Protein AF-0000000080397790 (afdb_homodimer)

Organism: NCBI:txid72520

InterPro domains:
  IPR003607 HD/PDEase domain [cd00077] (31-164)

Structure (mmCIF, N/CA/C/O backbone):
data_AF-0000000080397790-model_v1
#
loop_
_entity.id
_entity.type
_entity.pdbx_description
1 polymer 'Metal dependent phosphohydrolase'
#
loop_
_atom_site.group_PDB
_atom_site.id
_atom_site.type_symbol
_atom_site.label_atom_id
_atom_site.label_alt_id
_atom_site.label_comp_id
_atom_site.label_asym_id
_atom_site.label_entity_id
_atom_site.label_seq_id
_atom_site.pdbx_PDB_ins_code
_atom_site.Cartn_x
_atom_site.Cartn_y
_atom_site.Cartn_z
_atom_site.occupancy
_atom_site.B_iso_or_equiv
_atom_site.auth_seq_id
_atom_site.auth_comp_id
_atom_site.auth_asym_id
_atom_site.auth_atom_id
_atom_site.pdbx_PDB_model_num
ATOM 1 N N . MET A 1 1 ? 22.031 31.406 24.516 1 27.14 1 MET A N 1
ATOM 2 C CA . MET A 1 1 ? 21.562 30.859 23.25 1 27.14 1 MET A CA 1
ATOM 3 C C . MET A 1 1 ? 20.312 30 23.453 1 27.14 1 MET A C 1
ATOM 5 O O . MET A 1 1 ? 20.312 29.062 24.25 1 27.14 1 MET A O 1
ATOM 9 N N . GLN A 1 2 ? 19.094 30.453 23.438 1 34.75 2 GLN A N 1
ATOM 10 C CA . GLN A 1 2 ? 17.828 29.891 23.891 1 34.75 2 GLN A CA 1
ATOM 11 C C . GLN A 1 2 ? 17.578 28.516 23.281 1 34.75 2 GLN A C 1
ATOM 13 O O . GLN A 1 2 ? 17.906 28.281 22.125 1 34.75 2 GLN A O 1
ATOM 18 N N . ASN A 1 3 ? 17.562 27.469 23.844 1 41.78 3 ASN A N 1
ATOM 19 C CA . ASN A 1 3 ? 17.359 26.062 23.469 1 41.78 3 ASN A CA 1
ATOM 20 C C . ASN A 1 3 ? 16.25 25.922 22.438 1 41.78 3 ASN A C 1
ATOM 22 O O . ASN A 1 3 ? 15.109 26.328 22.672 1 41.78 3 ASN A O 1
ATOM 26 N N . PRO A 1 4 ? 16.562 25.781 21.094 1 51.97 4 PRO A N 1
ATOM 27 C CA . PRO A 1 4 ? 15.555 25.891 20.031 1 51.97 4 PRO A CA 1
ATOM 28 C C . PRO A 1 4 ? 14.258 25.156 20.375 1 51.97 4 PRO A C 1
ATOM 30 O O . PRO A 1 4 ? 14.289 24.125 21.062 1 51.97 4 PRO A O 1
ATOM 33 N N . ALA A 1 5 ? 13.094 25.906 20.625 1 65 5 ALA A N 1
ATOM 34 C CA . ALA A 1 5 ? 11.758 25.391 20.938 1 65 5 ALA A CA 1
ATOM 35 C C . ALA A 1 5 ? 11.508 24.062 20.219 1 65 5 ALA A C 1
ATOM 37 O O . ALA A 1 5 ? 11.906 23.875 19.078 1 65 5 ALA A O 1
ATOM 38 N N . SER A 1 6 ? 11.438 22.953 21.047 1 83.69 6 SER A N 1
ATOM 39 C CA . SER A 1 6 ? 11.07 21.641 20.547 1 83.69 6 SER A CA 1
ATOM 40 C C . SER A 1 6 ? 9.625 21.312 20.875 1 83.69 6 SER A C 1
ATOM 42 O O . SER A 1 6 ? 9.156 21.562 22 1 83.69 6 SER A O 1
ATOM 44 N N . PHE A 1 7 ? 8.898 20.938 19.891 1 86.69 7 PHE A N 1
ATOM 45 C CA . PHE A 1 7 ? 7.496 20.594 20.125 1 86.69 7 PHE A CA 1
ATOM 46 C C . PHE A 1 7 ? 7.383 19.422 21.094 1 86.69 7 PHE A C 1
ATOM 48 O O . PHE A 1 7 ? 6.324 19.203 21.688 1 86.69 7 PHE A O 1
ATOM 55 N N . HIS A 1 8 ? 8.422 18.719 21.375 1 82.81 8 HIS A N 1
ATOM 56 C CA . HIS A 1 8 ? 8.391 17.578 22.281 1 82.81 8 HIS A CA 1
ATOM 57 C C . HIS A 1 8 ? 8.227 18.047 23.734 1 82.81 8 HIS A C 1
ATOM 59 O O . HIS A 1 8 ? 7.691 17.312 24.562 1 82.81 8 HIS A O 1
ATOM 65 N N . THR A 1 9 ? 8.703 19.297 24 1 83.94 9 THR A N 1
ATOM 66 C CA . THR A 1 9 ? 8.664 19.781 25.375 1 83.94 9 THR A CA 1
ATOM 67 C C . THR A 1 9 ? 7.613 20.875 25.531 1 83.94 9 THR A C 1
ATOM 69 O O . THR A 1 9 ? 7.465 21.453 26.609 1 83.94 9 THR A O 1
ATOM 72 N N . HIS A 1 10 ? 6.984 21.203 24.484 1 91 10 HIS A N 1
ATOM 73 C CA . HIS A 1 10 ? 5.969 22.25 24.5 1 91 10 HIS A CA 1
ATOM 74 C C . HIS A 1 10 ? 4.668 21.734 25.109 1 91 10 HIS A C 1
ATOM 76 O O . HIS A 1 10 ? 4 20.875 24.531 1 91 10 HIS A O 1
ATOM 82 N N . SER A 1 11 ? 4.281 22.266 26.203 1 89.25 11 SER A N 1
ATOM 83 C CA . SER A 1 11 ? 3.199 21.719 27.016 1 89.25 11 SER A CA 1
ATOM 84 C C . SER A 1 11 ? 1.879 21.719 26.266 1 89.25 11 SER A C 1
ATOM 86 O O . SER A 1 11 ? 1.172 20.703 26.25 1 89.25 11 SER A O 1
ATOM 88 N N . PRO A 1 12 ? 1.538 22.828 25.609 1 93.94 12 PRO A N 1
ATOM 89 C CA . PRO A 1 12 ? 0.269 22.812 24.891 1 93.94 12 PRO A CA 1
ATOM 90 C C . PRO A 1 12 ? 0.237 21.734 23.797 1 93.94 12 PRO A C 1
ATOM 92 O O . PRO A 1 12 ? -0.794 21.078 23.594 1 93.94 12 PRO A O 1
ATOM 95 N N . VAL A 1 13 ? 1.331 21.547 23.109 1 95.38 13 VAL A N 1
ATOM 96 C CA . VAL A 1 13 ? 1.412 20.531 22.062 1 95.38 13 VAL A CA 1
ATOM 97 C C . VAL A 1 13 ? 1.277 19.141 22.688 1 95.38 13 VAL A C 1
ATOM 99 O O . VAL A 1 13 ? 0.555 18.281 22.156 1 95.38 13 VAL A O 1
ATOM 102 N N . LYS A 1 14 ? 1.895 18.891 23.797 1 93.69 14 LYS A N 1
ATOM 103 C CA . LYS A 1 14 ? 1.779 17.609 24.5 1 93.69 14 LYS A CA 1
ATOM 104 C C . LYS A 1 14 ? 0.337 17.344 24.906 1 93.69 14 LYS A C 1
ATOM 106 O O . LYS A 1 14 ? -0.163 16.234 24.75 1 93.69 14 LYS A O 1
ATOM 111 N N . ALA A 1 15 ? -0.28 18.359 25.406 1 94 15 ALA A N 1
ATOM 112 C CA . ALA A 1 15 ? -1.674 18.234 25.828 1 94 15 ALA A CA 1
ATOM 113 C C . ALA A 1 15 ? -2.578 17.922 24.641 1 94 15 ALA A C 1
ATOM 115 O O . ALA A 1 15 ? -3.465 17.062 24.719 1 94 15 ALA A O 1
ATOM 116 N N . ALA A 1 16 ? -2.344 18.672 23.578 1 94.12 16 ALA A N 1
ATOM 117 C CA . ALA A 1 16 ? -3.135 18.438 22.359 1 94.12 16 ALA A CA 1
ATOM 118 C C . ALA A 1 16 ? -2.953 17.016 21.844 1 94.12 16 ALA A C 1
ATOM 120 O O . ALA A 1 16 ? -3.918 16.375 21.422 1 94.12 16 ALA A O 1
ATOM 121 N N . LEU A 1 17 ? -1.76 16.5 21.922 1 91.19 17 LEU A N 1
ATOM 122 C CA . LEU A 1 17 ? -1.46 15.148 21.453 1 91.19 17 LEU A CA 1
ATOM 123 C C . LEU A 1 17 ? -2.221 14.117 22.281 1 91.19 17 LEU A C 1
ATOM 125 O O . LEU A 1 17 ? -2.682 13.109 21.734 1 91.19 17 LEU A O 1
ATOM 129 N N . VAL A 1 18 ? -2.359 14.344 23.5 1 88.19 18 VAL A N 1
ATOM 130 C CA . VAL A 1 18 ? -3.1 13.438 24.375 1 88.19 18 VAL A CA 1
ATOM 131 C C . VAL A 1 18 ? -4.562 13.391 23.938 1 88.19 18 VAL A C 1
ATOM 133 O O . VAL A 1 18 ? -5.164 12.312 23.875 1 88.19 18 VAL A O 1
ATOM 136 N N . HIS A 1 19 ? -5.086 14.516 23.594 1 85.94 19 HIS A N 1
ATOM 137 C CA . HIS A 1 19 ? -6.48 14.578 23.172 1 85.94 19 HIS A CA 1
ATOM 138 C C . HIS A 1 19 ? -6.684 13.875 21.828 1 85.94 19 HIS A C 1
ATOM 140 O O . HIS A 1 19 ? -7.676 13.164 21.641 1 85.94 19 HIS A O 1
ATOM 146 N N . VAL A 1 20 ? -5.742 14.133 20.938 1 85.88 20 VAL A N 1
ATOM 147 C CA . VAL A 1 20 ? -5.859 13.539 19.609 1 85.88 20 V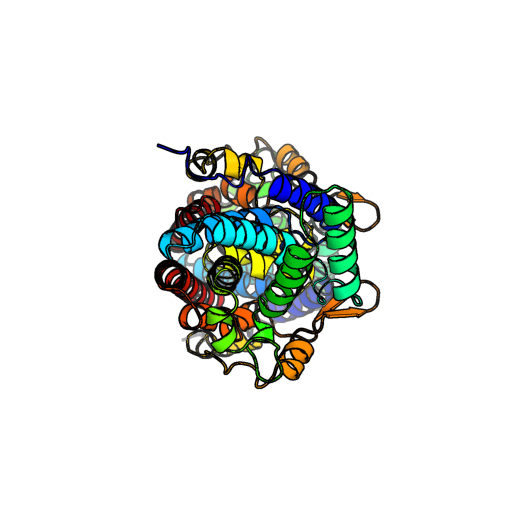AL A CA 1
ATOM 148 C C . VAL A 1 20 ? -5.715 12.023 19.703 1 85.88 20 VAL A C 1
ATOM 150 O O . VAL A 1 20 ? -6.406 11.281 18.984 1 85.88 20 VAL A O 1
ATOM 153 N N . LYS A 1 21 ? -4.844 11.539 20.531 1 81.62 21 LYS A N 1
ATOM 154 C CA . LYS A 1 21 ? -4.656 10.102 20.719 1 81.62 21 LYS A CA 1
ATOM 155 C C . LYS A 1 21 ? -5.938 9.445 21.219 1 81.62 21 LYS A C 1
ATOM 157 O O . LYS A 1 21 ? -6.254 8.312 20.844 1 81.62 21 LYS A O 1
ATOM 162 N N . GLN A 1 22 ? -6.66 10.109 21.938 1 76.5 22 GLN A N 1
ATOM 163 C CA . GLN A 1 22 ? -7.918 9.586 22.469 1 76.5 22 GLN A CA 1
ATOM 164 C C . GLN A 1 22 ? -8.984 9.539 21.375 1 76.5 22 GLN A C 1
ATOM 166 O O . GLN A 1 22 ? -9.836 8.648 21.375 1 76.5 22 GLN A O 1
ATOM 171 N N . HIS A 1 23 ? -8.836 10.414 20.469 1 70.81 23 HIS A N 1
ATOM 172 C CA . HIS A 1 23 ? -9.828 10.5 19.406 1 70.81 23 HIS A CA 1
ATOM 173 C C . HIS A 1 23 ? -9.492 9.555 18.25 1 70.81 23 HIS A C 1
ATOM 175 O O . HIS A 1 23 ? -10.375 9.117 17.516 1 70.81 23 HIS A O 1
ATOM 181 N N . CYS A 1 24 ? -8.203 9.305 18.016 1 65.62 24 CYS A N 1
ATOM 182 C CA . CYS A 1 24 ? -7.762 8.469 16.906 1 65.62 24 CYS A CA 1
ATOM 183 C C . CYS A 1 24 ? -7.961 6.992 17.234 1 65.62 24 CYS A C 1
ATOM 185 O O . CYS A 1 24 ? -7.871 6.141 16.344 1 65.62 24 CYS A O 1
ATOM 187 N N . LYS A 1 25 ? -8.359 6.82 18.453 1 58.94 25 LYS A N 1
ATOM 188 C CA . LYS A 1 25 ? -8.617 5.43 18.797 1 58.94 25 LYS A CA 1
ATOM 189 C C . LYS A 1 25 ? -9.805 4.875 18.016 1 58.94 25 LYS A C 1
ATOM 191 O O . LYS A 1 25 ? -10.891 5.453 18.047 1 58.94 25 LYS A O 1
ATOM 196 N N . GLY A 1 26 ? -9.445 4.012 17.094 1 56.5 26 GLY A N 1
ATOM 197 C CA . GLY A 1 26 ? -10.516 3.387 16.328 1 56.5 26 GLY A CA 1
ATOM 198 C C . GLY A 1 26 ? -10.508 3.789 14.867 1 56.5 26 GLY A C 1
ATOM 199 O O . GLY A 1 26 ? -11.359 3.342 14.094 1 56.5 26 GLY A O 1
ATOM 200 N N . VAL A 1 27 ? -9.688 4.855 14.633 1 54.06 27 VAL A N 1
ATOM 201 C CA . VAL A 1 27 ? -9.641 5.293 13.242 1 54.06 27 VAL A CA 1
ATOM 202 C C . VAL A 1 27 ? -8.773 4.34 12.422 1 54.06 27 VAL A C 1
ATOM 204 O O . VAL A 1 27 ? -8.031 3.531 12.984 1 54.06 27 VAL A O 1
ATOM 207 N N . ASP A 1 28 ? -8.898 4.316 11.125 1 55.31 28 ASP A N 1
ATOM 208 C CA . ASP A 1 28 ? -8.203 3.389 10.234 1 55.31 28 ASP A CA 1
ATOM 209 C C . ASP A 1 28 ? -6.691 3.578 10.32 1 55.31 28 ASP A C 1
ATOM 211 O O . ASP A 1 28 ? -6.211 4.602 10.805 1 55.31 28 ASP A O 1
ATOM 215 N N . ALA A 1 29 ? -5.898 2.561 10.047 1 53.5 29 ALA A N 1
ATOM 216 C CA . ALA A 1 29 ? -4.445 2.434 10.133 1 53.5 29 ALA A CA 1
ATOM 217 C C . ALA A 1 29 ? -3.748 3.564 9.383 1 53.5 29 ALA A C 1
ATOM 219 O O . ALA A 1 29 ? -2.578 3.859 9.641 1 53.5 29 ALA A O 1
ATOM 220 N N . SER A 1 30 ? -4.48 4.289 8.375 1 51.56 30 SER A N 1
ATOM 221 C CA . SER A 1 30 ? -3.848 5.34 7.578 1 51.56 30 SER A CA 1
ATOM 222 C C . SER A 1 30 ? -3.85 6.672 8.32 1 51.56 30 SER A C 1
ATOM 224 O O . SER A 1 30 ? -3.104 7.586 7.965 1 51.56 30 SER A O 1
ATOM 226 N N . HIS A 1 31 ? -4.707 6.781 9.242 1 56.94 31 HIS A N 1
ATOM 227 C CA . HIS A 1 31 ? -4.816 8.031 9.984 1 56.94 31 HIS A CA 1
ATOM 228 C C . HIS A 1 31 ? -4.488 7.832 11.461 1 56.94 31 HIS A C 1
ATOM 230 O O . HIS A 1 31 ? -5.176 8.375 12.328 1 56.94 31 HIS A O 1
ATOM 236 N N . ASP A 1 32 ? -3.359 7.23 11.57 1 70.69 32 ASP A N 1
ATOM 237 C CA . ASP A 1 32 ? -2.982 6.883 12.938 1 70.69 32 ASP A CA 1
ATOM 238 C C . ASP A 1 32 ? -2.107 7.973 13.562 1 70.69 32 ASP A C 1
ATOM 240 O O . ASP A 1 32 ? -1.876 9.016 12.945 1 70.69 32 ASP A O 1
ATOM 244 N N . ILE A 1 33 ? -1.938 7.922 14.758 1 80.12 33 ILE A N 1
ATOM 245 C CA . ILE A 1 33 ? -1.113 8.828 15.547 1 80.12 33 ILE A CA 1
ATOM 246 C C . ILE A 1 33 ? 0.228 9.047 14.852 1 80.12 33 ILE A C 1
ATOM 248 O O . ILE A 1 33 ? 0.803 10.133 14.93 1 80.12 33 ILE A O 1
ATOM 252 N N . CYS A 1 34 ? 0.568 8.102 14.008 1 84.81 34 CYS A N 1
ATOM 253 C CA . CYS A 1 34 ? 1.823 8.227 13.273 1 84.81 34 CYS A CA 1
ATOM 254 C C . CYS A 1 34 ? 1.728 9.305 12.203 1 84.81 34 CYS A C 1
ATOM 256 O O . CYS A 1 34 ? 2.705 10 11.93 1 84.81 34 CYS A O 1
ATOM 258 N N . HIS A 1 35 ? 0.576 9.43 11.594 1 90.12 35 HIS A N 1
ATOM 259 C CA . HIS A 1 35 ? 0.36 10.5 10.633 1 90.12 35 HIS A CA 1
ATOM 260 C C . HIS A 1 35 ? 0.536 11.875 11.273 1 90.12 35 HIS A C 1
ATOM 262 O O . HIS A 1 35 ? 1.236 12.734 10.734 1 90.12 35 HIS A O 1
ATOM 268 N N . ILE A 1 36 ? -0.046 12 12.469 1 90.56 36 ILE A N 1
ATOM 269 C CA . ILE A 1 36 ? 0.018 13.273 13.172 1 90.56 36 ILE A CA 1
ATOM 270 C C . ILE A 1 36 ? 1.466 13.586 13.547 1 90.56 36 ILE A C 1
ATOM 272 O O . ILE A 1 36 ? 1.921 14.727 13.398 1 90.56 36 ILE A O 1
ATOM 276 N N . GLU A 1 37 ? 2.141 12.602 13.945 1 88.75 37 GLU A N 1
ATOM 277 C CA . GLU A 1 37 ? 3.537 12.789 14.328 1 88.75 37 GLU A CA 1
ATOM 278 C C . GLU A 1 37 ? 4.391 13.188 13.133 1 88.75 37 GLU A C 1
ATOM 280 O O . GLU A 1 37 ? 5.25 14.07 13.242 1 88.75 37 GLU A O 1
ATOM 285 N N . ARG A 1 38 ? 4.191 12.578 12.039 1 92 38 ARG A N 1
ATOM 286 C CA . ARG A 1 38 ? 4.941 12.922 10.836 1 92 38 ARG A CA 1
ATOM 287 C C . ARG A 1 38 ? 4.602 14.328 10.359 1 92 38 ARG A C 1
ATOM 289 O O . ARG A 1 38 ? 5.492 15.109 10.023 1 92 38 ARG A O 1
ATOM 296 N N . VAL A 1 39 ? 3.342 14.664 10.391 1 95.12 39 VAL A N 1
ATOM 297 C CA . VAL A 1 39 ? 2.918 15.992 9.977 1 95.12 39 VAL A CA 1
ATOM 298 C C . VAL A 1 39 ? 3.512 17.047 10.906 1 95.12 39 VAL A C 1
ATOM 300 O O . VAL A 1 39 ? 3.965 18.094 10.461 1 95.12 39 VAL A O 1
ATOM 303 N N . LEU A 1 40 ? 3.498 16.734 12.172 1 94.5 40 LEU A N 1
ATOM 304 C CA . LEU A 1 40 ? 4.07 17.641 13.156 1 94.5 40 LEU A CA 1
ATOM 305 C C . LEU A 1 40 ? 5.555 17.859 12.891 1 94.5 40 LEU A C 1
ATOM 307 O O . LEU A 1 40 ? 6.023 19 12.867 1 94.5 40 LEU A O 1
ATOM 311 N N . ALA A 1 41 ? 6.281 16.828 12.648 1 93.19 41 ALA A N 1
ATOM 312 C CA . ALA A 1 41 ? 7.715 16.922 12.391 1 93.19 41 ALA A CA 1
ATOM 313 C C . ALA A 1 41 ? 7.992 17.703 11.109 1 93.19 41 ALA A C 1
ATOM 315 O O . ALA A 1 41 ? 8.875 18.562 11.078 1 93.19 41 ALA A O 1
ATOM 316 N N . LEU A 1 42 ? 7.277 17.469 10.102 1 95.94 42 LEU A N 1
ATOM 317 C CA . LEU A 1 42 ? 7.438 18.172 8.836 1 95.94 42 LEU A CA 1
ATOM 318 C C . LEU A 1 42 ? 7.066 19.641 8.977 1 95.94 42 LEU A C 1
ATOM 320 O O . LEU A 1 42 ? 7.734 20.516 8.422 1 95.94 42 LEU A O 1
ATOM 324 N N . THR A 1 43 ? 5.973 19.859 9.703 1 97.25 43 THR A N 1
ATOM 325 C CA . THR A 1 43 ? 5.559 21.234 9.945 1 97.25 43 THR A CA 1
ATOM 326 C C . THR A 1 43 ? 6.676 22.016 10.633 1 97.25 43 THR A C 1
ATOM 328 O O . THR A 1 43 ? 6.965 23.156 10.25 1 97.25 43 THR A O 1
ATOM 331 N N . ASP A 1 44 ? 7.246 21.391 11.617 1 96.56 44 ASP A N 1
ATOM 332 C CA . ASP A 1 44 ? 8.352 22.031 12.32 1 96.56 44 ASP A CA 1
ATOM 333 C C . ASP A 1 44 ? 9.484 22.391 11.359 1 96.56 44 ASP A C 1
ATOM 335 O O . ASP A 1 44 ? 9.953 23.531 11.344 1 96.56 44 ASP A O 1
ATOM 339 N N . ARG A 1 45 ? 9.82 21.469 10.562 1 95.62 45 ARG A N 1
ATOM 340 C CA . ARG A 1 45 ? 10.906 21.672 9.609 1 95.62 45 ARG A CA 1
ATOM 341 C C . ARG A 1 45 ? 10.578 22.797 8.633 1 95.62 45 ARG A C 1
ATOM 343 O O . ARG A 1 45 ? 11.391 23.703 8.438 1 95.62 45 ARG A O 1
ATOM 350 N N . ILE A 1 46 ? 9.461 22.781 8.07 1 97.31 46 ILE A N 1
ATOM 351 C CA . ILE A 1 46 ? 9.07 23.734 7.039 1 97.31 46 ILE A CA 1
ATOM 352 C C . ILE A 1 46 ? 8.906 25.125 7.652 1 97.31 46 ILE A C 1
ATOM 354 O O . ILE A 1 46 ? 9.344 26.125 7.074 1 97.31 46 ILE A O 1
ATOM 358 N N . ALA A 1 47 ? 8.297 25.188 8.812 1 97.44 47 ALA A N 1
ATOM 359 C CA . ALA A 1 47 ? 8.07 26.453 9.484 1 97.44 47 ALA A CA 1
ATOM 360 C C . ALA A 1 47 ? 9.398 27.125 9.836 1 97.44 47 ALA A C 1
ATOM 362 O O . ALA A 1 47 ? 9.547 28.344 9.656 1 97.44 47 ALA A O 1
ATOM 363 N N . ARG A 1 48 ? 10.312 26.359 10.305 1 96.5 48 ARG A N 1
ATOM 364 C CA . ARG A 1 48 ? 11.625 26.906 10.633 1 96.5 48 ARG A CA 1
ATOM 365 C C . ARG A 1 48 ? 12.344 27.406 9.375 1 96.5 48 ARG A C 1
ATOM 367 O O . ARG A 1 48 ? 12.953 28.469 9.383 1 96.5 48 ARG A O 1
ATOM 374 N N . ALA A 1 49 ? 12.266 26.641 8.352 1 96.19 49 ALA A N 1
ATOM 375 C CA . ALA A 1 49 ? 12.883 27.031 7.086 1 96.19 49 ALA A CA 1
ATOM 376 C C . ALA A 1 49 ? 12.289 28.344 6.562 1 96.19 49 ALA A C 1
ATOM 378 O O . ALA A 1 49 ? 12.977 29.141 5.926 1 96.19 49 ALA A O 1
ATOM 379 N N . GLN A 1 50 ? 10.992 28.562 6.875 1 95.88 50 GLN A N 1
ATOM 380 C CA . GLN A 1 50 ? 10.297 29.766 6.426 1 95.88 50 GLN A CA 1
ATOM 381 C C . GLN A 1 50 ? 10.625 30.953 7.312 1 95.88 50 GLN A C 1
ATOM 383 O O . GLN A 1 50 ? 10.297 32.094 6.977 1 95.88 50 GLN A O 1
ATOM 388 N N . GLY A 1 51 ? 11.172 30.672 8.469 1 96 51 GLY A N 1
ATOM 389 C CA . GLY A 1 51 ? 11.586 31.75 9.352 1 96 51 GLY A CA 1
ATOM 390 C C . GLY A 1 51 ? 10.469 32.219 10.273 1 96 51 GLY A C 1
ATOM 391 O O . GLY A 1 51 ? 10.43 33.406 10.648 1 96 51 GLY A O 1
ATOM 392 N N . LEU A 1 52 ? 9.547 31.328 10.609 1 96.25 52 LEU A N 1
ATOM 393 C CA . LEU A 1 52 ? 8.5 31.719 11.555 1 96.25 52 LEU A CA 1
ATOM 394 C C . LEU A 1 52 ? 9.086 32.031 12.922 1 96.25 52 LEU A C 1
ATOM 396 O O . LEU A 1 52 ? 10.023 31.375 13.375 1 96.25 52 LEU A O 1
ATOM 400 N N . ASN A 1 53 ? 8.523 33 13.586 1 95.25 53 ASN A N 1
ATOM 401 C CA . ASN A 1 53 ? 8.961 33.312 14.945 1 95.25 53 ASN A CA 1
ATOM 402 C C . ASN A 1 53 ? 8.383 32.312 15.953 1 95.25 53 ASN A C 1
ATOM 404 O O . ASN A 1 53 ? 7.621 31.422 15.586 1 95.25 53 ASN A O 1
ATOM 408 N N . SER A 1 54 ? 8.711 32.406 17.172 1 94.12 54 SER A N 1
ATOM 409 C CA . SER A 1 54 ? 8.383 31.438 18.188 1 94.12 54 SER A CA 1
ATOM 410 C C . SER A 1 54 ? 6.875 31.281 18.344 1 94.12 54 SER A C 1
ATOM 412 O O . SER A 1 54 ? 6.367 30.156 18.469 1 94.12 54 SER A O 1
ATOM 414 N N . CYS A 1 55 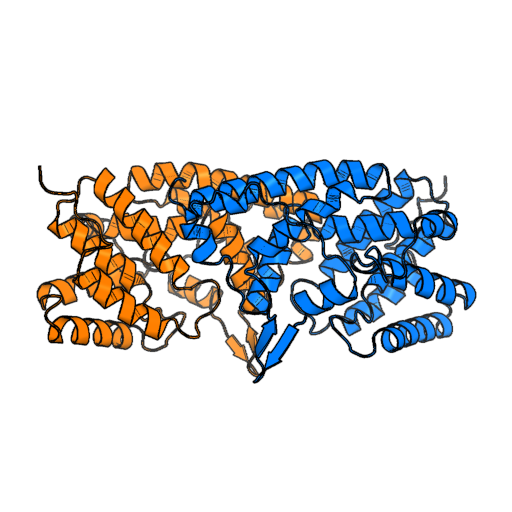? 6.168 32.406 18.312 1 93.44 55 CYS A N 1
ATOM 415 C CA . CYS A 1 55 ? 4.719 32.344 18.484 1 93.44 55 CYS A CA 1
ATOM 416 C C . CYS A 1 55 ? 4.055 31.672 17.297 1 93.44 55 CYS A C 1
ATOM 418 O O . CYS A 1 55 ? 3.162 30.844 17.469 1 93.44 55 CYS A O 1
ATOM 420 N N . GLU A 1 56 ? 4.551 31.984 16.125 1 95.19 56 GLU A N 1
ATOM 421 C CA . GLU A 1 56 ? 4.023 31.391 14.898 1 95.19 56 GLU A CA 1
ATOM 422 C C . GLU A 1 56 ? 4.348 29.891 14.836 1 95.19 56 GLU A C 1
ATOM 424 O O . GLU A 1 56 ? 3.525 29.094 14.383 1 95.19 56 GLU A O 1
ATOM 429 N N . LEU A 1 57 ? 5.547 29.625 15.281 1 96.75 57 LEU A N 1
ATOM 430 C CA . LEU A 1 57 ? 5.988 28.234 15.305 1 96.75 57 LEU A CA 1
ATOM 431 C C . LEU A 1 57 ? 5.105 27.406 16.234 1 96.75 57 LEU A C 1
ATOM 433 O O . LEU A 1 57 ? 4.672 26.312 15.859 1 96.75 57 LEU A O 1
ATOM 437 N N . GLU A 1 58 ? 4.805 27.891 17.391 1 96.44 58 GLU A N 1
ATOM 438 C CA . GLU A 1 58 ? 3.938 27.203 18.344 1 96.44 58 GLU A CA 1
ATOM 439 C C . GLU A 1 58 ? 2.539 27.016 17.766 1 96.44 58 GLU A C 1
ATOM 441 O O . GLU A 1 58 ? 1.939 25.953 17.922 1 96.44 58 GLU A O 1
ATOM 446 N N . MET A 1 59 ? 2.082 28.062 17.109 1 97.12 59 MET A N 1
ATOM 447 C CA . MET A 1 59 ? 0.778 27.969 16.453 1 97.12 59 MET A CA 1
ATOM 448 C C . MET A 1 59 ? 0.782 26.891 15.367 1 97.12 59 MET A C 1
ATOM 450 O O . MET A 1 59 ? -0.174 26.125 15.25 1 97.12 59 MET A O 1
ATOM 454 N N . ALA A 1 60 ? 1.848 26.812 14.625 1 98.12 60 ALA A N 1
ATOM 455 C CA . ALA A 1 60 ? 1.973 25.812 13.57 1 98.12 60 ALA A CA 1
ATOM 456 C C . ALA A 1 60 ? 1.931 24.391 14.156 1 98.12 60 ALA A C 1
ATOM 458 O O . ALA A 1 60 ? 1.267 23.516 13.609 1 98.12 60 ALA A O 1
ATOM 459 N N . TRP A 1 61 ? 2.607 24.203 15.25 1 97.94 61 TRP A N 1
ATOM 460 C CA . TRP A 1 61 ? 2.627 22.891 15.898 1 97.94 61 TRP A CA 1
ATOM 461 C C . TRP A 1 61 ? 1.227 22.484 16.328 1 97.94 61 TRP A C 1
ATOM 463 O O . TRP A 1 61 ? 0.798 21.344 16.078 1 97.94 61 TRP A O 1
ATOM 473 N N . LEU A 1 62 ? 0.566 23.391 16.969 1 97.56 62 LEU A N 1
ATOM 474 C CA . LEU A 1 62 ? -0.771 23.094 17.469 1 97.56 62 LEU A CA 1
ATOM 475 C C . LEU A 1 62 ? -1.727 22.781 16.328 1 97.56 62 LEU A C 1
ATOM 477 O O . LEU A 1 62 ? -2.504 21.828 16.406 1 97.56 62 LEU A O 1
ATOM 481 N N . CYS A 1 63 ? -1.652 23.547 15.273 1 97.62 63 CYS A N 1
ATOM 482 C CA . CYS A 1 63 ? -2.502 23.312 14.109 1 97.62 63 CYS A CA 1
ATOM 483 C C . CYS A 1 63 ? -2.184 21.969 13.461 1 97.62 63 CYS A C 1
ATOM 485 O O . CYS A 1 63 ? -3.088 21.266 13.008 1 97.62 63 CYS A O 1
ATOM 487 N N . ALA A 1 64 ? -0.913 21.609 13.422 1 96.94 64 ALA A N 1
ATOM 488 C CA . ALA A 1 64 ? -0.504 20.328 12.859 1 96.94 64 ALA A CA 1
ATOM 489 C C . ALA A 1 64 ? -1.104 19.172 13.648 1 96.94 64 ALA A C 1
ATOM 491 O O . ALA A 1 64 ? -1.614 18.203 13.062 1 96.94 64 ALA A O 1
ATOM 492 N N . VAL A 1 65 ? -1.099 19.281 14.93 1 95.44 65 VAL A N 1
ATOM 493 C CA . VAL A 1 65 ? -1.587 18.219 15.797 1 95.44 65 VAL A CA 1
ATOM 494 C C . VAL A 1 65 ? -3.104 18.094 15.664 1 95.44 65 VAL A C 1
ATOM 496 O O . VAL A 1 65 ? -3.65 17 15.672 1 95.44 65 VAL A O 1
ATOM 499 N N . LEU A 1 66 ? -3.781 19.203 15.398 1 94 66 LEU A N 1
ATOM 500 C CA . LEU A 1 66 ? -5.234 19.219 15.5 1 94 66 LEU A CA 1
ATOM 501 C C . LEU A 1 66 ? -5.879 19.25 14.117 1 94 66 LEU A C 1
ATOM 503 O O . LEU A 1 66 ? -7.105 19.234 14 1 94 66 LEU A O 1
ATOM 507 N N . HIS A 1 67 ? -5.141 19.219 13.055 1 93.38 67 HIS A N 1
ATOM 508 C CA . HIS A 1 67 ? -5.645 19.547 11.719 1 93.38 67 HIS A CA 1
ATOM 509 C C . HIS A 1 67 ? -6.691 18.531 11.273 1 93.38 67 HIS A C 1
ATOM 511 O O . HIS A 1 67 ? -7.578 18.844 10.484 1 93.38 67 HIS A O 1
ATOM 517 N N . ASP A 1 68 ? -6.605 17.328 11.836 1 87.5 68 ASP A N 1
ATOM 518 C CA . ASP A 1 68 ? -7.516 16.281 11.375 1 87.5 68 ASP A CA 1
ATOM 519 C C . ASP A 1 68 ? -8.609 16.016 12.406 1 87.5 68 ASP A C 1
ATOM 521 O O . ASP A 1 68 ? -9.453 15.133 12.211 1 87.5 68 ASP A O 1
ATOM 525 N N . VAL A 1 69 ? -8.578 16.75 13.453 1 84.19 69 VAL A N 1
ATOM 526 C CA . VAL A 1 69 ? -9.602 16.547 14.469 1 84.19 69 VAL A CA 1
ATOM 527 C C . VAL A 1 69 ? -10.953 17.016 13.938 1 84.19 69 VAL A C 1
ATOM 529 O O . VAL A 1 69 ? -11.109 18.172 13.531 1 84.19 69 VAL A O 1
ATOM 532 N N . GLY A 1 70 ? -11.859 16.188 13.711 1 73.75 70 GLY A N 1
ATOM 533 C CA . GLY A 1 70 ? -13.195 16.516 13.234 1 73.75 70 GLY A CA 1
ATOM 534 C C . GLY A 1 70 ? -13.336 16.422 11.727 1 73.75 70 GLY A C 1
ATOM 535 O O . GLY A 1 70 ? -14.266 16.984 11.148 1 73.75 70 GLY A O 1
ATOM 536 N N . ASP A 1 71 ? -12.383 15.906 11.125 1 68.31 71 ASP A N 1
ATOM 537 C CA . ASP A 1 71 ? -12.445 15.75 9.672 1 68.31 71 ASP A CA 1
ATOM 538 C C . ASP A 1 71 ? -13.734 15.047 9.25 1 68.31 71 ASP A C 1
ATOM 540 O O . ASP A 1 71 ? -14.078 13.992 9.789 1 68.31 71 ASP A O 1
ATOM 544 N N . PRO A 1 72 ? -14.383 15.758 8.406 1 61.09 72 PRO A N 1
ATOM 545 C CA . PRO A 1 72 ? -15.688 15.242 7.98 1 61.09 72 PRO A CA 1
ATOM 546 C C . PRO A 1 72 ? -15.602 13.828 7.406 1 61.09 72 PRO A C 1
ATOM 548 O O . PRO A 1 72 ? -16.609 13.117 7.348 1 61.09 72 PRO A O 1
ATOM 551 N N . LYS A 1 73 ? -14.516 13.523 6.934 1 59.88 73 LYS A N 1
ATOM 552 C CA . LYS A 1 73 ? -14.359 12.164 6.426 1 59.88 73 LYS A CA 1
ATOM 553 C C . LYS A 1 73 ? -14.648 11.133 7.512 1 59.88 73 LYS A C 1
ATOM 555 O O . LYS A 1 73 ? -15.109 10.031 7.219 1 59.88 73 LYS A O 1
ATOM 560 N N . TYR A 1 74 ? -14.508 11.688 8.68 1 57.31 74 TYR A N 1
ATOM 561 C CA . TYR A 1 74 ? -14.562 10.727 9.773 1 57.31 74 TYR A CA 1
ATOM 562 C C . TYR A 1 74 ? -15.727 11.031 10.703 1 57.31 74 TYR A C 1
ATOM 564 O O . TYR A 1 74 ? -16.141 10.18 11.492 1 57.31 74 TYR A O 1
ATOM 572 N N . THR A 1 75 ? -16.25 12.328 10.578 1 59.31 75 THR A N 1
ATOM 573 C CA . THR A 1 75 ? -17.328 12.695 11.484 1 59.31 75 THR A CA 1
ATOM 574 C C . THR A 1 75 ? -18.266 13.711 10.828 1 59.31 75 THR A C 1
ATOM 576 O O . THR A 1 75 ? -17.812 14.578 10.078 1 59.31 75 THR A O 1
ATOM 579 N N . SER A 1 76 ? -19.484 13.555 11.047 1 65.25 76 SER A N 1
ATOM 580 C CA . SER A 1 76 ? -20.516 14.453 10.508 1 65.25 76 SER A CA 1
ATOM 581 C C . SER A 1 76 ? -20.516 15.789 11.242 1 65.25 76 SER A C 1
ATOM 583 O O . SER A 1 76 ? -21 16.797 10.703 1 65.25 76 SER A O 1
ATOM 585 N N . ASN A 1 77 ? -19.984 15.773 12.32 1 70.5 77 ASN A N 1
ATOM 586 C CA . ASN A 1 77 ? -19.953 17.016 13.086 1 70.5 77 ASN A CA 1
ATOM 587 C C . ASN A 1 77 ? -18.516 17.406 13.438 1 70.5 77 ASN A C 1
ATOM 589 O O . ASN A 1 77 ? -18.203 17.672 14.602 1 70.5 77 ASN A O 1
ATOM 593 N N . GLY A 1 78 ? -17.734 17.609 12.5 1 73.62 78 GLY A N 1
ATOM 594 C CA . GLY A 1 78 ? -16.297 17.812 12.656 1 73.62 78 GLY A CA 1
ATOM 595 C C . GLY A 1 78 ? -15.961 19.078 13.414 1 73.62 78 GLY A C 1
ATOM 596 O O . GLY A 1 78 ? -15.125 19.062 14.32 1 73.62 78 GLY A O 1
ATOM 597 N N . VAL A 1 79 ? -16.688 20.125 13.156 1 77.56 79 VAL A N 1
ATOM 598 C CA . VAL A 1 79 ? -16.438 21.422 13.789 1 77.56 79 VAL A CA 1
ATOM 599 C C . VAL A 1 79 ? -16.719 21.312 15.289 1 77.56 79 VAL A C 1
ATOM 601 O O . VAL A 1 79 ? -15.953 21.859 16.094 1 77.56 79 VAL A O 1
ATOM 604 N N . LYS A 1 80 ? -17.688 20.516 15.602 1 79.12 80 LYS A N 1
ATOM 605 C CA . LYS A 1 80 ? -18.031 20.344 17.016 1 79.12 80 LYS A CA 1
ATOM 606 C C . LYS A 1 80 ? -16.953 19.578 17.766 1 79.12 80 LYS A C 1
ATOM 608 O O . LYS A 1 80 ? -16.625 19.922 18.906 1 79.12 80 LYS A O 1
ATOM 613 N N . VAL A 1 81 ? -16.422 18.656 17.109 1 84.31 81 VAL A N 1
ATOM 614 C CA . VAL A 1 81 ? -15.398 17.828 17.734 1 84.31 81 VAL A CA 1
ATOM 615 C C . VAL A 1 81 ? -14.141 18.672 17.953 1 84.31 81 VAL A C 1
ATOM 617 O O . VAL A 1 81 ? -13.562 18.656 19.047 1 84.31 81 VAL A O 1
ATOM 620 N N . LEU A 1 82 ? -13.789 19.438 17 1 89.12 82 LEU A N 1
ATOM 621 C CA . LEU A 1 82 ? -12.625 20.312 17.125 1 89.12 82 LEU A CA 1
ATOM 622 C C . LEU A 1 82 ? -12.844 21.344 18.234 1 89.12 82 LEU A C 1
ATOM 624 O O . LEU A 1 82 ? -11.969 21.547 19.078 1 89.12 82 LEU A O 1
ATOM 628 N N . ASN A 1 83 ? -14 21.891 18.25 1 90.62 83 ASN A N 1
ATOM 629 C CA . ASN A 1 83 ? -14.305 22.906 19.25 1 90.62 83 ASN A CA 1
ATOM 630 C C . ASN A 1 83 ? -14.273 22.328 20.672 1 90.62 83 ASN A C 1
ATOM 632 O O . ASN A 1 83 ? -13.859 23 21.609 1 90.62 83 ASN A O 1
ATOM 636 N N . GLY A 1 84 ? -14.719 21.094 20.75 1 90.06 84 GLY A N 1
ATOM 637 C CA . GLY A 1 84 ? -14.633 20.438 22.047 1 90.06 84 GLY A CA 1
ATOM 638 C C . GLY A 1 84 ? -13.211 20.297 22.547 1 90.06 84 GLY A C 1
ATOM 639 O O . GLY A 1 84 ? -12.938 20.578 23.719 1 90.06 84 GLY A O 1
ATOM 640 N N . VAL A 1 85 ? -12.359 20 21.703 1 91.75 85 VAL A N 1
ATOM 641 C CA . VAL A 1 85 ? -10.961 19.828 22.062 1 91.75 85 VAL A CA 1
ATOM 642 C C . VAL A 1 85 ? -10.352 21.188 22.406 1 91.75 85 VAL A C 1
ATOM 644 O O . VAL A 1 85 ? -9.617 21.328 23.391 1 91.75 85 VAL A O 1
ATOM 647 N N . LEU A 1 86 ? -10.68 22.203 21.672 1 94.88 86 LEU A N 1
ATOM 648 C CA . LEU A 1 86 ? -10.156 23.547 21.906 1 94.88 86 LEU A CA 1
ATOM 649 C C . LEU A 1 86 ? -10.672 24.109 23.219 1 94.88 86 LEU A C 1
ATOM 651 O O . LEU A 1 86 ? -9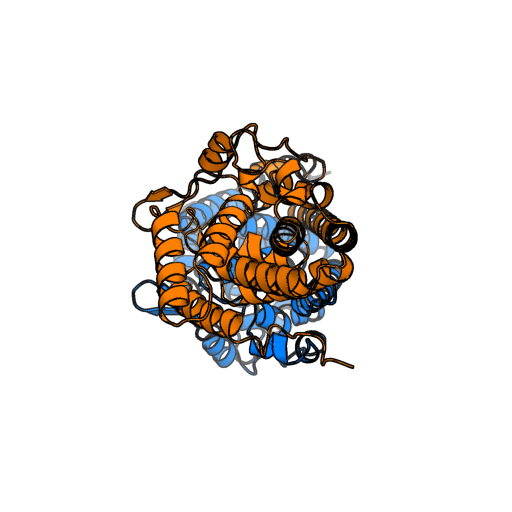.93 24.766 23.953 1 94.88 86 LEU A O 1
ATOM 655 N N . ASP A 1 87 ? -11.922 23.766 23.5 1 95.12 87 ASP A N 1
ATOM 656 C CA . ASP A 1 87 ? -12.5 24.203 24.766 1 95.12 87 ASP A CA 1
ATOM 657 C C . ASP A 1 87 ? -11.758 23.594 25.953 1 95.12 87 ASP A C 1
ATOM 659 O O . ASP A 1 87 ? -11.484 24.266 26.938 1 95.12 87 ASP A O 1
ATOM 663 N N . GLN A 1 88 ? -11.477 22.375 25.797 1 94 88 GLN A N 1
ATOM 664 C CA . GLN A 1 88 ? -10.773 21.672 26.875 1 94 88 GLN A CA 1
ATOM 665 C C . GLN A 1 88 ? -9.359 22.234 27.047 1 94 88 GLN A C 1
ATOM 667 O O . GLN A 1 88 ? -8.906 22.438 28.172 1 94 88 GLN A O 1
ATOM 672 N N . LEU A 1 89 ? -8.695 22.469 25.984 1 95.56 89 LEU A N 1
ATOM 673 C CA . LEU A 1 89 ? -7.348 23.016 26.047 1 95.56 89 LEU A CA 1
ATOM 674 C C . LEU A 1 89 ? -7.359 24.406 26.688 1 95.56 89 LEU A C 1
ATOM 676 O O . LEU A 1 89 ? -6.453 24.75 27.453 1 95.56 89 LEU A O 1
ATOM 680 N N . GLN A 1 90 ? -8.359 25.156 26.359 1 95.88 90 GLN A N 1
ATOM 681 C CA . GLN A 1 90 ? -8.516 26.484 26.938 1 95.88 90 GLN A CA 1
ATOM 682 C C . GLN A 1 90 ? -8.781 26.391 28.438 1 95.88 90 GLN A C 1
ATOM 684 O O . GLN A 1 90 ? -8.164 27.125 29.234 1 95.88 90 GLN A O 1
ATOM 689 N N . ALA A 1 91 ? -9.672 25.5 28.781 1 95.81 91 ALA A N 1
ATOM 690 C CA . ALA A 1 91 ? -10.039 25.312 30.188 1 95.81 91 ALA A CA 1
ATOM 691 C C . ALA A 1 91 ? -8.836 24.891 31.016 1 95.81 91 ALA A C 1
ATOM 693 O O . ALA A 1 91 ? -8.703 25.281 32.188 1 95.81 91 ALA A O 1
ATOM 694 N N . ASP A 1 92 ? -7.984 24.141 30.422 1 95.38 92 ASP A N 1
ATOM 695 C CA . ASP A 1 92 ? -6.805 23.625 31.109 1 95.38 92 ASP A CA 1
ATOM 696 C C . ASP A 1 92 ? -5.68 24.656 31.109 1 95.38 92 ASP A C 1
ATOM 698 O O . ASP A 1 92 ? -4.629 24.438 31.719 1 95.38 92 ASP A O 1
ATOM 702 N N . GLY A 1 93 ? -5.855 25.797 30.375 1 95 93 GLY A N 1
ATOM 703 C CA . GLY A 1 93 ? -4.906 26.906 30.406 1 95 93 GLY A CA 1
ATOM 704 C C . GLY A 1 93 ? -3.777 26.734 29.406 1 95 93 GLY A C 1
ATOM 705 O O . GLY A 1 93 ? -2.738 27.391 29.516 1 95 93 GLY A O 1
ATOM 706 N N . HIS A 1 94 ? -4.02 25.844 28.422 1 96.06 94 HIS A N 1
ATOM 707 C CA . HIS A 1 94 ? -2.939 25.562 27.484 1 96.06 94 HIS A CA 1
ATOM 708 C C . HIS A 1 94 ? -2.959 26.547 26.312 1 96.06 94 HIS A C 1
ATOM 710 O O . HIS A 1 94 ? -1.926 26.781 25.688 1 96.06 94 HIS A O 1
ATOM 716 N N . ILE A 1 95 ? -4.152 27.125 26.031 1 96.69 95 ILE A N 1
ATOM 717 C CA . ILE A 1 95 ? -4.254 28.094 24.953 1 96.69 95 ILE A CA 1
ATOM 718 C C . ILE A 1 95 ? -5.219 29.203 25.359 1 96.69 95 ILE A C 1
ATOM 720 O O . ILE A 1 95 ? -6.082 29.016 26.219 1 96.69 95 ILE A O 1
ATOM 724 N N . THR A 1 96 ? -5.047 30.359 24.734 1 97.25 96 THR A N 1
ATOM 725 C CA . THR A 1 96 ? -5.945 31.484 24.938 1 97.25 96 THR A CA 1
ATOM 726 C C . THR A 1 96 ? -7.141 31.406 24 1 97.25 96 THR A C 1
ATOM 728 O O . THR A 1 96 ? -7.109 30.672 23.016 1 97.25 96 THR A O 1
ATOM 731 N N . PRO A 1 97 ? -8.211 32.156 24.281 1 96.5 97 PRO A N 1
ATOM 732 C CA . PRO A 1 97 ? -9.352 32.188 23.359 1 96.5 97 PRO A CA 1
ATOM 733 C C . PRO A 1 97 ? -8.945 32.625 21.953 1 96.5 97 PRO A C 1
ATOM 735 O O . PRO A 1 97 ? -9.469 32.125 20.953 1 96.5 97 PRO A O 1
ATOM 738 N N . GLY A 1 98 ? -8.047 33.625 21.891 1 96.75 98 GLY A N 1
ATOM 739 C CA . GLY A 1 98 ? -7.547 34.094 20.609 1 96.75 98 GLY A CA 1
ATOM 740 C C . GLY A 1 98 ? -6.816 33 19.828 1 96.75 98 GLY A C 1
ATOM 741 O O . GLY A 1 98 ? -6.98 32.875 18.625 1 96.75 98 GLY A O 1
ATOM 742 N N . GLN A 1 99 ? -6.039 32.219 20.562 1 96.81 99 GLN A N 1
ATOM 743 C CA . GLN A 1 99 ? -5.328 31.094 19.922 1 96.81 99 GLN A CA 1
ATOM 744 C C . GLN A 1 99 ? -6.301 30.031 19.422 1 96.81 99 GLN A C 1
ATOM 746 O O . GLN A 1 99 ? -6.117 29.484 18.328 1 96.81 99 GLN A O 1
ATOM 751 N N . ALA A 1 100 ? -7.324 29.781 20.203 1 96.56 100 ALA A N 1
ATOM 752 C CA . ALA A 1 100 ? -8.32 28.781 19.797 1 96.56 100 ALA A CA 1
ATOM 753 C C . ALA A 1 100 ? -9.016 29.203 18.516 1 96.56 100 ALA A C 1
ATOM 755 O O . ALA A 1 100 ? -9.211 28.375 17.609 1 96.56 100 ALA A O 1
ATOM 756 N N . GLN A 1 101 ? -9.375 30.453 18.453 1 96.38 101 GLN A N 1
ATOM 757 C CA . GLN A 1 101 ? -10.023 30.969 17.25 1 96.38 101 GLN A CA 1
ATOM 758 C C . GLN A 1 101 ? -9.094 30.859 16.047 1 96.38 101 GLN A C 1
ATOM 760 O O . GLN A 1 101 ? -9.531 30.516 14.938 1 96.38 101 GLN A O 1
ATOM 765 N N . ARG A 1 102 ? -7.875 31.172 16.25 1 97.06 102 ARG A N 1
ATOM 766 C CA . ARG A 1 102 ? -6.898 31.125 15.164 1 97.06 102 ARG A CA 1
ATOM 767 C C . ARG A 1 102 ? -6.648 29.688 14.711 1 97.06 102 ARG A C 1
ATOM 769 O O . ARG A 1 102 ? -6.586 29.406 13.516 1 97.06 102 ARG A O 1
ATOM 776 N N . ILE A 1 103 ? -6.551 28.781 15.68 1 97 103 ILE A N 1
ATOM 777 C CA . ILE A 1 103 ? -6.363 27.375 15.359 1 97 103 ILE A CA 1
ATOM 778 C C . ILE A 1 103 ? -7.539 26.875 14.516 1 97 103 ILE A C 1
ATOM 780 O O . ILE A 1 103 ? -7.344 26.203 13.5 1 97 103 ILE A O 1
ATOM 784 N N . GLN A 1 104 ? -8.719 27.219 14.961 1 94.25 104 GLN A N 1
ATOM 785 C CA . GLN A 1 104 ? -9.906 26.812 14.219 1 94.25 104 GLN A CA 1
ATOM 786 C C . GLN A 1 104 ? -9.867 27.328 12.789 1 94.25 104 GLN A C 1
ATOM 788 O O . GLN A 1 104 ? -10.148 26.594 11.844 1 94.25 104 GLN A O 1
ATOM 793 N N . ALA A 1 105 ? -9.523 28.578 12.648 1 95.25 105 ALA A N 1
ATOM 794 C CA . ALA A 1 105 ? -9.477 29.219 11.328 1 95.25 105 ALA A CA 1
ATOM 795 C C . ALA A 1 105 ? -8.461 28.516 10.422 1 95.25 105 ALA A C 1
ATOM 797 O O . ALA A 1 105 ? -8.742 28.281 9.242 1 95.25 105 ALA A O 1
ATOM 798 N N . VAL A 1 106 ? -7.324 28.203 10.938 1 96.81 106 VAL A N 1
ATOM 799 C CA . VAL A 1 106 ? -6.25 27.594 10.164 1 96.81 106 VAL A CA 1
ATOM 800 C C . VAL A 1 106 ? -6.617 26.141 9.82 1 96.81 106 VAL A C 1
ATOM 802 O O . VAL A 1 106 ? -6.539 25.734 8.656 1 96.81 106 VAL A O 1
ATOM 805 N N . VAL A 1 107 ? -7.055 25.359 10.789 1 95.44 107 VAL A N 1
ATOM 806 C CA . VAL A 1 107 ? -7.348 23.938 10.625 1 95.44 107 VAL A CA 1
ATOM 807 C C . VAL A 1 107 ? -8.422 23.75 9.555 1 95.44 107 VAL A C 1
ATOM 809 O O . VAL A 1 107 ? -8.344 22.812 8.75 1 95.44 107 VAL A O 1
ATOM 812 N N . LEU A 1 108 ? -9.375 24.656 9.477 1 92.5 108 LEU A N 1
ATOM 813 C CA . LEU A 1 108 ? -10.484 24.562 8.523 1 92.5 108 LEU A CA 1
ATOM 814 C C . LEU A 1 108 ? -10 24.797 7.102 1 92.5 108 LEU A C 1
ATOM 816 O O . LEU A 1 108 ? -10.727 24.531 6.141 1 92.5 108 LEU A O 1
ATOM 820 N N . ARG A 1 109 ? -8.75 25.188 6.898 1 94.88 109 ARG A N 1
ATOM 821 C CA . ARG A 1 109 ? -8.227 25.547 5.586 1 94.88 109 ARG A CA 1
ATOM 822 C C . ARG A 1 109 ? -7.129 24.578 5.148 1 94.88 109 ARG A C 1
ATOM 824 O O . ARG A 1 109 ? -6.621 24.672 4.027 1 94.88 109 ARG A O 1
ATOM 831 N N . VAL A 1 110 ? -6.777 23.578 5.934 1 95.62 110 VAL A N 1
ATOM 832 C CA . VAL A 1 110 ? -5.57 22.781 5.742 1 95.62 110 VAL A CA 1
ATOM 833 C C . VAL A 1 110 ? -5.82 21.719 4.668 1 95.62 110 VAL A C 1
ATOM 835 O O . VAL A 1 110 ? -4.98 21.5 3.791 1 95.62 110 VAL A O 1
ATOM 838 N N . SER A 1 111 ? -6.938 21.156 4.648 1 92.69 111 SER A N 1
ATOM 839 C CA . SER A 1 111 ? -7.211 20.031 3.762 1 92.69 111 SER A CA 1
ATOM 840 C C . SER A 1 111 ? -7.102 20.453 2.297 1 92.69 111 SER A C 1
ATOM 842 O O . SER A 1 111 ? -7.469 21.562 1.933 1 92.69 111 SER A O 1
ATOM 844 N N . PHE A 1 112 ? -6.738 19.469 1.468 1 91.69 112 PHE A N 1
ATOM 845 C CA . PHE A 1 112 ? -6.621 19.703 0.031 1 91.69 112 PHE A CA 1
ATOM 846 C C . PHE A 1 112 ? -7.941 20.188 -0.552 1 91.69 112 PHE A C 1
ATOM 848 O O . PHE A 1 112 ? -7.961 21.078 -1.401 1 91.69 112 PHE A O 1
ATOM 855 N N . ARG A 1 113 ? -9.008 19.672 -0.103 1 89.31 113 ARG A N 1
ATOM 856 C CA . ARG A 1 113 ? -10.32 19.969 -0.651 1 89.31 113 ARG A CA 1
ATOM 857 C C . ARG A 1 113 ? -10.664 21.453 -0.474 1 89.31 113 ARG A C 1
ATOM 859 O O . ARG A 1 113 ? -11.453 22 -1.236 1 89.31 113 ARG A O 1
ATOM 866 N N . GLU A 1 114 ? -10.055 22.047 0.478 1 92.69 114 GLU A N 1
ATOM 867 C CA . GLU A 1 114 ? -10.352 23.438 0.766 1 92.69 114 GLU A CA 1
ATOM 868 C C . GLU A 1 114 ? -9.688 24.375 -0.251 1 92.69 114 GLU A C 1
ATOM 870 O O . GLU A 1 114 ? -10.016 25.562 -0.325 1 92.69 114 GLU A O 1
ATOM 875 N N . GLU A 1 115 ? -8.766 23.797 -1.012 1 93.5 115 GLU A N 1
ATOM 876 C CA . GLU A 1 115 ? -8.109 24.578 -2.061 1 93.5 115 GLU A CA 1
ATOM 877 C C . GLU A 1 115 ? -8.938 24.578 -3.346 1 93.5 115 GLU A C 1
ATOM 879 O O . GLU A 1 115 ? -8.672 25.359 -4.258 1 93.5 115 GLU A O 1
ATOM 884 N N . LEU A 1 116 ? -9.891 23.688 -3.428 1 92.38 116 LEU A N 1
ATOM 885 C CA . LEU A 1 116 ? -10.75 23.594 -4.602 1 92.38 116 LEU A CA 1
ATOM 886 C C . LEU A 1 116 ? -11.828 24.672 -4.578 1 92.38 116 LEU A C 1
ATOM 888 O O . LEU A 1 116 ? -12.125 25.234 -3.52 1 92.38 116 LEU A O 1
ATOM 892 N N . PRO A 1 117 ? -12.344 24.953 -5.844 1 92.81 117 PRO A N 1
ATOM 893 C CA . PRO A 1 117 ? -13.445 25.922 -5.84 1 92.81 117 PRO A CA 1
ATOM 894 C C . PRO A 1 117 ? -14.547 25.562 -4.844 1 92.81 117 PRO A C 1
ATOM 896 O O . PRO A 1 117 ? -14.984 24.406 -4.793 1 92.81 117 PRO A O 1
ATOM 899 N N . GLY A 1 118 ? -14.891 26.547 -4.035 1 92.81 118 GLY A N 1
ATOM 900 C CA . GLY A 1 118 ? -15.891 26.328 -2.998 1 92.81 118 GLY A CA 1
ATOM 901 C C . GLY A 1 118 ? -15.281 26.031 -1.643 1 92.81 118 GLY A C 1
ATOM 902 O O . GLY A 1 118 ? -16 25.875 -0.655 1 92.81 118 GLY A O 1
ATOM 903 N N . GLY A 1 119 ? -13.945 25.969 -1.618 1 92.62 119 GLY A N 1
ATOM 904 C CA . GLY A 1 119 ? -13.266 25.719 -0.359 1 92.62 119 GLY A CA 1
ATOM 905 C C . GLY A 1 119 ? -12.938 26.984 0.412 1 92.62 119 GLY A C 1
ATOM 906 O O . GLY A 1 119 ? -13.109 28.094 -0.101 1 92.62 119 GLY A O 1
ATOM 907 N N . MET A 1 120 ? -12.484 26.812 1.577 1 93.38 120 MET A N 1
ATOM 908 C CA . MET A 1 120 ? -12.297 27.922 2.494 1 93.38 120 MET A CA 1
ATOM 909 C C . MET A 1 120 ? -10.93 28.578 2.291 1 93.38 120 MET A C 1
ATOM 911 O O . MET A 1 120 ? -10.695 29.688 2.75 1 93.38 120 MET A O 1
ATOM 915 N N . PHE A 1 121 ? -10.016 27.906 1.602 1 95.88 121 PHE A N 1
ATOM 916 C CA . PHE A 1 121 ? -8.656 28.406 1.446 1 95.88 121 PHE A CA 1
ATOM 917 C C . PHE A 1 121 ? -8.57 29.422 0.314 1 95.88 121 PHE A C 1
ATOM 919 O O . PHE A 1 121 ? -9.117 29.188 -0.77 1 95.88 121 PHE A O 1
ATOM 926 N N . THR A 1 122 ? -7.938 30.516 0.549 1 95.19 122 THR A N 1
ATOM 927 C CA . THR A 1 122 ? -7.531 31.5 -0.454 1 95.19 122 THR A CA 1
ATOM 928 C C . THR A 1 122 ? -6.051 31.828 -0.309 1 95.19 122 THR A C 1
ATOM 930 O O . THR A 1 122 ? -5.5 31.766 0.792 1 95.19 122 THR A O 1
ATOM 933 N N . PRO A 1 123 ? -5.434 32.156 -1.406 1 94.12 123 PRO A N 1
ATOM 934 C CA . PRO A 1 123 ? -4.008 32.5 -1.323 1 94.12 123 PRO A CA 1
ATOM 935 C C . PRO A 1 123 ? -3.709 33.594 -0.307 1 94.12 123 PRO A C 1
ATOM 937 O O . PRO A 1 123 ? -2.65 33.594 0.324 1 94.12 123 PRO A O 1
ATOM 940 N N . GLY A 1 124 ? -4.586 34.5 -0.103 1 95.81 124 GLY A N 1
ATOM 941 C CA . GLY A 1 124 ? -4.418 35.562 0.861 1 95.81 124 GLY A CA 1
ATOM 942 C C . GLY A 1 124 ? -4.348 35.062 2.295 1 95.81 124 GLY A C 1
ATOM 943 O O . GLY A 1 124 ? -3.795 35.75 3.162 1 95.81 124 GLY A O 1
ATOM 944 N N . ASP A 1 125 ? -4.875 33.875 2.557 1 97.25 125 ASP A N 1
ATOM 945 C CA . ASP A 1 125 ? -4.859 33.312 3.898 1 97.25 125 ASP A CA 1
ATOM 946 C C . ASP A 1 125 ? -3.428 33.062 4.375 1 97.25 125 ASP A C 1
ATOM 948 O O . ASP A 1 125 ? -3.154 33.094 5.578 1 97.25 125 ASP A O 1
ATOM 952 N N . LEU A 1 126 ? -2.494 32.938 3.469 1 96.75 126 LEU A N 1
ATOM 953 C CA . LEU A 1 126 ? -1.107 32.656 3.818 1 96.75 126 LEU A CA 1
ATOM 954 C C . LEU A 1 126 ? -0.445 33.875 4.457 1 96.75 126 LEU A C 1
ATOM 956 O O . LEU A 1 126 ? 0.495 33.719 5.242 1 96.75 126 LEU A O 1
ATOM 960 N N . LEU A 1 127 ? -0.935 35.031 4.105 1 96 127 LEU A N 1
ATOM 961 C CA . LEU A 1 127 ? -0.432 36.25 4.719 1 96 127 LEU A CA 1
ATOM 962 C C . LEU A 1 127 ? -1.035 36.438 6.105 1 96 127 LEU A C 1
ATOM 964 O O . LEU A 1 127 ? -0.352 36.906 7.023 1 96 127 LEU A O 1
ATOM 968 N N . THR A 1 128 ? -2.273 36.094 6.227 1 97.12 128 THR A N 1
ATOM 969 C CA . THR A 1 128 ? -2.988 36.25 7.488 1 97.12 128 THR A CA 1
ATOM 970 C C . THR A 1 128 ? -2.514 35.219 8.508 1 97.12 128 THR A C 1
ATOM 972 O O . THR A 1 128 ? -2.404 35.5 9.695 1 97.12 128 THR A O 1
ATOM 975 N N . TYR A 1 129 ? -2.277 34.031 8.047 1 97.94 129 TYR A N 1
ATOM 976 C CA . TYR A 1 129 ? -1.849 32.906 8.875 1 97.94 129 TYR A CA 1
ATOM 977 C C . TYR A 1 129 ? -0.539 32.344 8.367 1 97.94 129 TYR A C 1
ATOM 979 O O . TYR A 1 129 ? -0.541 31.344 7.625 1 97.94 129 TYR A O 1
ATOM 987 N N . PRO A 1 130 ? 0.563 32.812 8.844 1 97.56 130 PRO A N 1
ATOM 988 C CA . PRO A 1 130 ? 1.854 32.344 8.344 1 97.56 130 PRO A CA 1
ATOM 989 C C . PRO A 1 130 ? 2.084 30.844 8.625 1 97.56 130 PRO A C 1
ATOM 991 O O . PRO A 1 130 ? 2.881 30.203 7.945 1 97.56 130 PRO A O 1
ATOM 994 N N . GLU A 1 131 ? 1.367 30.328 9.641 1 97.94 131 GLU A N 1
ATOM 995 C CA . GLU A 1 131 ? 1.521 28.922 10.008 1 97.94 131 GLU A CA 1
ATOM 996 C C . GLU A 1 131 ? 0.75 28.016 9.055 1 97.94 131 GLU A C 1
ATOM 998 O O . GLU A 1 131 ? 0.977 26.797 9.023 1 97.94 131 GLU A O 1
ATOM 1003 N N . LEU A 1 132 ? -0.137 28.547 8.258 1 98.31 132 LEU A N 1
ATOM 1004 C CA . LEU A 1 132 ? -1.019 27.75 7.414 1 98.31 132 LEU A CA 1
ATOM 1005 C C . LEU A 1 132 ? -0.224 27 6.348 1 98.31 132 LEU A C 1
ATOM 1007 O O . LEU A 1 132 ? -0.422 25.797 6.145 1 98.31 132 LEU A O 1
ATOM 1011 N N . GLY A 1 133 ? 0.738 27.688 5.695 1 98.12 133 GLY A N 1
ATOM 1012 C CA . GLY A 1 133 ? 1.541 27.094 4.637 1 98.12 133 GLY A CA 1
ATOM 1013 C C . GLY A 1 133 ? 2.297 25.859 5.09 1 98.12 133 GLY A C 1
ATOM 1014 O O . GLY A 1 133 ? 2.133 24.781 4.516 1 98.12 133 GLY A O 1
ATOM 1015 N N . PRO A 1 134 ? 3.072 26 6.125 1 98.31 134 PRO A N 1
ATOM 1016 C CA . PRO A 1 134 ? 3.838 24.859 6.629 1 98.31 134 PRO A CA 1
ATOM 1017 C C . PRO A 1 134 ? 2.953 23.672 7.004 1 98.31 134 PRO A C 1
ATOM 1019 O O . PRO A 1 134 ? 3.285 22.531 6.691 1 98.31 134 PRO A O 1
ATOM 1022 N N . VAL A 1 135 ? 1.807 23.922 7.625 1 98.31 135 VAL A N 1
ATOM 1023 C CA . VAL A 1 135 ? 0.929 22.844 8.055 1 98.31 135 VAL A CA 1
ATOM 1024 C C . VAL A 1 135 ? 0.302 22.156 6.84 1 98.31 135 VAL A C 1
ATOM 1026 O O . VAL A 1 135 ? 0.274 20.938 6.75 1 98.31 135 VAL A O 1
ATOM 1029 N N . LYS A 1 136 ? -0.151 22.984 5.934 1 97.94 136 LYS A N 1
ATOM 1030 C CA . LYS A 1 136 ? -0.765 22.453 4.719 1 97.94 136 LYS A CA 1
ATOM 1031 C C . LYS A 1 136 ? 0.231 21.609 3.918 1 97.94 136 LYS A C 1
ATOM 1033 O O . LYS A 1 136 ? -0.087 20.5 3.484 1 97.94 136 LYS A O 1
ATOM 1038 N N . ASP A 1 137 ? 1.416 22.203 3.734 1 98.12 137 ASP A N 1
ATOM 1039 C CA . ASP A 1 137 ? 2.445 21.484 2.994 1 98.12 137 ASP A CA 1
ATOM 1040 C C . ASP A 1 137 ? 2.805 20.172 3.686 1 98.12 137 ASP A C 1
ATOM 1042 O O . ASP A 1 137 ? 2.949 19.125 3.031 1 98.12 137 ASP A O 1
ATOM 1046 N N . ALA A 1 138 ? 2.934 20.203 4.961 1 97.38 138 ALA A N 1
ATOM 1047 C CA . ALA A 1 138 ? 3.291 19.016 5.723 1 97.38 138 ALA A CA 1
ATOM 1048 C C . ALA A 1 138 ? 2.248 17.922 5.543 1 97.38 138 ALA A C 1
ATOM 1050 O O . ALA A 1 138 ? 2.596 16.75 5.312 1 97.38 138 ALA A O 1
ATOM 1051 N N . ASP A 1 139 ? 1.013 18.25 5.637 1 96.5 139 ASP A N 1
ATOM 1052 C CA . ASP A 1 139 ? -0.07 17.281 5.465 1 96.5 139 ASP A CA 1
ATOM 1053 C C . ASP A 1 139 ? -0.057 16.688 4.059 1 96.5 139 ASP A C 1
ATOM 1055 O O . ASP A 1 139 ? -0.197 15.484 3.889 1 96.5 139 ASP A O 1
ATOM 1059 N N . GLN A 1 140 ? 0.112 17.562 3.125 1 96.88 140 GLN A N 1
ATOM 1060 C CA . GLN A 1 140 ? 0.098 17.094 1.739 1 96.88 140 GLN A CA 1
ATOM 1061 C C . GLN A 1 140 ? 1.358 16.297 1.41 1 96.88 140 GLN A C 1
ATOM 1063 O O . GLN A 1 140 ? 1.315 15.359 0.616 1 96.88 140 GLN A O 1
ATOM 1068 N N . LEU A 1 141 ? 2.506 16.672 2.021 1 97.38 141 LEU A N 1
ATOM 1069 C CA . LEU A 1 141 ? 3.736 15.914 1.852 1 97.38 141 LEU A CA 1
ATOM 1070 C C . LEU A 1 141 ? 3.57 14.492 2.385 1 97.38 141 LEU A C 1
ATOM 1072 O O . LEU A 1 141 ? 4.117 13.547 1.816 1 97.38 141 LEU A O 1
ATOM 1076 N N . ASP A 1 142 ? 2.779 14.336 3.436 1 95.81 142 ASP A N 1
ATOM 1077 C CA . ASP A 1 142 ? 2.566 13.016 4.02 1 95.81 142 ASP A CA 1
ATOM 1078 C C . ASP A 1 142 ? 1.666 12.164 3.127 1 95.81 142 ASP A C 1
ATOM 1080 O O . ASP A 1 142 ? 1.552 10.953 3.328 1 95.81 142 ASP A O 1
ATOM 1084 N N . ALA A 1 143 ? 1.064 12.758 2.15 1 95.81 143 ALA A N 1
ATOM 1085 C CA . ALA A 1 143 ? 0.198 12.039 1.22 1 95.81 143 ALA A CA 1
ATOM 1086 C C . ALA A 1 143 ? 0.972 11.594 -0.016 1 95.81 143 ALA A C 1
ATOM 1088 O O . ALA A 1 143 ? 0.441 10.867 -0.857 1 95.81 143 ALA A O 1
ATOM 1089 N N . ILE A 1 144 ? 2.229 12.023 -0.153 1 96.94 144 ILE A N 1
ATOM 1090 C CA . ILE A 1 144 ? 2.973 11.656 -1.353 1 96.94 144 ILE A CA 1
ATOM 1091 C C . ILE A 1 144 ? 4.297 11.008 -0.958 1 96.94 144 ILE A C 1
ATOM 1093 O O . ILE A 1 144 ? 4.637 10.938 0.226 1 96.94 144 ILE A O 1
ATOM 1097 N N . GLY A 1 145 ? 5.047 10.422 -1.933 1 97.19 145 GLY A N 1
ATOM 1098 C CA . GLY A 1 145 ? 6.246 9.641 -1.66 1 97.19 145 GLY A CA 1
ATOM 1099 C C . GL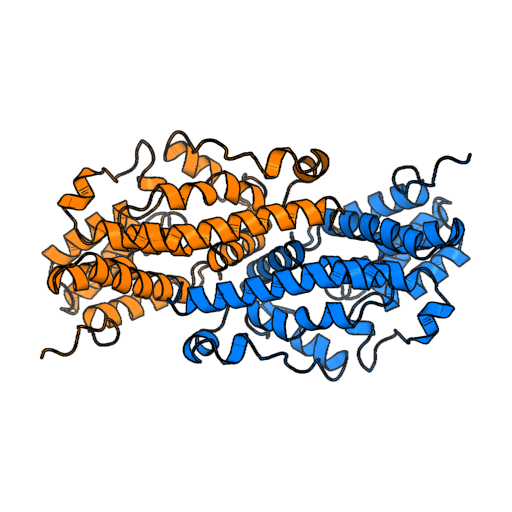Y A 1 145 ? 5.949 8.203 -1.293 1 97.19 145 GLY A C 1
ATOM 1100 O O . GLY A 1 145 ? 4.898 7.668 -1.649 1 97.19 145 GLY A O 1
ATOM 1101 N N . ALA A 1 146 ? 6.914 7.539 -0.65 1 96.81 146 ALA A N 1
ATOM 1102 C CA . ALA A 1 146 ? 6.746 6.152 -0.229 1 96.81 146 ALA A CA 1
ATOM 1103 C C . ALA A 1 146 ? 5.645 6.027 0.821 1 96.81 146 ALA A C 1
ATOM 1105 O O . ALA A 1 146 ? 4.832 5.102 0.77 1 96.81 146 ALA A O 1
ATOM 1106 N N . ILE A 1 147 ? 5.613 6.98 1.679 1 94.44 147 ILE A N 1
ATOM 1107 C CA . ILE A 1 147 ? 4.578 6.973 2.709 1 94.44 147 ILE A CA 1
ATOM 1108 C C . ILE A 1 147 ? 3.207 7.16 2.064 1 94.44 147 ILE A C 1
ATOM 1110 O O . ILE A 1 147 ? 2.238 6.5 2.453 1 94.44 147 ILE A O 1
ATOM 1114 N N . GLY A 1 148 ? 3.15 8.062 1.152 1 96.06 148 GLY A N 1
ATOM 1115 C CA . GLY A 1 148 ? 1.901 8.266 0.437 1 96.06 148 GLY A CA 1
ATOM 1116 C C . GLY A 1 148 ? 1.41 7.023 -0.276 1 96.06 148 GLY A C 1
ATOM 1117 O O . GLY A 1 148 ? 0.217 6.719 -0.252 1 96.06 148 GLY A O 1
ATOM 1118 N N . ILE A 1 149 ? 2.316 6.336 -0.907 1 96.62 149 ILE A N 1
ATOM 1119 C CA . ILE A 1 149 ? 1.993 5.074 -1.567 1 96.62 149 ILE A CA 1
ATOM 1120 C C . ILE A 1 149 ? 1.413 4.094 -0.552 1 96.62 149 ILE A C 1
ATOM 1122 O O . ILE A 1 149 ? 0.338 3.529 -0.769 1 96.62 149 ILE A O 1
ATOM 1126 N N . ALA A 1 150 ? 2.08 3.932 0.505 1 95.62 150 ALA A N 1
ATOM 1127 C CA . ALA A 1 150 ? 1.661 3.01 1.558 1 95.62 150 ALA A CA 1
ATOM 1128 C C . ALA A 1 150 ? 0.283 3.385 2.098 1 95.62 150 ALA A C 1
ATOM 1130 O O . ALA A 1 150 ? -0.602 2.531 2.203 1 95.62 150 ALA A O 1
ATOM 1131 N N . ARG A 1 151 ? 0.096 4.633 2.348 1 93.5 151 ARG A N 1
ATOM 1132 C CA . ARG A 1 151 ? -1.159 5.117 2.914 1 93.5 151 ARG A CA 1
ATOM 1133 C C . ARG A 1 151 ? -2.312 4.922 1.935 1 93.5 151 ARG A C 1
ATOM 1135 O O . ARG A 1 151 ? -3.418 4.547 2.336 1 93.5 151 ARG A O 1
ATOM 1142 N N . THR A 1 152 ? -2.061 5.215 0.749 1 93.69 152 THR A N 1
ATOM 1143 C CA . THR A 1 152 ? -3.1 5.121 -0.271 1 93.69 152 THR A CA 1
ATOM 1144 C C . THR A 1 152 ? -3.596 3.688 -0.412 1 93.69 152 THR A C 1
ATOM 1146 O O . THR A 1 152 ? -4.805 3.439 -0.4 1 93.69 152 THR A O 1
ATOM 1149 N N . PHE A 1 153 ? -2.723 2.783 -0.485 1 93.62 153 PHE A N 1
ATOM 1150 C CA . PHE A 1 153 ? -3.139 1.396 -0.653 1 93.62 153 PHE A CA 1
ATOM 1151 C C . PHE A 1 153 ? -3.713 0.841 0.645 1 93.62 153 PHE A C 1
ATOM 1153 O O . PHE A 1 153 ? -4.633 0.02 0.621 1 93.62 153 PHE A O 1
ATOM 1160 N N . ALA A 1 154 ? -3.148 1.213 1.766 1 90.94 154 ALA A N 1
ATOM 1161 C CA . ALA A 1 154 ? -3.738 0.812 3.041 1 90.94 154 ALA A CA 1
ATOM 1162 C C . ALA A 1 154 ? -5.184 1.286 3.15 1 90.94 154 ALA A C 1
ATOM 1164 O O . ALA A 1 154 ? -6.062 0.527 3.564 1 90.94 154 ALA A O 1
ATOM 1165 N N . PHE A 1 155 ? -5.402 2.49 2.781 1 87.69 155 PHE A N 1
ATOM 1166 C CA . PHE A 1 155 ? -6.746 3.059 2.818 1 87.69 155 PHE A CA 1
ATOM 1167 C C . PHE A 1 155 ? -7.676 2.318 1.864 1 87.69 155 PHE A C 1
ATOM 1169 O O . PHE A 1 155 ? -8.805 1.977 2.227 1 87.69 155 PHE A O 1
ATOM 1176 N N . GLY A 1 156 ? -7.184 2.1 0.69 1 87.44 156 GLY A N 1
ATOM 1177 C CA . GLY A 1 156 ? -7.965 1.325 -0.263 1 87.44 156 GLY A CA 1
ATOM 1178 C C . GLY A 1 156 ? -8.32 -0.059 0.244 1 87.44 156 GLY A C 1
ATOM 1179 O O . GLY A 1 156 ? -9.461 -0.508 0.086 1 87.44 156 GLY A O 1
ATOM 1180 N N . GLY A 1 157 ? -7.332 -0.73 0.791 1 86 157 GLY A N 1
ATOM 1181 C CA . GLY A 1 157 ? -7.574 -2.037 1.379 1 86 157 GLY A CA 1
ATOM 1182 C C . GLY A 1 157 ? -8.617 -2.012 2.48 1 86 157 GLY A C 1
ATOM 1183 O O . GLY A 1 157 ? -9.477 -2.895 2.551 1 86 157 GLY A O 1
ATOM 1184 N N . ALA A 1 158 ? -8.547 -1.033 3.309 1 83.5 158 ALA A N 1
ATOM 1185 C CA . ALA A 1 158 ? -9.5 -0.885 4.406 1 83.5 158 ALA A CA 1
ATOM 1186 C C . ALA A 1 158 ? -10.922 -0.727 3.875 1 83.5 158 ALA A C 1
ATOM 1188 O O . ALA A 1 158 ? -11.883 -1.182 4.508 1 83.5 158 ALA A O 1
ATOM 1189 N N . LEU A 1 159 ? -11.047 -0.164 2.686 1 81.88 159 LEU A N 1
ATOM 1190 C CA . LEU A 1 159 ? -12.352 0.093 2.092 1 81.88 159 LEU A CA 1
ATOM 1191 C C . LEU A 1 159 ? -12.75 -1.032 1.14 1 81.88 159 LEU A C 1
ATOM 1193 O O . LEU A 1 159 ? -13.82 -0.985 0.527 1 81.88 159 LEU A O 1
ATOM 1197 N N . GLY A 1 160 ? -11.82 -2.002 0.944 1 81 160 GLY A N 1
ATOM 1198 C CA . GLY A 1 160 ? -12.094 -3.104 0.036 1 81 160 GLY A CA 1
ATOM 1199 C C . GLY A 1 160 ? -12.016 -2.707 -1.426 1 81 160 GLY A C 1
ATOM 1200 O O . GLY A 1 160 ? -12.641 -3.34 -2.279 1 81 160 GLY A O 1
ATOM 1201 N N . ARG A 1 161 ? -11.273 -1.691 -1.716 1 82.56 161 ARG A N 1
ATOM 1202 C CA . ARG A 1 161 ? -11.117 -1.23 -3.092 1 82.56 161 ARG A CA 1
ATOM 1203 C C . ARG A 1 161 ? -10.117 -2.098 -3.852 1 82.56 161 ARG A C 1
ATOM 1205 O O . ARG A 1 161 ? -9.109 -2.531 -3.289 1 82.56 161 ARG A O 1
ATOM 1212 N N . GLU A 1 162 ? -10.453 -2.209 -5.133 1 83.88 162 GLU A N 1
ATOM 1213 C CA . GLU A 1 162 ? -9.461 -2.836 -6 1 83.88 162 GLU A CA 1
ATOM 1214 C C . GLU A 1 162 ? -8.234 -1.946 -6.164 1 83.88 162 GLU A C 1
ATOM 1216 O O . GLU A 1 162 ? -8.344 -0.718 -6.172 1 83.88 162 GLU A O 1
ATOM 1221 N N . MET A 1 163 ? -7.105 -2.564 -6.324 1 88.62 163 MET A N 1
ATOM 1222 C CA . MET A 1 163 ? -5.887 -1.791 -6.535 1 88.62 163 MET A CA 1
ATOM 1223 C C . MET A 1 163 ? -5.938 -1.054 -7.871 1 88.62 163 MET A C 1
ATOM 1225 O O . MET A 1 163 ? -5.488 0.089 -7.969 1 88.62 163 MET A O 1
ATOM 1229 N N . TYR A 1 164 ? -6.406 -1.788 -8.836 1 85.38 164 TYR A N 1
ATOM 1230 C CA . TYR A 1 164 ? -6.602 -1.239 -10.172 1 85.38 164 TYR A CA 1
ATOM 1231 C C . TYR A 1 164 ? -7.742 -1.947 -10.891 1 85.38 164 TYR A C 1
ATOM 1233 O O . TYR A 1 164 ? -8.125 -3.061 -10.523 1 85.38 164 TYR A O 1
ATOM 1241 N N . SER A 1 165 ? -8.336 -1.232 -11.836 1 73.94 165 SER A N 1
ATOM 1242 C CA . SER A 1 165 ? -9.422 -1.852 -12.586 1 73.94 165 SER A CA 1
ATOM 1243 C C . SER A 1 165 ? -8.891 -2.67 -13.758 1 73.94 165 SER A C 1
ATOM 1245 O O . SER A 1 165 ? -7.875 -2.318 -14.359 1 73.94 165 SER A O 1
ATOM 1247 N N . SER A 1 166 ? -9.523 -3.824 -13.977 1 67.44 166 SER A N 1
ATOM 1248 C CA . SER A 1 166 ? -9.156 -4.66 -15.117 1 67.44 166 SER A CA 1
ATOM 1249 C C . SER A 1 166 ? -9.188 -3.861 -16.422 1 67.44 166 SER A C 1
ATOM 1251 O O . SER A 1 166 ? -8.43 -4.145 -17.344 1 67.44 166 SER A O 1
ATOM 1253 N N . GLU A 1 167 ? -10.047 -2.936 -16.391 1 65 167 GLU A N 1
ATOM 1254 C CA . GLU A 1 167 ? -10.141 -2.094 -17.594 1 65 167 GLU A CA 1
ATOM 1255 C C . GLU A 1 167 ? -8.859 -1.285 -17.797 1 65 167 GLU A C 1
ATOM 1257 O O . GLU A 1 167 ? -8.406 -1.116 -18.922 1 65 167 GLU A O 1
ATOM 1262 N N . MET A 1 168 ? -8.312 -0.91 -16.75 1 62.53 168 MET A N 1
ATOM 1263 C CA . MET A 1 168 ? -7.066 -0.152 -16.828 1 62.53 168 MET A CA 1
ATOM 1264 C C . MET A 1 168 ? -5.93 -1.027 -17.344 1 62.53 168 MET A C 1
ATOM 1266 O O . MET A 1 168 ? -5.105 -0.579 -18.141 1 62.53 168 MET A O 1
ATOM 1270 N N . ALA A 1 169 ? -5.922 -2.236 -16.844 1 60.66 169 ALA A N 1
ATOM 1271 C CA . ALA A 1 169 ? -4.883 -3.182 -17.25 1 60.66 169 ALA A CA 1
ATOM 1272 C C . ALA A 1 169 ? -4.984 -3.508 -18.734 1 60.66 169 ALA A C 1
ATOM 1274 O O . ALA A 1 169 ? -3.967 -3.66 -19.406 1 60.66 169 ALA A O 1
ATOM 1275 N N . ALA A 1 170 ? -6.219 -3.68 -19.141 1 58.44 170 ALA A N 1
ATOM 1276 C CA . ALA A 1 170 ? -6.453 -4.023 -20.531 1 58.44 170 ALA A CA 1
ATOM 1277 C C . ALA A 1 170 ? -6.02 -2.889 -21.469 1 58.44 170 ALA A C 1
ATOM 1279 O O . ALA A 1 170 ? -5.609 -3.129 -22.594 1 58.44 170 ALA A O 1
ATOM 1280 N N . SER A 1 171 ? -6.281 -1.712 -21 1 55.78 171 SER A N 1
ATOM 1281 C CA . SER A 1 171 ? -5.93 -0.581 -21.844 1 55.78 171 SER A CA 1
ATOM 1282 C C . SER A 1 171 ? -4.422 -0.369 -21.891 1 55.78 171 SER A C 1
ATOM 1284 O O . SER A 1 171 ? -3.945 0.664 -22.359 1 55.78 171 SER A O 1
ATOM 1286 N N . HIS A 1 172 ? -3.66 -1.474 -21.828 1 52.38 172 HIS A N 1
ATOM 1287 C CA . HIS A 1 172 ? -2.219 -1.65 -21.969 1 52.38 172 HIS A CA 1
ATOM 1288 C C . HIS A 1 172 ? -1.454 -0.604 -21.172 1 52.38 172 HIS A C 1
ATOM 1290 O O . HIS A 1 172 ? -0.399 -0.133 -21.594 1 52.38 172 HIS A O 1
ATOM 1296 N N . GLY A 1 173 ? -1.829 -0.229 -20.062 1 52.03 173 GLY A N 1
ATOM 1297 C CA . GLY A 1 173 ? -1.038 0.677 -19.234 1 52.03 173 GLY A CA 1
ATOM 1298 C C . GLY A 1 173 ? -1.031 2.102 -19.766 1 52.03 173 GLY A C 1
ATOM 1299 O O . GLY A 1 173 ? -0.464 2.996 -19.125 1 52.03 173 GLY A O 1
ATOM 1300 N N . ALA A 1 174 ? -1.332 2.244 -21.141 1 47.19 174 ALA A N 1
ATOM 1301 C CA . ALA A 1 174 ? -1.274 3.555 -21.781 1 47.19 174 ALA A CA 1
ATOM 1302 C C . ALA A 1 174 ? -1.993 4.609 -20.938 1 47.19 174 ALA A C 1
ATOM 1304 O O . ALA A 1 174 ? -1.568 5.766 -20.891 1 47.19 174 ALA A O 1
ATOM 1305 N N . GLY A 1 175 ? -3.021 4.324 -20.391 1 47.75 175 GLY A N 1
ATOM 1306 C CA . GLY A 1 175 ? -3.834 5.316 -19.703 1 47.75 175 GLY A CA 1
ATOM 1307 C C . GLY A 1 175 ? -3.301 5.676 -18.328 1 47.75 175 GLY A C 1
ATOM 1308 O O . GLY A 1 175 ? -3.717 6.672 -17.734 1 47.75 175 GLY A O 1
ATOM 1309 N N . LEU A 1 176 ? -2.596 4.832 -17.656 1 52.03 176 LEU A N 1
ATOM 1310 C CA . LEU A 1 176 ? -2.154 5.039 -16.281 1 52.03 176 LEU A CA 1
ATOM 1311 C C . LEU A 1 176 ? -0.947 5.969 -16.234 1 52.03 176 LEU A C 1
ATOM 1313 O O . LEU A 1 176 ? -0.746 6.68 -15.242 1 52.03 176 LEU A O 1
ATOM 1317 N N . GLU A 1 177 ? 0.107 5.812 -17.156 1 50.59 177 GLU A N 1
ATOM 1318 C CA . GLU A 1 177 ? 1.293 6.664 -17.141 1 50.59 177 GLU A CA 1
ATOM 1319 C C . GLU A 1 177 ? 0.92 8.133 -17.328 1 50.59 177 GLU A C 1
ATOM 1321 O O . GLU A 1 177 ? 1.581 9.023 -16.781 1 50.59 177 GLU A O 1
ATOM 1326 N N . ASN A 1 178 ? 0.224 8.461 -18.344 1 49.31 178 ASN A N 1
ATOM 1327 C CA . ASN A 1 178 ? 0.06 9.836 -18.797 1 49.31 178 ASN A CA 1
ATOM 1328 C C . ASN A 1 178 ? -1.188 10.477 -18.203 1 49.31 178 ASN A C 1
ATOM 1330 O O . ASN A 1 178 ? -1.595 11.562 -18.625 1 49.31 178 ASN A O 1
ATOM 1334 N N . ARG A 1 179 ? -1.828 9.766 -17.297 1 55.16 179 ARG A N 1
ATOM 1335 C CA . ARG A 1 179 ? -3.129 10.43 -17.297 1 55.16 179 ARG A CA 1
ATOM 1336 C C . ARG A 1 179 ? -3.332 11.234 -16.016 1 55.16 179 ARG A C 1
ATOM 1338 O O . ARG A 1 179 ? -3.617 10.672 -14.961 1 55.16 179 ARG A O 1
ATOM 1345 N N . ARG A 1 180 ? -2.52 12.25 -15.828 1 61 180 ARG A N 1
ATOM 1346 C CA . ARG A 1 180 ? -3.047 13.242 -14.898 1 61 180 ARG A CA 1
ATOM 1347 C C . ARG A 1 180 ? -4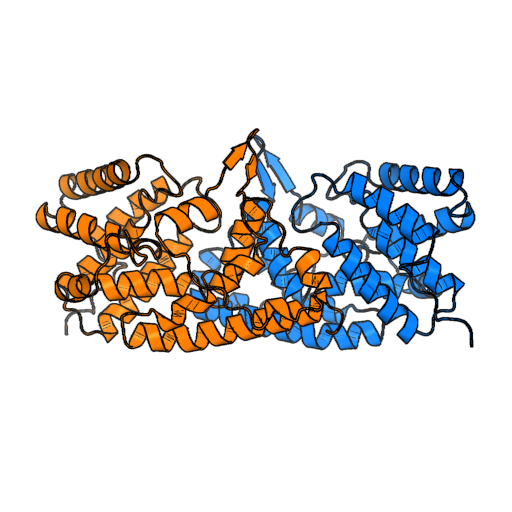.457 13.672 -15.289 1 61 180 ARG A C 1
ATOM 1349 O O . ARG A 1 180 ? -4.652 14.289 -16.344 1 61 180 ARG A O 1
ATOM 1356 N N . ARG A 1 181 ? -5.348 13.133 -14.641 1 73.06 181 ARG A N 1
ATOM 1357 C CA . ARG A 1 181 ? -6.711 13.602 -14.844 1 73.06 181 ARG A CA 1
ATOM 1358 C C . ARG A 1 181 ? -6.918 14.969 -14.195 1 73.06 181 ARG A C 1
ATOM 1360 O O . ARG A 1 181 ? -6.242 15.312 -13.219 1 73.06 181 ARG A O 1
ATOM 1367 N N . PRO A 1 182 ? -7.727 15.719 -14.82 1 78.75 182 PRO A N 1
ATOM 1368 C CA . PRO A 1 182 ? -7.977 17.016 -14.188 1 78.75 182 PRO A CA 1
ATOM 1369 C C . PRO A 1 182 ? -8.516 16.891 -12.766 1 78.75 182 PRO A C 1
ATOM 1371 O O . PRO A 1 182 ? -9.211 15.922 -12.445 1 78.75 182 PRO A O 1
ATOM 1374 N N . LEU A 1 183 ? -8.117 17.812 -12 1 82.25 183 LEU A N 1
ATOM 1375 C CA . LEU A 1 183 ? -8.664 17.891 -10.648 1 82.25 183 LEU A CA 1
ATOM 1376 C C . LEU A 1 183 ? -10.172 18.109 -10.68 1 82.25 183 LEU A C 1
ATOM 1378 O O . LEU A 1 183 ? -10.703 18.656 -11.648 1 82.25 183 LEU A O 1
ATOM 1382 N N . PRO A 1 184 ? -10.789 17.656 -9.641 1 79.88 184 PRO A N 1
ATOM 1383 C CA . PRO A 1 184 ? -12.211 17.984 -9.586 1 79.88 184 PRO A CA 1
ATOM 1384 C C . PRO A 1 184 ? -12.492 19.484 -9.672 1 79.88 184 PRO A C 1
ATOM 1386 O O . PRO A 1 184 ? -11.711 20.281 -9.164 1 79.88 184 PRO A O 1
ATOM 1389 N N . ALA A 1 185 ? -13.586 19.75 -10.234 1 83.88 185 ALA A N 1
ATOM 1390 C CA . ALA A 1 185 ? -13.922 21.141 -10.531 1 83.88 185 ALA A CA 1
ATOM 1391 C C . ALA A 1 185 ? -14.281 21.906 -9.266 1 83.88 185 ALA A C 1
ATOM 1393 O O . ALA A 1 185 ? -14.25 23.141 -9.242 1 83.88 185 ALA A O 1
ATOM 1394 N N . SER A 1 186 ? -14.742 21.062 -8.289 1 89.38 186 SER A N 1
ATOM 1395 C CA . SER A 1 186 ? -15.141 21.734 -7.059 1 89.38 186 SER A CA 1
ATOM 1396 C C . SER A 1 186 ? -14.977 20.812 -5.852 1 89.38 186 SER A C 1
ATOM 1398 O O . SER A 1 186 ? -14.828 19.609 -6.008 1 89.38 186 SER A O 1
ATOM 1400 N N . LYS A 1 187 ? -15.031 21.516 -4.719 1 88.5 187 LYS A N 1
ATOM 1401 C CA . LYS A 1 187 ? -15.031 20.781 -3.459 1 88.5 187 LYS A CA 1
ATOM 1402 C C . LYS A 1 187 ? -16.203 19.797 -3.396 1 88.5 187 LYS A C 1
ATOM 1404 O O . LYS A 1 187 ? -16.031 18.656 -2.969 1 88.5 187 LYS A O 1
ATOM 1409 N N . ILE A 1 188 ? -17.328 20.234 -3.857 1 83.69 188 ILE A N 1
ATOM 1410 C CA . ILE A 1 188 ? -18.516 19.406 -3.826 1 83.69 188 ILE A CA 1
ATOM 1411 C C . ILE A 1 188 ? -18.328 18.172 -4.707 1 83.69 188 ILE A C 1
ATOM 1413 O O . ILE A 1 188 ? -18.656 17.062 -4.309 1 83.69 188 ILE A O 1
ATOM 1417 N N . GLU A 1 189 ? -17.781 18.375 -5.824 1 81.62 189 GLU A N 1
ATOM 1418 C CA . GLU A 1 189 ? -17.5 17.266 -6.727 1 81.62 189 GLU A CA 1
ATOM 1419 C C . GLU A 1 189 ? -16.484 16.312 -6.117 1 81.62 189 GLU A C 1
ATOM 1421 O O . GLU A 1 189 ? -16.625 15.086 -6.234 1 81.62 189 GLU A O 1
ATOM 1426 N N . TYR A 1 190 ? -15.523 16.891 -5.52 1 83.12 190 TYR A N 1
ATOM 1427 C CA . TYR A 1 190 ? -14.5 16.078 -4.871 1 83.12 190 TYR A CA 1
ATOM 1428 C C . TYR A 1 190 ? -15.102 15.211 -3.775 1 83.12 190 TYR A C 1
ATOM 1430 O O . TYR A 1 190 ? -14.828 14.016 -3.701 1 83.12 190 TYR A O 1
ATOM 1438 N N . LEU A 1 191 ? -15.93 15.812 -2.98 1 77.88 191 LEU A N 1
ATOM 1439 C CA . LEU A 1 191 ? -16.562 15.086 -1.884 1 77.88 191 LEU A CA 1
ATOM 1440 C C . LEU A 1 191 ? -17.5 14.016 -2.416 1 77.88 191 LEU A C 1
ATOM 1442 O O . LEU A 1 191 ? -17.609 12.93 -1.841 1 77.88 191 LEU A O 1
ATOM 1446 N N . ALA A 1 192 ? -18.078 14.281 -3.506 1 74.06 192 ALA A N 1
ATOM 1447 C CA . ALA A 1 192 ? -18.984 13.32 -4.121 1 74.06 192 ALA A CA 1
ATOM 1448 C C . ALA A 1 192 ? -18.219 12.109 -4.652 1 74.06 192 ALA A C 1
ATOM 1450 O O . ALA A 1 192 ? -18.703 10.977 -4.555 1 74.06 192 ALA A O 1
ATOM 1451 N N . SER A 1 193 ? -17.094 12.367 -5.117 1 71.69 193 SER A N 1
ATOM 1452 C CA . SER A 1 193 ? -16.297 11.305 -5.715 1 71.69 193 SER A CA 1
ATOM 1453 C C . SER A 1 193 ? -15.555 10.508 -4.648 1 71.69 193 SER A C 1
ATOM 1455 O O . SER A 1 193 ? -15.164 9.359 -4.887 1 71.69 193 SER A O 1
ATOM 1457 N N . SER A 1 194 ? -15.422 11.148 -3.508 1 67.12 194 SER A N 1
ATOM 1458 C CA . SER A 1 194 ? -14.656 10.516 -2.441 1 67.12 194 SER A CA 1
ATOM 1459 C C . SER A 1 194 ? -15.57 9.945 -1.364 1 67.12 194 SER A C 1
ATOM 1461 O O . SER A 1 194 ? -15.094 9.43 -0.349 1 67.12 194 SER A O 1
ATOM 1463 N N . ALA A 1 195 ? -16.906 10.148 -1.641 1 60.03 195 ALA A N 1
ATOM 1464 C CA . ALA A 1 195 ? -17.891 9.742 -0.633 1 60.03 195 ALA A CA 1
ATOM 1465 C C . ALA A 1 195 ? -17.812 8.242 -0.368 1 60.03 195 ALA A C 1
ATOM 1467 O O . ALA A 1 195 ? -17.672 7.445 -1.301 1 60.03 195 ALA A O 1
ATOM 1468 N N . VAL A 1 196 ? -17.594 7.91 0.922 1 59.38 196 VAL A N 1
ATOM 1469 C CA . VAL A 1 196 ? -17.578 6.539 1.421 1 59.38 196 VAL A CA 1
ATOM 1470 C C . VAL A 1 196 ? -18.984 6.129 1.839 1 59.38 196 VAL A C 1
ATOM 1472 O O . VAL A 1 196 ? -19.734 6.93 2.414 1 59.38 196 VAL A O 1
ATOM 1475 N N . SER A 1 197 ? -19.578 5.227 1.09 1 55.88 197 SER A N 1
ATOM 1476 C CA . SER A 1 197 ? -20.891 4.723 1.511 1 55.88 197 SER A CA 1
ATOM 1477 C C . SER A 1 197 ? -20.75 3.475 2.375 1 55.88 197 SER A C 1
ATOM 1479 O O . SER A 1 197 ? -19.828 2.668 2.162 1 55.88 197 SER A O 1
ATOM 1481 N N . VAL A 1 198 ? -21.312 3.529 3.607 1 49.53 198 VAL A N 1
ATOM 1482 C CA . VAL A 1 198 ? -21.359 2.344 4.457 1 49.53 198 VAL A CA 1
ATOM 1483 C C . VAL A 1 198 ? -22.641 1.557 4.184 1 49.53 198 VAL A C 1
ATOM 1485 O O . VAL A 1 198 ? -23.75 2.08 4.352 1 49.53 198 VAL A O 1
ATOM 1488 N N . GLU A 1 199 ? -22.578 0.644 3.332 1 48.5 199 GLU A N 1
ATOM 1489 C CA . GLU A 1 199 ? -23.703 -0.266 3.164 1 48.5 199 GLU A CA 1
ATOM 1490 C C . GLU A 1 199 ? -23.406 -1.634 3.773 1 48.5 199 GLU A C 1
ATOM 1492 O O . GLU A 1 199 ? -22.375 -2.242 3.473 1 48.5 199 GLU A O 1
ATOM 1497 N N . ASN A 1 200 ? -24.359 -2.15 4.605 1 47.31 200 ASN A N 1
ATOM 1498 C CA . ASN A 1 200 ? -24.328 -3.453 5.266 1 47.31 200 ASN A CA 1
ATOM 1499 C C . ASN A 1 200 ? -23 -3.67 6.008 1 47.31 200 ASN A C 1
ATOM 1501 O O . ASN A 1 200 ? -22.422 -4.75 5.93 1 47.31 200 ASN A O 1
ATOM 1505 N N . GLY A 1 201 ? -22.531 -2.453 6.559 1 47.41 201 GLY A N 1
ATOM 1506 C CA . GLY A 1 201 ? -21.359 -2.547 7.414 1 47.41 201 GLY A CA 1
ATOM 1507 C C . GLY A 1 201 ? -20.047 -2.48 6.645 1 47.41 201 GLY A C 1
ATOM 1508 O O . GLY A 1 201 ? -18.969 -2.582 7.234 1 47.41 201 GLY A O 1
ATOM 1509 N N . GLN A 1 202 ? -20.281 -2.568 5.414 1 48.03 202 GLN A N 1
ATOM 1510 C CA . GLN A 1 202 ? -19.094 -2.465 4.566 1 48.03 202 GLN A CA 1
ATOM 1511 C C . GLN A 1 202 ? -18.953 -1.058 3.994 1 48.03 202 GLN A C 1
ATOM 1513 O O . GLN A 1 202 ? -19.922 -0.48 3.498 1 48.03 202 GLN A O 1
ATOM 1518 N N . THR A 1 203 ? -17.953 -0.34 4.363 1 50.19 203 THR A N 1
ATOM 1519 C CA . THR A 1 203 ? -17.656 0.979 3.816 1 50.19 203 THR A CA 1
ATOM 1520 C C . THR A 1 203 ? -17.188 0.869 2.365 1 50.19 203 THR A C 1
ATOM 1522 O O . THR A 1 203 ? -16.281 0.092 2.053 1 50.19 203 THR A O 1
ATOM 1525 N N . THR A 1 204 ? -18.078 1.193 1.404 1 54.53 204 THR A N 1
ATOM 1526 C CA . THR A 1 204 ? -17.719 1.188 -0.009 1 54.53 204 THR A CA 1
ATOM 1527 C C . THR A 1 204 ? -17.641 2.611 -0.554 1 54.53 204 THR A C 1
ATOM 1529 O O . THR A 1 204 ? -18.281 3.521 -0.02 1 54.53 204 THR A O 1
ATOM 1532 N N . THR A 1 205 ? -16.625 3.051 -1.1 1 53.56 205 THR A N 1
ATOM 1533 C CA . THR A 1 205 ? -16.609 4.32 -1.818 1 53.56 205 THR A CA 1
ATOM 1534 C C . THR A 1 205 ? -17 4.117 -3.283 1 53.56 205 THR A C 1
ATOM 1536 O O . THR A 1 205 ? -16.766 3.049 -3.848 1 53.56 205 THR A O 1
ATOM 1539 N N . LYS A 1 206 ? -18.016 4.699 -3.75 1 51.69 206 LYS A N 1
ATOM 1540 C CA . LYS A 1 206 ? -18.359 4.688 -5.164 1 51.69 206 LYS A CA 1
ATOM 1541 C C . LYS A 1 206 ? -17.125 4.871 -6.047 1 51.69 206 LYS A C 1
ATOM 1543 O O . LYS A 1 206 ? -17.219 4.789 -7.273 1 51.69 206 LYS A O 1
ATOM 1548 N N . GLY A 1 207 ? -16.047 5.031 -5.445 1 54.59 207 GLY A N 1
ATOM 1549 C CA . GLY A 1 207 ? -14.953 5.555 -6.238 1 54.59 207 GLY A CA 1
ATOM 1550 C C . GLY A 1 207 ? -14.156 4.473 -6.945 1 54.59 207 GLY A C 1
ATOM 1551 O O . GLY A 1 207 ? -14.516 3.295 -6.895 1 54.59 207 GLY A O 1
ATOM 1552 N N . HIS A 1 208 ? -13.062 4.941 -7.684 1 66.5 208 HIS A N 1
ATOM 1553 C CA . HIS A 1 208 ? -12.102 4.367 -8.617 1 66.5 208 HIS A CA 1
ATOM 1554 C C . HIS A 1 208 ? -11.109 3.467 -7.902 1 66.5 208 HIS A C 1
ATOM 1556 O O . HIS A 1 208 ? -10.984 3.521 -6.676 1 66.5 208 HIS A O 1
ATOM 1562 N N . ASP A 1 209 ? -10.68 2.6 -8.5 1 79.62 209 ASP A N 1
ATOM 1563 C CA . ASP A 1 209 ? -9.586 1.759 -8.023 1 79.62 209 ASP A CA 1
ATOM 1564 C C . ASP A 1 209 ? -8.492 2.6 -7.371 1 79.62 209 ASP A C 1
ATOM 1566 O O . ASP A 1 209 ? -8.469 3.822 -7.52 1 79.62 209 ASP A O 1
ATOM 1570 N N . THR A 1 210 ? -7.793 2.164 -6.457 1 88 210 THR A N 1
ATOM 1571 C CA . THR A 1 210 ? -6.789 2.826 -5.625 1 88 210 THR A CA 1
ATOM 1572 C C . THR A 1 210 ? -5.766 3.551 -6.492 1 88 210 THR A C 1
ATOM 1574 O O . THR A 1 210 ? -5.383 4.688 -6.199 1 88 210 THR A O 1
ATOM 1577 N N . LEU A 1 211 ? -5.336 2.982 -7.574 1 87.81 211 LEU A N 1
ATOM 1578 C CA . LEU A 1 211 ? -4.316 3.576 -8.438 1 87.81 211 LEU A CA 1
ATOM 1579 C C . LEU A 1 211 ? -4.836 4.852 -9.094 1 87.81 211 LEU A C 1
ATOM 1581 O O . LEU A 1 211 ? -4.074 5.793 -9.32 1 87.81 211 LEU A O 1
ATOM 1585 N N . THR A 1 212 ? -6.109 4.895 -9.367 1 84.19 212 THR A N 1
ATOM 1586 C CA . THR A 1 212 ? -6.711 6.078 -9.977 1 84.19 212 THR A CA 1
ATOM 1587 C C . THR A 1 212 ? -6.555 7.293 -9.07 1 84.19 212 THR A C 1
ATOM 1589 O O . THR A 1 212 ? -6.43 8.422 -9.555 1 84.19 212 THR A O 1
ATOM 1592 N N . HIS A 1 213 ? -6.531 7.074 -7.785 1 87.62 213 HIS A N 1
ATOM 1593 C CA . HIS A 1 213 ? -6.359 8.156 -6.824 1 87.62 213 HIS A CA 1
ATOM 1594 C C . HIS A 1 213 ? -5.023 8.867 -7.023 1 87.62 213 HIS A C 1
ATOM 1596 O O . HIS A 1 213 ? -4.906 10.07 -6.773 1 87.62 213 HIS A O 1
ATOM 1602 N N . PHE A 1 214 ? -4.027 8.164 -7.453 1 89.88 214 PHE A N 1
ATOM 1603 C CA . PHE A 1 214 ? -2.744 8.781 -7.766 1 89.88 214 PHE A CA 1
ATOM 1604 C C . PHE A 1 214 ? -2.908 9.875 -8.82 1 89.88 214 PHE A C 1
ATOM 1606 O O . PHE A 1 214 ? -2.439 11 -8.633 1 89.88 214 PHE A O 1
ATOM 1613 N N . HIS A 1 215 ? -3.637 9.508 -9.758 1 84.5 215 HIS A N 1
ATOM 1614 C CA . HIS A 1 215 ? -3.789 10.398 -10.906 1 84.5 215 HIS A CA 1
ATOM 1615 C C . HIS A 1 215 ? -4.773 11.523 -10.609 1 84.5 215 HIS A C 1
ATOM 1617 O O . HIS A 1 215 ? -4.602 12.648 -11.086 1 84.5 215 HIS A O 1
ATOM 1623 N N . ASP A 1 216 ? -5.73 11.211 -9.828 1 83.44 216 ASP A N 1
ATOM 1624 C CA . ASP A 1 216 ? -6.789 12.172 -9.539 1 83.44 216 ASP A CA 1
ATOM 1625 C C . ASP A 1 216 ? -6.305 13.242 -8.562 1 83.44 216 ASP A C 1
ATOM 1627 O O . ASP A 1 216 ? -6.793 14.375 -8.586 1 83.44 216 ASP A O 1
ATOM 1631 N N . LYS A 1 217 ? -5.367 12.922 -7.75 1 88.88 217 LYS A N 1
ATOM 1632 C CA . LYS A 1 217 ? -5.047 13.867 -6.684 1 88.88 217 LYS A CA 1
ATOM 1633 C C . LYS A 1 217 ? -3.553 13.859 -6.371 1 88.88 217 LYS A C 1
ATOM 1635 O O . LYS A 1 217 ? -2.893 14.898 -6.434 1 88.88 217 LYS A O 1
ATOM 1640 N N . LEU A 1 218 ? -2.949 12.727 -6.086 1 93.69 218 LEU A N 1
ATOM 1641 C CA . LEU A 1 218 ? -1.649 12.648 -5.426 1 93.69 218 LEU A CA 1
ATOM 1642 C C . LEU A 1 218 ? -0.554 13.227 -6.312 1 93.69 218 LEU A C 1
ATOM 1644 O O . LEU A 1 218 ? 0.329 13.938 -5.828 1 93.69 218 LEU A O 1
ATOM 1648 N N . LEU A 1 219 ? -0.666 13.023 -7.582 1 92.5 219 LEU A N 1
ATOM 1649 C CA . LEU A 1 219 ? 0.372 13.477 -8.5 1 92.5 219 LEU A CA 1
ATOM 1650 C C . LEU A 1 219 ? 0.246 14.977 -8.766 1 92.5 219 LEU A C 1
ATOM 1652 O O . LEU A 1 219 ? 1.139 15.578 -9.359 1 92.5 219 LEU A O 1
ATOM 1656 N N . HIS A 1 220 ? -0.789 15.594 -8.227 1 92.62 220 HIS A N 1
ATOM 1657 C CA . HIS A 1 220 ? -0.981 17.031 -8.359 1 92.62 220 HIS A CA 1
ATOM 1658 C C . HIS A 1 220 ? -0.437 17.781 -7.148 1 92.62 220 HIS A C 1
ATOM 1660 O O . HIS A 1 220 ? -0.268 19 -7.191 1 92.62 220 HIS A O 1
ATOM 1666 N N . LEU A 1 221 ? -0.133 17.141 -6.109 1 95.5 221 LEU A N 1
ATOM 1667 C CA . LEU A 1 221 ? 0.101 17.781 -4.82 1 95.5 221 LEU A CA 1
ATOM 1668 C C . LEU A 1 221 ? 1.435 18.516 -4.816 1 95.5 221 LEU A C 1
ATOM 1670 O O . LEU A 1 221 ? 1.545 19.609 -4.246 1 95.5 221 LEU A O 1
ATOM 1674 N N . ALA A 1 222 ? 2.447 17.953 -5.492 1 95.88 222 ALA A N 1
ATOM 1675 C CA . ALA A 1 222 ? 3.771 18.562 -5.469 1 95.88 222 ALA A CA 1
ATOM 1676 C C . ALA A 1 222 ? 3.734 19.984 -6.047 1 95.88 222 ALA A C 1
ATOM 1678 O O . ALA A 1 222 ? 4.391 20.891 -5.531 1 95.88 222 ALA A O 1
ATOM 1679 N N . ALA A 1 223 ? 2.943 20.188 -7.051 1 94.44 223 ALA A N 1
ATOM 1680 C CA . ALA A 1 223 ? 2.867 21.469 -7.742 1 94.44 223 ALA A CA 1
ATOM 1681 C C . ALA A 1 223 ? 2.078 22.484 -6.926 1 94.44 223 ALA A C 1
ATOM 1683 O O . ALA A 1 223 ? 2.047 23.672 -7.262 1 94.44 223 ALA A O 1
ATOM 1684 N N . ARG A 1 224 ? 1.501 22.078 -5.789 1 94.81 224 ARG A N 1
ATOM 1685 C CA . ARG A 1 224 ? 0.592 22.938 -5.043 1 94.81 224 ARG A CA 1
ATOM 1686 C C . ARG A 1 224 ? 1.184 23.328 -3.691 1 94.81 224 ARG A C 1
ATOM 1688 O O . ARG A 1 224 ? 0.496 23.906 -2.85 1 94.81 224 ARG A O 1
ATOM 1695 N N . MET A 1 225 ? 2.441 23 -3.471 1 97.62 225 MET A N 1
ATOM 1696 C CA . MET A 1 225 ? 3.092 23.375 -2.219 1 97.62 225 MET A CA 1
ATOM 1697 C C . MET A 1 225 ? 3.131 24.891 -2.053 1 97.62 225 MET A C 1
ATOM 1699 O O . MET A 1 225 ? 3.328 25.609 -3.025 1 97.62 225 MET A O 1
ATOM 1703 N N . LYS A 1 226 ? 2.994 25.312 -0.871 1 97.81 226 LYS A N 1
ATOM 1704 C CA . LYS A 1 226 ? 2.896 26.75 -0.581 1 97.81 226 LYS A CA 1
ATOM 1705 C C . LYS A 1 226 ? 4.258 27.328 -0.208 1 97.81 226 LYS A C 1
ATOM 1707 O O . LYS A 1 226 ? 4.48 28.531 -0.327 1 97.81 226 LYS A O 1
ATOM 1712 N N . THR A 1 227 ? 5.168 26.547 0.289 1 97.69 227 THR A N 1
ATOM 1713 C CA . THR A 1 227 ? 6.441 27.031 0.814 1 97.69 227 THR A CA 1
ATOM 1714 C C . THR A 1 227 ? 7.605 26.5 -0.021 1 97.69 227 THR A C 1
ATOM 1716 O O . THR A 1 227 ? 7.48 25.469 -0.692 1 97.69 227 THR A O 1
ATOM 1719 N N . SER A 1 228 ? 8.719 27.219 0.018 1 97.38 228 SER A N 1
ATOM 1720 C CA . SER A 1 228 ? 9.906 26.797 -0.728 1 97.38 228 SER A CA 1
ATOM 1721 C C . SER A 1 228 ? 10.422 25.438 -0.23 1 97.38 228 SER A C 1
ATOM 1723 O O . SER A 1 228 ? 10.758 24.578 -1.03 1 97.38 228 SER A O 1
ATOM 1725 N N . GLU A 1 229 ? 10.445 25.281 1.077 1 96.94 229 GLU A N 1
ATOM 1726 C CA . GLU A 1 229 ? 10.891 24 1.644 1 96.94 229 GLU A CA 1
ATOM 1727 C C . GLU A 1 229 ? 9.938 22.875 1.277 1 96.94 229 GLU A C 1
ATOM 1729 O O . GLU A 1 229 ? 10.367 21.766 0.947 1 96.94 229 GLU A O 1
ATOM 1734 N N . GLY A 1 230 ? 8.656 23.109 1.382 1 97.44 230 GLY A N 1
ATOM 1735 C CA . GLY A 1 230 ? 7.672 22.125 0.963 1 97.44 230 GLY A CA 1
ATOM 1736 C C . GLY A 1 230 ? 7.848 21.688 -0.477 1 97.44 230 GLY A C 1
ATOM 1737 O O . GLY A 1 230 ? 7.762 20.484 -0.781 1 97.44 230 GLY A O 1
ATOM 1738 N N . ARG A 1 231 ? 8.148 22.656 -1.324 1 97.81 231 ARG A N 1
ATOM 1739 C CA . ARG A 1 231 ? 8.367 22.359 -2.736 1 97.81 231 ARG A CA 1
ATOM 1740 C C . ARG A 1 231 ? 9.602 21.5 -2.932 1 97.81 231 ARG A C 1
ATOM 1742 O O . ARG A 1 231 ? 9.586 20.547 -3.73 1 97.81 231 ARG A O 1
ATOM 1749 N N . ALA A 1 232 ? 10.617 21.75 -2.248 1 96.69 232 ALA A N 1
ATOM 1750 C CA . ALA A 1 232 ? 11.852 20.984 -2.355 1 96.69 232 ALA A CA 1
ATOM 1751 C C . ALA A 1 232 ? 11.633 19.531 -1.926 1 96.69 232 ALA A C 1
ATOM 1753 O O . ALA A 1 232 ? 12.062 18.609 -2.615 1 96.69 232 ALA A O 1
ATOM 1754 N N . LEU A 1 233 ? 10.953 19.359 -0.866 1 96.38 233 LEU A N 1
ATOM 1755 C CA . LEU A 1 233 ? 10.68 18.016 -0.352 1 96.38 233 LEU A CA 1
ATOM 1756 C C . LEU A 1 233 ? 9.727 17.266 -1.277 1 96.38 233 LEU A C 1
ATOM 1758 O O . LEU A 1 233 ? 9.891 16.078 -1.511 1 96.38 233 LEU A O 1
ATOM 1762 N N . ALA A 1 234 ? 8.766 17.984 -1.814 1 97.62 234 ALA A N 1
ATOM 1763 C CA . ALA A 1 234 ? 7.73 17.375 -2.65 1 97.62 234 ALA A CA 1
ATOM 1764 C C . ALA A 1 234 ? 8.32 16.875 -3.967 1 97.62 234 ALA A C 1
ATOM 1766 O O . ALA A 1 234 ? 7.824 15.906 -4.547 1 97.62 234 ALA A O 1
ATOM 1767 N N . LYS A 1 235 ? 9.375 17.547 -4.395 1 96.75 235 LYS A N 1
ATOM 1768 C CA . LYS A 1 235 ? 9.984 17.172 -5.668 1 96.75 235 LYS A CA 1
ATOM 1769 C C . LYS A 1 235 ? 10.477 15.727 -5.641 1 96.75 235 LYS A C 1
ATOM 1771 O O . LYS A 1 235 ? 10.156 14.938 -6.531 1 96.75 235 LYS A O 1
ATOM 1776 N N . ALA A 1 236 ? 11.188 15.383 -4.676 1 94.56 236 ALA A N 1
ATOM 1777 C CA . ALA A 1 236 ? 11.727 14.031 -4.543 1 94.56 236 ALA A CA 1
ATOM 1778 C C . ALA A 1 236 ? 10.617 13.016 -4.332 1 94.56 236 ALA A C 1
ATOM 1780 O O . ALA A 1 236 ? 10.641 11.93 -4.918 1 94.56 236 ALA A O 1
ATOM 1781 N N . ARG A 1 237 ? 9.688 13.344 -3.535 1 96.81 237 ARG A N 1
ATOM 1782 C CA . ARG A 1 237 ? 8.578 12.438 -3.238 1 96.81 237 ARG A CA 1
ATOM 1783 C C . ARG A 1 237 ? 7.727 12.195 -4.477 1 96.81 237 ARG A C 1
ATOM 1785 O O . ARG A 1 237 ? 7.285 11.07 -4.719 1 96.81 237 ARG A O 1
ATOM 1792 N N . HIS A 1 238 ? 7.543 13.25 -5.223 1 95.94 238 HIS A N 1
ATOM 1793 C CA . HIS A 1 238 ? 6.793 13.148 -6.473 1 95.94 238 HIS A CA 1
ATOM 1794 C C . HIS A 1 238 ? 7.492 12.227 -7.461 1 95.94 238 HIS A C 1
ATOM 1796 O O . HIS A 1 238 ? 6.859 11.352 -8.055 1 95.94 238 HIS A O 1
ATOM 1802 N N . ALA A 1 239 ? 8.766 12.391 -7.602 1 95.38 239 ALA A N 1
ATOM 1803 C CA . ALA A 1 239 ? 9.539 11.555 -8.523 1 95.38 239 ALA A CA 1
ATOM 1804 C C . ALA A 1 239 ? 9.445 10.078 -8.133 1 95.38 239 ALA A C 1
ATOM 1806 O O . ALA A 1 239 ? 9.328 9.211 -9 1 95.38 239 ALA A O 1
ATOM 1807 N N . PHE A 1 240 ? 9.492 9.797 -6.93 1 95.94 240 PHE A N 1
ATOM 1808 C CA . PHE A 1 240 ? 9.391 8.422 -6.457 1 95.94 240 PHE A CA 1
ATOM 1809 C C . PHE A 1 240 ? 8.023 7.836 -6.785 1 95.94 240 PHE A C 1
ATOM 1811 O O . PHE A 1 240 ? 7.922 6.684 -7.215 1 95.94 240 PHE A O 1
ATOM 1818 N N . MET A 1 241 ? 7.023 8.594 -6.621 1 95.62 241 MET A N 1
ATOM 1819 C CA . MET A 1 241 ? 5.672 8.141 -6.926 1 95.62 241 MET A CA 1
ATOM 1820 C C . MET A 1 241 ? 5.52 7.855 -8.414 1 95.62 241 MET A C 1
ATOM 1822 O O . MET A 1 241 ? 4.883 6.871 -8.805 1 95.62 241 MET A O 1
ATOM 1826 N N . GLU A 1 242 ? 6.098 8.734 -9.156 1 93.88 242 GLU A N 1
ATOM 1827 C CA . GLU A 1 242 ? 6.059 8.5 -10.594 1 93.88 242 GLU A CA 1
ATOM 1828 C C . GLU A 1 242 ? 6.758 7.191 -10.961 1 93.88 242 GLU A C 1
ATOM 1830 O O . GLU A 1 242 ? 6.258 6.422 -11.789 1 93.88 242 GLU A O 1
ATOM 1835 N N . SER A 1 243 ? 7.875 6.949 -10.344 1 94.75 243 SER A N 1
ATOM 1836 C CA . SER A 1 243 ? 8.602 5.711 -10.594 1 94.75 243 SER A CA 1
ATOM 1837 C C . SER A 1 243 ? 7.797 4.496 -10.141 1 94.75 243 SER A C 1
ATOM 1839 O O . SER A 1 243 ? 7.84 3.443 -10.781 1 94.75 243 SER A O 1
ATOM 1841 N N . PHE A 1 244 ? 7.113 4.621 -9.094 1 96.06 244 PHE A N 1
ATOM 1842 C CA . PHE A 1 244 ? 6.273 3.541 -8.594 1 96.06 244 PHE A CA 1
ATOM 1843 C C . PHE A 1 244 ? 5.156 3.217 -9.586 1 96.06 244 PHE A C 1
ATOM 1845 O O . PHE A 1 244 ? 4.945 2.053 -9.93 1 96.06 244 PHE A O 1
ATOM 1852 N N . VAL A 1 245 ? 4.465 4.254 -9.984 1 92.19 245 VAL A N 1
ATOM 1853 C CA . VAL A 1 245 ? 3.357 4.051 -10.914 1 92.19 245 VAL A CA 1
ATOM 1854 C C . VAL A 1 245 ? 3.865 3.391 -12.188 1 92.19 245 VAL A C 1
ATOM 1856 O O . VAL A 1 245 ? 3.242 2.461 -12.711 1 92.19 245 VAL A O 1
ATOM 1859 N N . ALA A 1 246 ? 5.027 3.83 -12.664 1 91.06 246 ALA A N 1
ATOM 1860 C CA . ALA A 1 246 ? 5.617 3.248 -13.867 1 91.06 246 ALA A CA 1
ATOM 1861 C C . ALA A 1 246 ? 5.938 1.771 -13.656 1 91.06 246 ALA A C 1
ATOM 1863 O O . ALA A 1 246 ? 5.602 0.933 -14.5 1 91.06 246 ALA A O 1
ATOM 1864 N N . GLU A 1 247 ? 6.582 1.462 -12.539 1 93.25 247 GLU A N 1
ATOM 1865 C CA . GLU A 1 247 ? 6.918 0.078 -12.219 1 93.25 247 GLU A CA 1
ATOM 1866 C C . GLU A 1 247 ? 5.66 -0.773 -12.062 1 93.25 247 GLU A C 1
ATOM 1868 O O . GLU A 1 247 ? 5.602 -1.898 -12.57 1 93.25 247 GLU A O 1
ATOM 1873 N N . PHE A 1 248 ? 4.707 -0.245 -11.438 1 93.12 248 PHE A N 1
ATOM 1874 C CA . PHE A 1 248 ? 3.439 -0.923 -11.203 1 93.12 248 PHE A CA 1
ATOM 1875 C C . PHE A 1 248 ? 2.775 -1.31 -12.516 1 93.12 248 PHE A C 1
ATOM 1877 O O . PHE A 1 248 ? 2.365 -2.457 -12.695 1 93.12 248 PHE A O 1
ATOM 1884 N N . VAL A 1 249 ? 2.738 -0.391 -13.375 1 87.69 249 VAL A N 1
ATOM 1885 C CA . VAL A 1 249 ? 2.098 -0.611 -14.672 1 87.69 249 VAL A CA 1
ATOM 1886 C C . VAL A 1 249 ? 2.871 -1.663 -15.461 1 87.69 249 VAL A C 1
ATOM 1888 O O . VAL A 1 249 ? 2.273 -2.539 -16.094 1 87.69 249 VAL A O 1
ATOM 1891 N N . GLU A 1 250 ? 4.145 -1.62 -15.406 1 88.88 250 GLU A N 1
ATOM 1892 C CA . GLU A 1 250 ? 4.957 -2.615 -16.094 1 88.88 250 GLU A CA 1
ATOM 1893 C C . GLU A 1 250 ? 4.73 -4.012 -15.523 1 88.88 250 GLU A C 1
ATOM 1895 O O . GLU A 1 250 ? 4.68 -4.992 -16.266 1 88.88 250 GLU A O 1
ATOM 1900 N N . GLU A 1 251 ? 4.527 -4.09 -14.281 1 90.5 251 GLU A N 1
ATOM 1901 C CA . GLU A 1 251 ? 4.348 -5.383 -13.633 1 90.5 251 GLU A CA 1
ATOM 1902 C C . GLU A 1 251 ? 2.971 -5.969 -13.938 1 90.5 251 GLU A C 1
ATOM 1904 O O . GLU A 1 251 ? 2.842 -7.172 -14.18 1 90.5 251 GLU A O 1
ATOM 1909 N N . ILE A 1 252 ? 1.962 -5.105 -14.023 1 86.12 252 ILE A N 1
ATOM 1910 C CA . ILE A 1 252 ? 0.62 -5.645 -14.211 1 86.12 252 ILE A CA 1
ATOM 1911 C C . ILE A 1 252 ? 0.416 -6.012 -15.68 1 86.12 252 ILE A C 1
ATOM 1913 O O . ILE A 1 252 ? -0.512 -6.75 -16.016 1 86.12 252 ILE A O 1
ATOM 1917 N N . THR A 1 253 ? 1.312 -5.453 -16.5 1 79.12 253 THR A N 1
ATOM 1918 C CA . THR A 1 253 ? 1.206 -5.777 -17.922 1 79.12 253 THR A CA 1
ATOM 1919 C C . THR A 1 253 ? 2.18 -6.891 -18.297 1 79.12 253 THR A C 1
ATOM 1921 O O . THR A 1 253 ? 2.279 -7.27 -19.469 1 79.12 253 THR A O 1
ATOM 1924 N N . GLY A 1 254 ? 2.891 -7.457 -17.391 1 75.5 254 GLY A N 1
ATOM 1925 C CA . GLY A 1 254 ? 3.752 -8.609 -17.594 1 75.5 254 GLY A CA 1
ATOM 1926 C C . GLY A 1 254 ? 5.09 -8.25 -18.219 1 75.5 254 GLY A C 1
ATOM 1927 O O . GLY A 1 254 ? 5.832 -9.133 -18.656 1 75.5 254 GLY A O 1
ATOM 1928 N N . LYS A 1 255 ? 5.371 -6.965 -18.297 1 77 255 LYS A N 1
ATOM 1929 C CA . LYS A 1 255 ? 6.621 -6.531 -18.922 1 77 255 LYS A CA 1
ATOM 1930 C C . LYS A 1 255 ? 7.773 -6.59 -17.922 1 77 255 LYS A C 1
ATOM 1932 O O . LYS A 1 255 ? 8.945 -6.574 -18.312 1 77 255 LYS A O 1
ATOM 1937 N N . ARG A 1 256 ? 7.449 -6.551 -16.734 1 80.81 256 ARG A N 1
ATOM 1938 C CA . ARG A 1 256 ? 8.414 -6.648 -15.641 1 80.81 256 ARG A CA 1
ATOM 1939 C C . ARG A 1 256 ? 7.898 -7.566 -14.539 1 80.81 256 ARG A C 1
ATOM 1941 O O . ARG A 1 256 ? 6.688 -7.75 -14.391 1 80.81 256 ARG A O 1
ATOM 1948 N N . MET B 1 1 ? 2.551 -23.859 -38.906 1 27.23 1 MET B N 1
ATOM 1949 C CA . MET B 1 1 ? 3.166 -23.297 -37.719 1 27.23 1 MET B CA 1
ATOM 1950 C C . MET B 1 1 ? 2.135 -23.125 -36.594 1 27.23 1 MET B C 1
ATOM 1952 O O . MET B 1 1 ? 1.105 -22.484 -36.781 1 27.23 1 MET B O 1
ATOM 1956 N N . GLN B 1 2 ? 1.82 -24.031 -35.719 1 34.72 2 GLN B N 1
ATOM 1957 C CA . GLN B 1 2 ? 0.694 -24.172 -34.781 1 34.72 2 GLN B CA 1
ATOM 1958 C C . GLN B 1 2 ? 0.522 -22.938 -33.938 1 34.72 2 GLN B C 1
ATOM 1960 O O . GLN B 1 2 ? 1.507 -22.312 -33.531 1 34.72 2 GLN B O 1
ATOM 1965 N N . ASN B 1 3 ? -0.38 -22.141 -33.969 1 41.84 3 ASN B N 1
ATOM 1966 C CA . ASN B 1 3 ? -0.75 -20.922 -33.25 1 41.84 3 ASN B CA 1
ATOM 1967 C C . ASN B 1 3 ? -0.415 -21.031 -31.766 1 41.84 3 ASN B C 1
ATOM 1969 O O . ASN B 1 3 ? -0.891 -21.938 -31.078 1 41.84 3 ASN B O 1
ATOM 1973 N N . PRO B 1 4 ? 0.751 -20.438 -31.266 1 51.56 4 PRO B N 1
ATOM 1974 C CA . PRO B 1 4 ? 1.238 -20.703 -29.906 1 51.56 4 PRO B CA 1
ATOM 1975 C C . PRO B 1 4 ? 0.118 -20.719 -28.875 1 51.56 4 PRO B C 1
ATOM 1977 O O . PRO B 1 4 ? -0.858 -19.984 -29.016 1 51.56 4 PRO B O 1
ATOM 1980 N N . ALA B 1 5 ? -0.219 -21.922 -28.25 1 65.5 5 ALA B N 1
ATOM 1981 C CA . ALA B 1 5 ? -1.233 -22.141 -27.219 1 65.5 5 ALA B CA 1
ATOM 1982 C C . ALA B 1 5 ? -1.335 -20.922 -26.297 1 65.5 5 ALA B C 1
ATOM 1984 O O . ALA B 1 5 ? -0.32 -20.312 -25.953 1 65.5 5 ALA B O 1
ATOM 1985 N N . SER B 1 6 ? -2.49 -20.188 -26.422 1 83.69 6 SER B N 1
ATOM 1986 C CA . SER B 1 6 ? -2.807 -19.078 -25.531 1 83.69 6 SER B CA 1
ATOM 1987 C C . SER B 1 6 ? -3.809 -19.5 -24.453 1 83.69 6 SER B C 1
ATOM 1989 O O . SER B 1 6 ? -4.785 -20.188 -24.75 1 83.69 6 SER B O 1
ATOM 1991 N N . PHE B 1 7 ? -3.459 -19.234 -23.25 1 87 7 PHE B N 1
ATOM 1992 C CA . PHE B 1 7 ? -4.367 -19.609 -22.172 1 87 7 PHE B CA 1
ATOM 1993 C C . PHE B 1 7 ? -5.695 -18.875 -22.312 1 87 7 PHE B C 1
ATOM 1995 O O . PHE B 1 7 ? -6.703 -19.297 -21.734 1 87 7 PHE B O 1
ATOM 2002 N N . HIS B 1 8 ? -5.801 -17.875 -23.125 1 83 8 HIS B N 1
ATOM 2003 C CA . HIS B 1 8 ? -7.039 -17.141 -23.312 1 83 8 HIS B CA 1
ATOM 2004 C C . HIS B 1 8 ? -8.07 -17.969 -24.062 1 83 8 HIS B C 1
ATOM 2006 O O . HIS B 1 8 ? -9.281 -17.766 -23.891 1 83 8 HIS B O 1
ATOM 2012 N N . THR B 1 9 ? -7.551 -18.906 -24.906 1 84 9 THR B N 1
ATOM 2013 C CA . THR B 1 9 ? -8.469 -19.688 -25.734 1 84 9 THR B CA 1
ATOM 2014 C C . THR B 1 9 ? -8.539 -21.125 -25.25 1 84 9 THR B C 1
ATOM 2016 O O . THR B 1 9 ? -9.219 -21.953 -25.844 1 84 9 THR B O 1
ATOM 2019 N N . HIS B 1 10 ? -7.82 -21.422 -24.25 1 91 10 HIS B N 1
ATOM 2020 C CA . HIS B 1 10 ? -7.801 -22.781 -23.719 1 91 10 HIS B CA 1
ATOM 2021 C C . HIS B 1 10 ? -9.039 -23.047 -22.875 1 91 10 HIS B C 1
ATOM 2023 O O . HIS B 1 10 ? -9.219 -22.453 -21.812 1 91 10 HIS B O 1
ATOM 2029 N N . SER B 1 11 ? -9.844 -23.938 -23.266 1 89.12 11 SER B N 1
ATOM 2030 C CA . SER B 1 11 ? -11.172 -24.141 -22.703 1 89.12 11 SER B CA 1
ATOM 2031 C C . SER B 1 11 ? -11.102 -24.516 -21.234 1 89.12 11 SER B C 1
ATOM 2033 O O . SER B 1 11 ? -11.812 -23.938 -20.406 1 89.12 11 SER B O 1
ATOM 2035 N N . PRO B 1 12 ? -10.242 -25.484 -20.891 1 93.94 12 PRO B N 1
ATOM 2036 C CA . PRO B 1 12 ? -10.188 -25.828 -19.469 1 93.94 12 PRO B CA 1
ATOM 2037 C C . PRO B 1 12 ? -9.789 -24.641 -18.578 1 93.94 12 PRO B C 1
ATOM 2039 O O . PRO B 1 12 ? -10.328 -24.484 -17.484 1 93.94 12 PRO B O 1
ATOM 2042 N N . VAL B 1 13 ? -8.875 -23.828 -19.047 1 95.38 13 VAL B N 1
ATOM 2043 C CA . VAL B 1 13 ? -8.438 -22.656 -18.297 1 95.38 13 VAL B CA 1
ATOM 2044 C C . VAL B 1 13 ? -9.586 -21.656 -18.172 1 95.38 13 VAL B C 1
ATOM 2046 O O . VAL B 1 13 ? -9.828 -21.109 -17.094 1 95.38 13 VAL B O 1
ATOM 2049 N N . LYS B 1 14 ? -10.344 -21.453 -19.203 1 93.69 14 LYS B N 1
ATOM 2050 C CA . LYS B 1 14 ? -11.5 -20.578 -19.172 1 93.69 14 LYS B CA 1
ATOM 2051 C C . LYS B 1 14 ? -12.547 -21.062 -18.172 1 93.69 14 LYS B C 1
ATOM 2053 O O . LYS B 1 14 ? -13.102 -20.281 -17.422 1 93.69 14 LYS B O 1
ATOM 2058 N N . ALA B 1 15 ? -12.75 -22.328 -18.203 1 94.06 15 ALA B N 1
ATOM 2059 C CA . ALA B 1 15 ? -13.711 -22.938 -17.281 1 94.06 15 ALA B CA 1
ATOM 2060 C C . ALA B 1 15 ? -13.25 -22.766 -15.828 1 94.06 15 ALA B C 1
ATOM 2062 O O . ALA B 1 15 ? -14.055 -22.438 -14.953 1 94.06 15 ALA B O 1
ATOM 2063 N N . ALA B 1 16 ? -11.977 -23.047 -15.625 1 94.12 16 ALA B N 1
ATOM 2064 C CA . ALA B 1 16 ? -11.43 -22.891 -14.281 1 94.12 16 ALA B CA 1
ATOM 2065 C C . ALA B 1 16 ? -11.555 -21.453 -13.797 1 94.12 16 ALA B C 1
ATOM 2067 O O . ALA B 1 16 ? -11.883 -21.203 -12.633 1 94.12 16 ALA B O 1
ATOM 2068 N N . LEU B 1 17 ? -11.352 -20.516 -14.68 1 91.19 17 LEU B N 1
ATOM 2069 C CA . LEU B 1 17 ? -11.438 -19.094 -14.336 1 91.19 17 LEU B CA 1
ATOM 2070 C C . LEU B 1 17 ? -12.859 -18.719 -13.914 1 91.19 17 LEU B C 1
ATOM 2072 O O . LEU B 1 17 ? -13.047 -17.922 -13 1 91.19 17 LEU B O 1
ATOM 2076 N N . VAL B 1 18 ? -13.797 -19.281 -14.516 1 88.19 18 VAL B N 1
ATOM 2077 C CA . VAL B 1 18 ? -15.188 -19.031 -14.164 1 88.19 18 VAL B CA 1
ATOM 2078 C C . VAL B 1 18 ? -15.461 -19.516 -12.742 1 88.19 18 VAL B C 1
ATOM 2080 O O . VAL B 1 18 ? -16.125 -18.828 -11.961 1 88.19 18 VAL B O 1
ATOM 2083 N N . HIS B 1 19 ? -14.914 -20.625 -12.414 1 85.94 19 HIS B N 1
ATOM 2084 C CA . HIS B 1 19 ? -15.109 -21.172 -11.078 1 85.94 19 HIS B CA 1
ATOM 2085 C C . HIS B 1 19 ? -14.422 -20.328 -10.023 1 85.94 19 HIS B C 1
ATOM 2087 O O . HIS B 1 19 ? -14.977 -20.094 -8.945 1 85.94 19 HIS B O 1
ATOM 2093 N N . VAL B 1 20 ? -13.203 -19.922 -10.359 1 85.88 20 VAL B N 1
ATOM 2094 C CA . VAL B 1 20 ? -12.438 -19.141 -9.398 1 85.88 20 VAL B CA 1
ATOM 2095 C C . VAL B 1 20 ? -13.102 -17.781 -9.188 1 85.88 20 VAL B C 1
ATOM 2097 O O . VAL B 1 20 ? -13.141 -17.266 -8.07 1 85.88 20 VAL B O 1
ATOM 2100 N N . LYS B 1 21 ? -13.633 -17.188 -10.227 1 81.56 21 LYS B N 1
ATOM 2101 C CA . LYS B 1 21 ? -14.336 -15.906 -10.125 1 81.56 21 LYS B CA 1
ATOM 2102 C C . LYS B 1 21 ? -15.547 -16.016 -9.203 1 81.56 21 LYS B C 1
ATOM 2104 O O . LYS B 1 21 ? -15.852 -15.078 -8.461 1 81.56 21 LYS B O 1
ATOM 2109 N N . GLN B 1 22 ? -16.125 -17.078 -9.172 1 76.56 22 GLN B N 1
ATOM 2110 C CA . GLN B 1 22 ? -17.281 -17.297 -8.312 1 76.56 22 GLN B CA 1
ATOM 2111 C C . GLN B 1 22 ? -16.859 -17.453 -6.852 1 76.56 22 GLN B C 1
ATOM 2113 O O . GLN B 1 22 ? -17.594 -17.047 -5.945 1 76.56 22 GLN B O 1
ATOM 2118 N N . HIS B 1 23 ? -15.688 -17.922 -6.703 1 70.94 23 HIS B N 1
ATOM 2119 C CA . HIS B 1 23 ? -15.203 -18.156 -5.348 1 70.94 23 HIS B CA 1
ATOM 2120 C C . HIS B 1 23 ? -14.547 -16.906 -4.77 1 70.94 23 HIS B C 1
ATOM 2122 O O . HIS B 1 23 ? -14.5 -16.734 -3.547 1 70.94 23 HIS B O 1
ATOM 2128 N N . CYS B 1 24 ? -13.938 -16.078 -5.625 1 65.38 24 CYS B N 1
ATOM 2129 C CA . CYS B 1 24 ? -13.234 -14.891 -5.168 1 65.38 24 CYS B CA 1
ATOM 2130 C C . CYS B 1 24 ? -14.211 -13.781 -4.82 1 65.38 24 CYS B C 1
ATOM 2132 O O . CYS B 1 24 ? -13.836 -12.781 -4.203 1 65.38 24 CYS B O 1
ATOM 2134 N N . LYS B 1 25 ? -15.422 -14.102 -5.121 1 58.72 25 LYS B N 1
ATOM 2135 C CA . LYS B 1 25 ? -16.422 -13.094 -4.766 1 58.72 25 LYS B CA 1
ATOM 2136 C C . LYS B 1 25 ? -16.516 -12.938 -3.25 1 58.72 25 LYS B C 1
ATOM 2138 O O . LYS B 1 25 ? -16.75 -13.922 -2.535 1 58.72 25 LYS B O 1
ATOM 2143 N N . GLY B 1 26 ? -16 -11.812 -2.83 1 56.34 26 GLY B N 1
ATOM 2144 C CA . GLY B 1 26 ? -16.094 -11.547 -1.403 1 56.34 26 GLY B CA 1
ATOM 2145 C C . GLY B 1 26 ? -14.742 -11.531 -0.712 1 56.34 26 GLY B C 1
ATOM 2146 O O . GLY B 1 26 ? -14.664 -11.32 0.499 1 56.34 26 GLY B O 1
ATOM 2147 N N . VAL B 1 27 ? -13.766 -12.047 -1.494 1 54.03 27 VAL B N 1
ATOM 2148 C CA . VAL B 1 27 ? -12.438 -12.07 -0.889 1 54.03 27 VAL B CA 1
ATOM 2149 C C . VAL B 1 27 ? -11.844 -10.664 -0.901 1 54.03 27 VAL B C 1
ATOM 2151 O O . VAL B 1 27 ? -12.344 -9.773 -1.598 1 54.03 27 VAL B O 1
ATOM 2154 N N . ASP B 1 28 ? -10.852 -10.367 -0.099 1 55.03 28 ASP B N 1
ATOM 2155 C CA . ASP B 1 28 ? -10.25 -9.047 0.067 1 55.03 28 ASP B CA 1
ATOM 2156 C C . ASP B 1 28 ? -9.625 -8.562 -1.238 1 55.03 28 ASP B C 1
ATOM 2158 O O . ASP B 1 28 ? -9.391 -9.352 -2.154 1 55.03 28 ASP B O 1
ATOM 2162 N N . ALA B 1 29 ? -9.531 -7.27 -1.464 1 53.09 29 ALA B N 1
ATOM 2163 C CA . ALA B 1 29 ? -9.078 -6.535 -2.643 1 53.09 29 ALA B CA 1
ATOM 2164 C C . ALA B 1 29 ? -7.703 -7.023 -3.092 1 53.09 29 ALA B C 1
ATOM 2166 O O . ALA B 1 29 ? -7.312 -6.828 -4.246 1 53.09 29 ALA B O 1
ATOM 2167 N N . SER B 1 30 ? -6.863 -7.723 -2.158 1 50.81 30 SER B N 1
ATOM 2168 C CA . SER B 1 30 ? -5.512 -8.148 -2.508 1 50.81 30 SER B CA 1
ATOM 2169 C C . SER B 1 30 ? -5.527 -9.484 -3.242 1 50.81 30 SER B C 1
ATOM 2171 O O . SER B 1 30 ? -4.543 -9.859 -3.883 1 50.81 30 SER B O 1
ATOM 2173 N N . HIS B 1 31 ? -6.566 -10.188 -3.066 1 56.78 31 HIS B N 1
ATOM 2174 C CA . HIS B 1 31 ? -6.656 -11.508 -3.691 1 56.78 31 HIS B CA 1
ATOM 2175 C C . HIS B 1 31 ? -7.805 -11.562 -4.695 1 56.78 31 HIS B C 1
ATOM 2177 O O . HIS B 1 31 ? -8.578 -12.523 -4.707 1 56.78 31 HIS B O 1
ATOM 2183 N N . ASP B 1 32 ? -7.695 -10.586 -5.543 1 70.12 32 ASP B N 1
ATOM 2184 C CA . ASP B 1 32 ? -8.789 -10.453 -6.5 1 70.12 32 ASP B CA 1
ATOM 2185 C C . ASP B 1 32 ? -8.461 -11.18 -7.805 1 70.12 32 ASP B C 1
ATOM 2187 O O . ASP B 1 32 ? -7.418 -11.828 -7.918 1 70.12 32 ASP B O 1
ATOM 2191 N N . ILE B 1 33 ? -9.375 -11.367 -8.562 1 80 33 ILE B N 1
ATOM 2192 C CA . ILE B 1 33 ? -9.281 -11.992 -9.875 1 80 33 ILE B CA 1
ATOM 2193 C C . ILE B 1 33 ? -8.078 -11.43 -10.633 1 80 33 ILE B C 1
ATOM 2195 O O . ILE B 1 33 ? -7.434 -12.141 -11.406 1 80 33 ILE B O 1
ATOM 2199 N N . CYS B 1 34 ? -7.672 -10.258 -10.219 1 84.69 34 CYS B N 1
ATOM 2200 C CA . CYS B 1 34 ? -6.52 -9.641 -10.867 1 84.69 34 CYS B CA 1
ATOM 2201 C C . CYS B 1 34 ? -5.23 -10.352 -10.469 1 84.69 34 CYS B C 1
ATOM 2203 O O . CYS B 1 34 ? -4.309 -10.469 -11.281 1 84.69 34 CYS B O 1
ATOM 2205 N N . HIS B 1 35 ? 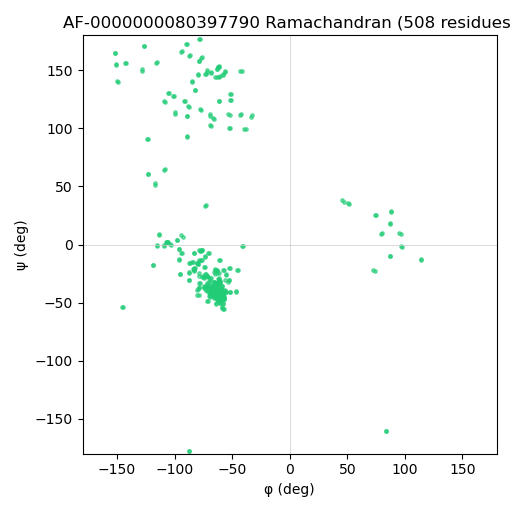-5.152 -10.805 -9.25 1 90.06 35 HIS B N 1
ATOM 2206 C CA . HIS B 1 35 ? -3.998 -11.586 -8.82 1 90.06 35 HIS B CA 1
ATOM 2207 C C . HIS B 1 35 ? -3.854 -12.859 -9.648 1 90.06 35 HIS B C 1
ATOM 2209 O O . HIS B 1 35 ? -2.764 -13.172 -10.125 1 90.06 35 HIS B O 1
ATOM 2215 N N . ILE B 1 36 ? -4.996 -13.516 -9.844 1 90.56 36 ILE B N 1
ATOM 2216 C CA . ILE B 1 36 ? -4.988 -14.773 -10.594 1 90.56 36 ILE B CA 1
ATOM 2217 C C . ILE B 1 36 ? -4.559 -14.508 -12.039 1 90.56 36 ILE B C 1
ATOM 2219 O O . ILE B 1 36 ? -3.762 -15.258 -12.602 1 90.56 36 ILE B O 1
ATOM 2223 N N . GLU B 1 37 ? -5.035 -13.461 -12.547 1 88.81 37 GLU B N 1
ATOM 2224 C CA . GLU B 1 37 ? -4.695 -13.117 -13.93 1 88.81 37 GLU B CA 1
ATOM 2225 C C . GLU B 1 37 ? -3.211 -12.797 -14.07 1 88.81 37 GLU B C 1
ATOM 2227 O O . GLU B 1 37 ? -2.57 -13.219 -15.031 1 88.81 37 GLU B O 1
ATOM 2232 N N . ARG B 1 38 ? -2.676 -12.078 -13.164 1 92.12 38 ARG B N 1
ATOM 2233 C CA . ARG B 1 38 ? -1.253 -11.758 -13.211 1 92.12 38 ARG B CA 1
ATOM 2234 C C . ARG B 1 38 ? -0.401 -13.008 -13.023 1 92.12 38 ARG B C 1
ATOM 2236 O O . ARG B 1 38 ? 0.571 -13.219 -13.758 1 92.12 38 ARG B O 1
ATOM 2243 N N . VAL B 1 39 ? -0.795 -13.844 -12.109 1 95.19 39 VAL B N 1
ATOM 2244 C CA . VAL B 1 39 ? -0.05 -15.078 -11.875 1 95.19 39 VAL B CA 1
ATOM 2245 C C . VAL B 1 39 ? -0.11 -15.969 -13.117 1 95.19 39 VAL B C 1
ATOM 2247 O O . VAL B 1 39 ? 0.892 -16.578 -13.5 1 95.19 39 VAL B O 1
ATOM 2250 N N . LEU B 1 40 ? -1.271 -16.016 -13.703 1 94.62 40 LEU B N 1
ATOM 2251 C CA . LEU B 1 40 ? -1.435 -16.797 -14.914 1 94.62 40 LEU B CA 1
ATOM 2252 C C . LEU B 1 40 ? -0.523 -16.281 -16.031 1 94.62 40 LEU B C 1
ATOM 2254 O O . LEU B 1 40 ? 0.183 -17.062 -16.672 1 94.62 40 LEU B O 1
ATOM 2258 N N . ALA B 1 41 ? -0.485 -15.023 -16.219 1 93.25 41 ALA B N 1
ATOM 2259 C CA . ALA B 1 41 ? 0.349 -14.414 -17.25 1 93.25 41 ALA B CA 1
ATOM 2260 C C . ALA B 1 41 ? 1.83 -14.664 -16.984 1 93.25 41 ALA B C 1
ATOM 2262 O O . ALA B 1 41 ? 2.586 -15.023 -17.891 1 93.25 41 ALA B O 1
ATOM 2263 N N . LEU B 1 42 ? 2.256 -14.508 -15.812 1 95.94 42 LEU B N 1
ATOM 2264 C CA . LEU B 1 42 ? 3.645 -14.734 -15.43 1 95.94 42 LEU B CA 1
ATOM 2265 C C . LEU B 1 42 ? 4.012 -16.203 -15.57 1 95.94 42 LEU B C 1
ATOM 2267 O O . LEU B 1 42 ? 5.113 -16.531 -16.016 1 95.94 42 LEU B O 1
ATOM 2271 N N . THR B 1 43 ? 3.078 -17.047 -15.125 1 97.31 43 THR B N 1
ATOM 2272 C CA . THR B 1 43 ? 3.309 -18.484 -15.266 1 97.31 43 THR B CA 1
ATOM 2273 C C . THR B 1 43 ? 3.551 -18.844 -16.719 1 97.31 43 THR B C 1
ATOM 2275 O O . THR B 1 43 ? 4.465 -19.609 -17.031 1 97.31 43 THR B O 1
ATOM 2278 N N . ASP B 1 44 ? 2.723 -18.312 -17.562 1 96.62 44 ASP B N 1
ATOM 2279 C CA . ASP B 1 44 ? 2.881 -18.562 -19 1 96.62 44 ASP B CA 1
ATOM 2280 C C . ASP B 1 44 ? 4.27 -18.141 -19.484 1 96.62 44 ASP B C 1
ATOM 2282 O O . ASP B 1 44 ? 4.969 -18.922 -20.125 1 96.62 44 ASP B O 1
ATOM 2286 N N . ARG B 1 45 ? 4.648 -17 -19.094 1 95.62 45 ARG B N 1
ATOM 2287 C CA . ARG B 1 45 ? 5.941 -16.469 -19.5 1 95.62 45 ARG B CA 1
ATOM 2288 C C . ARG B 1 45 ? 7.082 -17.344 -18.984 1 95.62 45 ARG B C 1
ATOM 2290 O O . ARG B 1 45 ? 7.965 -17.734 -19.75 1 95.62 45 ARG B O 1
ATOM 2297 N N . ILE B 1 46 ? 7.074 -17.672 -17.781 1 97.31 46 ILE B N 1
ATOM 2298 C CA . ILE B 1 46 ? 8.164 -18.406 -17.156 1 97.31 46 ILE B CA 1
ATOM 2299 C C . ILE B 1 46 ? 8.203 -19.828 -17.688 1 97.31 46 ILE B C 1
ATOM 2301 O O . ILE B 1 46 ? 9.273 -20.359 -17.969 1 97.31 46 ILE B O 1
ATOM 2305 N N . ALA B 1 47 ? 7.039 -20.438 -17.844 1 97.5 47 ALA B N 1
ATOM 2306 C CA . ALA B 1 47 ? 6.957 -21.812 -18.344 1 97.5 47 ALA B CA 1
ATOM 2307 C C . ALA B 1 47 ? 7.508 -21.906 -19.75 1 97.5 47 ALA B C 1
ATOM 2309 O O . ALA B 1 47 ? 8.242 -22.844 -20.078 1 97.5 47 ALA B O 1
ATOM 2310 N N . ARG B 1 48 ? 7.172 -20.969 -20.562 1 96.56 48 ARG B N 1
ATOM 2311 C CA . ARG B 1 48 ? 7.676 -20.953 -21.922 1 96.56 48 ARG B CA 1
ATOM 2312 C C . ARG B 1 48 ? 9.188 -20.75 -21.953 1 96.56 48 ARG B C 1
ATOM 2314 O O . ARG B 1 48 ? 9.898 -21.422 -22.703 1 96.56 48 ARG B O 1
ATOM 2321 N N . ALA B 1 49 ? 9.672 -19.875 -21.141 1 96.25 49 ALA B N 1
ATOM 2322 C CA . ALA B 1 49 ? 11.109 -19.641 -21.062 1 96.25 49 ALA B CA 1
ATOM 2323 C C . ALA B 1 49 ? 11.852 -20.891 -20.609 1 96.25 49 ALA B C 1
ATOM 2325 O O . ALA B 1 49 ? 12.984 -21.125 -21.016 1 96.25 49 ALA B O 1
ATOM 2326 N N . GLN B 1 50 ? 11.164 -21.719 -19.797 1 95.94 50 GLN B N 1
ATOM 2327 C CA . GLN B 1 50 ? 11.766 -22.953 -19.281 1 95.94 50 GLN B CA 1
ATOM 2328 C C . GLN B 1 50 ? 11.703 -24.062 -20.312 1 95.94 50 GLN B C 1
ATOM 2330 O O . GLN B 1 50 ? 12.328 -25.109 -20.156 1 95.94 50 GLN B O 1
ATOM 2335 N N . GLY B 1 51 ? 10.867 -23.859 -21.312 1 96.06 51 GLY B N 1
ATOM 2336 C CA . GLY B 1 51 ? 10.789 -24.844 -22.391 1 96.06 51 GLY B CA 1
ATOM 2337 C C . GLY B 1 51 ? 9.797 -25.953 -22.109 1 96.06 51 GLY B C 1
ATOM 2338 O O . GLY B 1 51 ? 9.977 -27.094 -22.578 1 96.06 51 GLY B O 1
ATOM 2339 N N . LEU B 1 52 ? 8.766 -25.688 -21.328 1 96.31 52 LEU B N 1
ATOM 2340 C CA . LEU B 1 52 ? 7.746 -26.703 -21.094 1 96.31 52 LEU B CA 1
ATOM 2341 C C . LEU B 1 52 ? 7.023 -27.062 -22.391 1 96.31 52 LEU B C 1
ATOM 2343 O O . LEU B 1 52 ? 6.746 -26.188 -23.219 1 96.31 52 LEU B O 1
ATOM 2347 N N . ASN B 1 53 ? 6.68 -28.297 -22.531 1 95.38 53 ASN B N 1
ATOM 2348 C CA . ASN B 1 53 ? 5.895 -28.703 -23.688 1 95.38 53 ASN B CA 1
ATOM 2349 C C . ASN B 1 53 ? 4.422 -28.359 -23.531 1 95.38 53 ASN B C 1
ATOM 2351 O O . ASN B 1 53 ? 4.02 -27.828 -22.484 1 95.38 53 ASN B O 1
ATOM 2355 N N . SER B 1 54 ? 3.615 -28.594 -24.469 1 94.12 54 SER B N 1
ATOM 2356 C CA . SER B 1 54 ? 2.23 -28.141 -24.516 1 94.12 54 SER B CA 1
ATOM 2357 C C . SER B 1 54 ? 1.428 -28.703 -23.344 1 94.12 54 SER B C 1
ATOM 2359 O O . SER B 1 54 ? 0.644 -27.984 -22.719 1 94.12 54 SER B O 1
ATOM 2361 N N . CYS B 1 55 ? 1.649 -29.984 -23.031 1 93.5 55 CYS B N 1
ATOM 2362 C CA . CYS B 1 55 ? 0.909 -30.609 -21.953 1 93.5 55 CYS B CA 1
ATOM 2363 C C . CYS B 1 55 ? 1.299 -30 -20.609 1 93.5 55 CYS B C 1
ATOM 2365 O O . CYS B 1 55 ? 0.435 -29.719 -19.766 1 93.5 55 CYS B O 1
ATOM 2367 N N . GLU B 1 56 ? 2.582 -29.766 -20.453 1 95.25 56 GLU B N 1
ATOM 2368 C CA . GLU B 1 56 ? 3.09 -29.172 -19.219 1 95.25 56 GLU B CA 1
ATOM 2369 C C . GLU B 1 56 ? 2.631 -27.734 -19.078 1 95.25 56 GLU B C 1
ATOM 2371 O O . GLU B 1 56 ? 2.316 -27.281 -17.969 1 95.25 56 GLU B O 1
ATOM 2376 N N . LEU B 1 57 ? 2.648 -27.094 -20.219 1 96.75 57 LEU B N 1
ATOM 2377 C CA . LEU B 1 57 ? 2.207 -25.703 -20.25 1 96.75 57 LEU B CA 1
ATOM 2378 C C . LEU B 1 57 ? 0.747 -25.594 -19.828 1 96.75 57 LEU B C 1
ATOM 2380 O O . LEU B 1 57 ? 0.4 -24.734 -19 1 96.75 57 LEU B O 1
ATOM 2384 N N . GLU B 1 58 ? -0.103 -26.422 -20.328 1 96.5 58 GLU B N 1
ATOM 2385 C CA . GLU B 1 58 ? -1.519 -26.438 -19.969 1 96.5 58 GLU B CA 1
ATOM 2386 C C . GLU B 1 58 ? -1.712 -26.734 -18.484 1 96.5 58 GLU B C 1
ATOM 2388 O O . GLU B 1 58 ? -2.547 -26.109 -17.828 1 96.5 58 GLU B O 1
ATOM 2393 N N . MET B 1 59 ? -0.911 -27.672 -18.016 1 97.19 59 MET B N 1
ATOM 2394 C CA . MET B 1 59 ? -0.953 -28 -16.594 1 97.19 59 MET B CA 1
ATOM 2395 C C . MET B 1 59 ? -0.549 -26.797 -15.75 1 97.19 59 MET B C 1
ATOM 2397 O O . MET B 1 59 ? -1.174 -26.516 -14.727 1 97.19 59 MET B O 1
ATOM 2401 N N . ALA B 1 60 ? 0.453 -26.078 -16.188 1 98.12 60 ALA B N 1
ATOM 2402 C CA . ALA B 1 60 ? 0.914 -24.891 -15.469 1 98.12 60 ALA B CA 1
ATOM 2403 C C . ALA B 1 60 ? -0.182 -23.844 -15.398 1 98.12 60 ALA B C 1
ATOM 2405 O O . ALA B 1 60 ? -0.396 -23.219 -14.352 1 98.12 60 ALA B O 1
ATOM 2406 N N . TRP B 1 61 ? -0.878 -23.641 -16.484 1 97.94 61 TRP B N 1
ATOM 2407 C CA . TRP B 1 61 ? -1.955 -22.656 -16.531 1 97.94 61 TRP B CA 1
ATOM 2408 C C . TRP B 1 61 ? -3.057 -23.016 -15.539 1 97.94 61 TRP B C 1
ATOM 2410 O O . TRP B 1 61 ? -3.514 -22.156 -14.781 1 97.94 61 TRP B O 1
ATOM 2420 N N . LEU B 1 62 ? -3.432 -24.25 -15.57 1 97.56 62 LEU B N 1
ATOM 2421 C CA . LEU B 1 62 ? -4.508 -24.688 -14.695 1 97.56 62 LEU B CA 1
ATOM 2422 C C . LEU B 1 62 ? -4.113 -24.547 -13.227 1 97.56 62 LEU B C 1
ATOM 2424 O O . LEU B 1 62 ? -4.902 -24.078 -12.414 1 97.56 62 LEU B O 1
ATOM 2428 N N . CYS B 1 63 ? -2.91 -24.922 -12.906 1 97.62 63 CYS B N 1
ATOM 2429 C CA . CYS B 1 63 ? -2.422 -24.797 -11.539 1 97.62 63 CYS B CA 1
ATOM 2430 C C . CYS B 1 63 ? -2.355 -23.328 -11.109 1 97.62 63 CYS B C 1
ATOM 2432 O O . CYS B 1 63 ? -2.664 -23 -9.969 1 97.62 63 CYS B O 1
ATOM 2434 N N . ALA B 1 64 ? -1.956 -22.469 -12.031 1 97 64 ALA B N 1
ATOM 2435 C CA . ALA B 1 64 ? -1.893 -21.031 -11.734 1 97 64 ALA B CA 1
ATOM 2436 C C . ALA B 1 64 ? -3.273 -20.484 -11.398 1 97 64 ALA B C 1
ATOM 2438 O O . ALA B 1 64 ? -3.428 -19.734 -10.43 1 97 64 ALA B O 1
ATOM 2439 N N . VAL B 1 65 ? -4.254 -20.906 -12.117 1 95.44 65 VAL B N 1
ATOM 2440 C CA . VAL B 1 65 ? -5.609 -20.406 -11.93 1 95.44 65 VAL B CA 1
ATOM 2441 C C . VAL B 1 65 ? -6.18 -20.922 -10.609 1 95.44 65 VAL B C 1
ATOM 2443 O O . VAL B 1 65 ? -6.883 -20.203 -9.898 1 95.44 65 VAL B O 1
ATOM 2446 N N . LEU B 1 66 ? -5.754 -22.109 -10.203 1 94 66 LEU B N 1
ATOM 2447 C CA . LEU B 1 66 ? -6.426 -22.766 -9.094 1 94 66 LEU B CA 1
ATOM 2448 C C . LEU B 1 66 ? -5.566 -22.734 -7.832 1 94 66 LEU B C 1
ATOM 2450 O O . LEU B 1 66 ? -5.973 -23.234 -6.781 1 94 66 LEU B O 1
ATOM 2454 N N . HIS B 1 67 ? -4.418 -22.125 -7.84 1 93.31 67 HIS B N 1
ATOM 2455 C CA . HIS B 1 67 ? -3.418 -22.297 -6.789 1 93.31 67 HIS B CA 1
ATOM 2456 C C . HIS B 1 67 ? -3.922 -21.75 -5.457 1 93.31 67 HIS B C 1
ATOM 2458 O O . HIS B 1 67 ? -3.504 -22.219 -4.395 1 93.31 67 HIS B O 1
ATOM 2464 N N . ASP B 1 68 ? -4.855 -20.828 -5.535 1 87.5 68 ASP B N 1
ATOM 2465 C CA . ASP B 1 68 ? -5.305 -20.203 -4.293 1 87.5 68 ASP B CA 1
ATOM 2466 C C . ASP B 1 68 ? -6.699 -20.688 -3.906 1 87.5 68 ASP B C 1
ATOM 2468 O O . ASP B 1 68 ? -7.266 -20.25 -2.904 1 87.5 68 ASP B O 1
ATOM 2472 N N . VAL B 1 69 ? -7.211 -21.578 -4.684 1 84.12 69 VAL B N 1
ATOM 2473 C CA . VAL B 1 69 ? -8.531 -22.094 -4.359 1 84.12 69 VAL B CA 1
ATOM 2474 C C . VAL B 1 69 ? -8.461 -22.953 -3.098 1 84.12 69 VAL B C 1
ATOM 2476 O O . VAL B 1 69 ? -7.695 -23.922 -3.039 1 84.12 69 VAL B O 1
ATOM 2479 N N . GLY B 1 70 ? -8.984 -22.547 -2.035 1 73.5 70 GLY B N 1
ATOM 2480 C CA . GLY B 1 70 ? -9.008 -23.297 -0.788 1 73.5 70 GLY B CA 1
ATOM 2481 C C . GLY B 1 70 ? -7.891 -22.906 0.162 1 73.5 70 GLY B C 1
ATOM 2482 O O . GLY B 1 70 ? -7.555 -23.656 1.078 1 73.5 70 GLY B O 1
ATOM 2483 N N . ASP B 1 71 ? -7.23 -21.906 -0.165 1 68.06 71 ASP B N 1
ATOM 2484 C CA . ASP B 1 71 ? -6.156 -21.438 0.708 1 68.06 71 ASP B CA 1
ATOM 2485 C C . ASP B 1 71 ? -6.652 -21.281 2.143 1 68.06 71 ASP B C 1
ATOM 2487 O O . ASP B 1 71 ? -7.676 -20.625 2.379 1 68.06 71 ASP B O 1
ATOM 2491 N N . PRO B 1 72 ? -5.941 -21.953 2.957 1 60.75 72 PRO B N 1
ATOM 2492 C CA . PRO B 1 72 ? -6.355 -21.953 4.359 1 60.75 72 PRO B CA 1
ATOM 2493 C C . PRO B 1 72 ? -6.473 -20.531 4.934 1 60.75 72 PRO B C 1
ATOM 2495 O O . PRO B 1 72 ? -7.148 -20.328 5.945 1 60.75 72 PRO B O 1
ATOM 2498 N N . LYS B 1 73 ? -5.773 -19.703 4.387 1 59.38 73 LYS B N 1
ATOM 2499 C CA . LYS B 1 73 ? -5.895 -18.328 4.855 1 59.38 73 LYS B CA 1
ATOM 2500 C C . LYS B 1 73 ? -7.332 -17.828 4.75 1 59.38 73 LYS B C 1
ATOM 2502 O O . LYS B 1 73 ? -7.766 -16.984 5.539 1 59.38 73 LYS B O 1
ATOM 2507 N N . TYR B 1 74 ? -7.969 -18.531 3.873 1 56.66 74 TYR B N 1
ATOM 2508 C CA . TYR B 1 74 ? -9.289 -18 3.557 1 56.66 74 TYR B CA 1
ATOM 2509 C C . TYR B 1 74 ? -10.383 -19 3.918 1 56.66 74 TYR B C 1
ATOM 2511 O O . TYR B 1 74 ? -11.555 -18.625 4.023 1 56.66 74 TYR B O 1
ATOM 2519 N N . THR B 1 75 ? -9.93 -20.312 4.098 1 58.84 75 THR B N 1
ATOM 2520 C CA . THR B 1 75 ? -10.945 -21.328 4.395 1 58.84 75 THR B CA 1
ATOM 2521 C C . THR B 1 75 ? -10.359 -22.438 5.254 1 58.84 75 THR B C 1
ATOM 2523 O O . THR B 1 75 ? -9.195 -22.812 5.094 1 58.84 75 THR B O 1
ATOM 2526 N N . SER B 1 76 ? -11.109 -22.891 6.16 1 64.94 76 SER B N 1
ATOM 2527 C CA . SER B 1 76 ? -10.711 -23.969 7.059 1 64.94 76 SER B CA 1
ATOM 2528 C C . SER B 1 76 ? -10.719 -25.328 6.348 1 64.94 76 SER B C 1
ATOM 2530 O O . SER B 1 76 ? -10.047 -26.266 6.781 1 64.94 76 SER B O 1
ATOM 2532 N N . ASN B 1 77 ? -11.375 -25.359 5.34 1 69.94 77 ASN B N 1
ATOM 2533 C CA . ASN B 1 77 ? -11.438 -26.609 4.594 1 69.94 77 ASN B CA 1
ATOM 2534 C C . ASN B 1 77 ? -10.961 -26.422 3.154 1 69.94 77 ASN B C 1
ATOM 2536 O O . ASN B 1 77 ? -11.656 -26.797 2.211 1 69.94 77 ASN B O 1
ATOM 2540 N N . GLY B 1 78 ? -9.797 -26.031 2.988 1 73.06 78 GLY B N 1
ATOM 2541 C CA . GLY B 1 78 ? -9.242 -25.641 1.699 1 73.06 78 GLY B CA 1
ATOM 2542 C C . GLY B 1 78 ? -9.172 -26.781 0.707 1 73.06 78 GLY B C 1
ATOM 2543 O O . GLY B 1 78 ? -9.57 -26.625 -0.452 1 73.06 78 GLY B O 1
ATOM 2544 N N . VAL B 1 79 ? -8.82 -27.938 1.172 1 77.25 79 VAL B N 1
ATOM 2545 C CA . VAL B 1 79 ? -8.672 -29.094 0.31 1 77.25 79 VAL B CA 1
ATOM 2546 C C . VAL B 1 79 ? -10.031 -29.5 -0.257 1 77.25 79 VAL B C 1
ATOM 2548 O O . VAL B 1 79 ? -10.141 -29.844 -1.438 1 77.25 79 VAL B O 1
ATOM 2551 N N . LYS B 1 80 ? -11.031 -29.328 0.554 1 78.81 80 LYS B N 1
ATOM 2552 C CA . LYS B 1 80 ? -12.375 -29.688 0.109 1 78.81 80 LYS B CA 1
ATOM 2553 C C . LYS B 1 80 ? -12.859 -28.734 -0.982 1 78.81 80 LYS B C 1
ATOM 2555 O O . LYS B 1 80 ? -13.492 -29.156 -1.946 1 78.81 80 LYS B O 1
ATOM 2560 N N . VAL B 1 81 ? -12.531 -27.531 -0.823 1 84.12 81 VAL B N 1
ATOM 2561 C CA . VAL B 1 81 ? -12.977 -26.531 -1.793 1 84.12 81 VAL B CA 1
ATOM 2562 C C . VAL B 1 81 ? -12.273 -26.766 -3.131 1 84.12 81 VAL B C 1
ATOM 2564 O O . VAL B 1 81 ? -12.922 -26.781 -4.18 1 84.12 81 VAL B O 1
ATOM 2567 N N . LEU B 1 82 ? -11.031 -27.047 -3.082 1 89 82 LEU B N 1
ATOM 2568 C CA . LEU B 1 82 ? -10.281 -27.328 -4.305 1 89 82 LEU B CA 1
ATOM 2569 C C . LEU B 1 82 ? -10.805 -28.594 -4.98 1 89 82 LEU B C 1
ATOM 2571 O O . LEU B 1 82 ? -11.039 -28.609 -6.191 1 89 82 LEU B O 1
ATOM 2575 N N . ASN B 1 83 ? -11.047 -29.562 -4.184 1 90.56 83 ASN B N 1
ATOM 2576 C CA . ASN B 1 83 ? -11.547 -30.828 -4.73 1 90.56 83 ASN B CA 1
ATOM 2577 C C . ASN B 1 83 ? -12.914 -30.656 -5.379 1 90.56 83 ASN B C 1
ATOM 2579 O O . ASN B 1 83 ? -13.219 -31.297 -6.391 1 90.56 83 ASN B O 1
ATOM 2583 N N . GLY B 1 84 ? -13.695 -29.812 -4.762 1 89.88 84 GLY B N 1
ATOM 2584 C CA . GLY B 1 84 ? -14.992 -29.516 -5.367 1 89.88 84 GLY B CA 1
ATOM 2585 C C . GLY B 1 84 ? -14.875 -28.922 -6.754 1 89.88 84 GLY B C 1
ATOM 2586 O O . GLY B 1 84 ? -15.586 -29.328 -7.672 1 89.88 84 GLY B O 1
ATOM 2587 N N . VAL B 1 85 ? -13.984 -28.062 -6.906 1 91.69 85 VAL B N 1
ATOM 2588 C CA . VAL B 1 85 ? -13.773 -27.406 -8.195 1 91.69 85 VAL B CA 1
ATOM 2589 C C . VAL B 1 85 ? -13.211 -28.406 -9.195 1 91.69 85 VAL B C 1
ATOM 2591 O O . VAL B 1 85 ? -13.648 -28.453 -10.352 1 91.69 85 VAL B O 1
ATOM 2594 N N . LEU B 1 86 ? -12.32 -29.234 -8.781 1 94.88 86 LEU B N 1
ATOM 2595 C CA . LEU B 1 86 ? -11.711 -30.234 -9.656 1 94.88 86 LEU B CA 1
ATOM 2596 C C . LEU B 1 86 ? -12.734 -31.281 -10.094 1 94.88 86 LEU B C 1
ATOM 2598 O O . LEU B 1 86 ? -12.742 -31.703 -11.25 1 94.88 86 LEU B O 1
ATOM 2602 N N . ASP B 1 87 ? -13.609 -31.594 -9.148 1 95.12 87 ASP B N 1
ATOM 2603 C CA . ASP B 1 87 ? -14.68 -32.531 -9.477 1 95.12 87 ASP B CA 1
ATOM 2604 C C . ASP B 1 87 ? -15.594 -31.984 -10.562 1 95.12 87 ASP B C 1
ATOM 2606 O O . ASP B 1 87 ? -15.977 -32.688 -11.484 1 95.12 87 ASP B O 1
ATOM 2610 N N . GLN B 1 88 ? -15.891 -30.766 -10.406 1 94 88 GLN B N 1
ATOM 2611 C CA . GLN B 1 88 ? -16.766 -30.125 -11.383 1 94 88 GLN B CA 1
ATOM 2612 C C . GLN B 1 88 ? -16.094 -30.031 -12.75 1 94 88 GLN B C 1
ATOM 2614 O O . GLN B 1 88 ? -16.719 -30.297 -13.781 1 94 88 GLN B O 1
ATOM 2619 N N . LEU B 1 89 ? -14.867 -29.688 -12.773 1 95.56 89 LEU B N 1
ATOM 2620 C CA . LEU B 1 89 ? -14.125 -29.594 -14.031 1 95.56 89 LEU B CA 1
ATOM 2621 C C . LEU B 1 89 ? -14.047 -30.969 -14.703 1 95.56 89 LEU B C 1
ATOM 2623 O O . LEU B 1 89 ? -14.141 -31.062 -15.93 1 95.56 89 LEU B O 1
ATOM 2627 N N . GLN B 1 90 ? -13.859 -31.969 -13.914 1 95.94 90 GLN B N 1
ATOM 2628 C CA . GLN B 1 90 ? -13.82 -33.344 -14.43 1 95.94 90 GLN B CA 1
ATOM 2629 C C . GLN B 1 90 ? -15.172 -33.75 -15.008 1 95.94 90 GLN B C 1
ATOM 2631 O O . GLN B 1 90 ? -15.242 -34.281 -16.109 1 95.94 90 GLN B O 1
ATOM 2636 N N . ALA B 1 91 ? -16.203 -33.406 -14.25 1 95.81 91 ALA B N 1
ATOM 2637 C CA . ALA B 1 91 ? -17.562 -33.781 -14.664 1 95.81 91 ALA B CA 1
ATOM 2638 C C . ALA B 1 91 ? -17.922 -33.094 -15.984 1 95.81 91 ALA B C 1
ATOM 2640 O O . ALA B 1 91 ? -18.625 -33.656 -16.812 1 95.81 91 ALA B O 1
ATOM 2641 N N . ASP B 1 92 ? -17.422 -31.922 -16.172 1 95.38 92 ASP B N 1
ATOM 2642 C CA . ASP B 1 92 ? -17.719 -31.141 -17.375 1 95.38 92 ASP B CA 1
ATOM 2643 C C . ASP B 1 92 ? -16.812 -31.547 -18.531 1 95.38 92 ASP B C 1
ATOM 2645 O O . ASP B 1 92 ? -16.969 -31.047 -19.656 1 95.38 92 ASP B O 1
ATOM 2649 N N . GLY B 1 93 ? -15.789 -32.438 -18.25 1 95.06 93 GLY B N 1
ATOM 2650 C CA . GLY B 1 93 ? -14.945 -33 -19.297 1 95.06 93 GLY B CA 1
ATOM 2651 C C . GLY B 1 93 ? -13.75 -32.125 -19.625 1 95.06 93 GLY B C 1
ATOM 2652 O O . GLY B 1 93 ? -13.141 -32.25 -20.688 1 95.06 93 GLY B O 1
ATOM 2653 N N . HIS B 1 94 ? -13.453 -31.203 -18.688 1 96.06 94 HIS B N 1
ATOM 2654 C CA . HIS B 1 94 ? -12.383 -30.25 -18.984 1 96.06 94 HIS B CA 1
ATOM 2655 C C . HIS B 1 94 ? -11.023 -30.828 -18.562 1 96.06 94 HIS B C 1
ATOM 2657 O O . HIS B 1 94 ? -9.992 -30.438 -19.125 1 96.06 94 HIS B O 1
ATOM 2663 N N . ILE B 1 95 ? -11.023 -31.781 -17.609 1 96.69 95 ILE B N 1
ATOM 2664 C CA . ILE B 1 95 ? -9.773 -32.406 -17.188 1 96.69 95 ILE B CA 1
ATOM 2665 C C . ILE B 1 95 ? -10.008 -33.875 -16.891 1 96.69 95 ILE B C 1
ATOM 2667 O O . ILE B 1 95 ? -11.141 -34.312 -16.625 1 96.69 95 ILE B O 1
ATOM 2671 N N . THR B 1 96 ? -8.961 -34.656 -16.969 1 97.19 96 THR B N 1
ATOM 2672 C CA . THR B 1 96 ? -9.008 -36.062 -16.641 1 97.19 96 THR B CA 1
ATOM 2673 C C . THR B 1 96 ? -8.758 -36.281 -15.148 1 97.19 96 THR B C 1
ATOM 2675 O O . THR B 1 96 ? -8.281 -35.375 -14.453 1 97.19 96 THR B O 1
ATOM 2678 N N . PRO B 1 97 ? -9.109 -37.438 -14.625 1 96.44 97 PRO B N 1
ATOM 2679 C CA . PRO B 1 97 ? -8.812 -37.75 -13.219 1 96.44 97 PRO B CA 1
ATOM 2680 C C . PRO B 1 97 ? -7.324 -37.625 -12.898 1 96.44 97 PRO B C 1
ATOM 2682 O O . PRO B 1 97 ? -6.961 -37.156 -11.812 1 96.44 97 PRO B O 1
ATOM 2685 N N . GLY B 1 98 ? -6.477 -38.062 -13.836 1 96.69 98 GLY B N 1
ATOM 2686 C CA . GLY B 1 98 ? -5.043 -37.938 -13.648 1 96.69 98 GLY B CA 1
ATOM 2687 C C . GLY B 1 98 ? -4.594 -36.5 -13.555 1 96.69 98 GLY B C 1
ATOM 2688 O O . GLY B 1 98 ? -3.738 -36.156 -12.734 1 96.69 98 GLY B O 1
ATOM 2689 N N . GLN B 1 99 ? -5.199 -35.656 -14.375 1 96.81 99 GLN B N 1
ATOM 2690 C CA . GLN B 1 99 ? -4.879 -34.219 -14.336 1 96.81 99 GLN B CA 1
ATOM 2691 C C . GLN B 1 99 ? -5.332 -33.594 -13.016 1 96.81 99 GLN B C 1
ATOM 2693 O O . GLN B 1 99 ? -4.621 -32.781 -12.438 1 96.81 99 GLN B O 1
ATOM 2698 N N . ALA B 1 100 ? -6.488 -34 -12.547 1 96.5 100 ALA B N 1
ATOM 2699 C CA . ALA B 1 100 ? -7.008 -33.5 -11.289 1 96.5 100 ALA B CA 1
ATOM 2700 C C . ALA B 1 100 ? -6.07 -33.812 -10.133 1 96.5 100 ALA B C 1
ATOM 2702 O O . ALA B 1 100 ? -5.781 -32.969 -9.289 1 96.5 100 ALA B O 1
ATOM 2703 N N . GLN B 1 101 ? -5.621 -35.031 -10.125 1 96.31 101 GLN B N 1
ATOM 2704 C CA . GLN B 1 101 ? -4.695 -35.469 -9.078 1 96.31 101 GLN B CA 1
ATOM 2705 C C . GLN B 1 101 ? -3.389 -34.688 -9.148 1 96.31 101 GLN B C 1
ATOM 2707 O O . GLN B 1 101 ? -2.834 -34.312 -8.117 1 96.31 101 GLN B O 1
ATOM 2712 N N . ARG B 1 102 ? -2.924 -34.469 -10.305 1 97.06 102 ARG B N 1
ATOM 2713 C CA . ARG B 1 102 ? -1.677 -33.719 -10.5 1 97.06 102 ARG B CA 1
ATOM 2714 C C . ARG B 1 102 ? -1.836 -32.281 -10.102 1 97.06 102 ARG B C 1
ATOM 2716 O O . ARG B 1 102 ? -0.967 -31.703 -9.438 1 97.06 102 ARG B O 1
ATOM 2723 N N . ILE B 1 103 ? -2.967 -31.688 -10.477 1 96.94 103 ILE B N 1
ATOM 2724 C CA . ILE B 1 103 ? -3.242 -30.297 -10.109 1 96.94 103 ILE B CA 1
ATOM 2725 C C . ILE B 1 103 ? -3.262 -30.172 -8.586 1 96.94 103 ILE B C 1
ATOM 2727 O O . ILE B 1 103 ? -2.652 -29.25 -8.031 1 96.94 103 ILE B O 1
ATOM 2731 N N . GLN B 1 104 ? -3.945 -31.078 -7.961 1 94.19 104 GLN B N 1
ATOM 2732 C CA . GLN B 1 104 ? -4.008 -31.062 -6.504 1 94.19 104 GLN B CA 1
ATOM 2733 C C . GLN B 1 104 ? -2.611 -31.141 -5.891 1 94.19 104 GLN B C 1
ATOM 2735 O O . GLN B 1 104 ? -2.285 -30.391 -4.973 1 94.19 104 GLN B O 1
ATOM 2740 N N . ALA B 1 105 ? -1.819 -32.031 -6.402 1 95.19 105 ALA B N 1
ATOM 2741 C CA . ALA B 1 105 ? -0.466 -32.25 -5.891 1 95.19 105 ALA B CA 1
ATOM 2742 C C . ALA B 1 105 ? 0.373 -30.984 -6.043 1 95.19 105 ALA B C 1
ATOM 2744 O O . ALA B 1 105 ? 1.104 -30.594 -5.125 1 95.19 105 ALA B O 1
ATOM 2745 N N . VAL B 1 106 ? 0.282 -30.328 -7.16 1 96.81 106 VAL B N 1
ATOM 2746 C CA . VAL B 1 106 ? 1.08 -29.141 -7.453 1 96.81 106 VAL B CA 1
ATOM 2747 C C . VAL B 1 106 ? 0.583 -27.969 -6.621 1 96.81 106 VAL B C 1
ATOM 2749 O O . VAL B 1 106 ? 1.373 -27.297 -5.953 1 96.81 106 VAL B O 1
ATOM 2752 N N . VAL B 1 107 ? -0.718 -27.719 -6.594 1 95.38 107 VAL B N 1
ATOM 2753 C CA . VAL B 1 107 ? -1.322 -26.578 -5.918 1 95.38 107 VAL B CA 1
ATOM 2754 C C . VAL B 1 107 ? -0.979 -26.609 -4.434 1 95.38 107 VAL B C 1
ATOM 2756 O O . VAL B 1 107 ? -0.703 -25.562 -3.826 1 95.38 107 VAL B O 1
ATOM 2759 N N . LEU B 1 108 ? -0.909 -27.781 -3.844 1 92.5 108 LEU B N 1
ATOM 2760 C CA . LEU B 1 108 ? -0.64 -27.938 -2.418 1 92.5 108 LEU B CA 1
ATOM 2761 C C . LEU B 1 108 ? 0.806 -27.578 -2.094 1 92.5 108 LEU B C 1
ATOM 2763 O O . LEU B 1 108 ? 1.165 -27.438 -0.924 1 92.5 108 LEU B O 1
ATOM 2767 N N . ARG B 1 109 ? 1.647 -27.328 -3.088 1 94.81 109 ARG B N 1
ATOM 2768 C CA . ARG B 1 109 ? 3.072 -27.094 -2.889 1 94.81 109 ARG B CA 1
ATOM 2769 C C . ARG B 1 109 ? 3.449 -25.672 -3.289 1 94.81 109 ARG B C 1
ATOM 2771 O O . ARG B 1 109 ? 4.598 -25.25 -3.113 1 94.81 109 ARG B O 1
ATOM 2778 N N . VAL B 1 110 ? 2.527 -24.859 -3.764 1 95.56 110 VAL B N 1
ATOM 2779 C CA . VAL B 1 110 ? 2.828 -23.594 -4.434 1 95.56 110 VAL B CA 1
ATOM 2780 C C . VAL B 1 110 ? 3.133 -22.516 -3.391 1 95.56 110 VAL B C 1
ATOM 2782 O O . VAL B 1 110 ? 4.09 -21.75 -3.541 1 95.56 110 VAL B O 1
ATOM 2785 N N . SER B 1 111 ? 2.457 -22.516 -2.342 1 92.69 111 SER B N 1
ATOM 2786 C CA . SER B 1 111 ? 2.574 -21.438 -1.366 1 92.69 111 SER B CA 1
ATOM 2787 C C . SER B 1 111 ? 3.975 -21.375 -0.765 1 92.69 111 SER B C 1
ATOM 2789 O O . SER B 1 111 ? 4.598 -22.422 -0.543 1 92.69 111 SER B O 1
ATOM 2791 N N . PHE B 1 112 ? 4.375 -20.172 -0.376 1 91.5 112 PHE B N 1
ATOM 2792 C CA . PHE B 1 112 ? 5.672 -19.953 0.248 1 91.5 112 PHE B CA 1
ATOM 2793 C C . PHE B 1 112 ? 5.812 -20.797 1.511 1 91.5 112 PHE B C 1
ATOM 2795 O O . PHE B 1 112 ? 6.875 -21.375 1.767 1 91.5 112 PHE B O 1
ATOM 2802 N N . ARG B 1 113 ? 4.801 -20.906 2.26 1 89.25 113 ARG B N 1
ATOM 2803 C CA . ARG B 1 113 ? 4.836 -21.609 3.545 1 89.25 113 ARG B CA 1
ATOM 2804 C C . ARG B 1 113 ? 5.191 -23.078 3.361 1 89.25 113 ARG B C 1
ATOM 2806 O O . ARG B 1 113 ? 5.723 -23.703 4.273 1 89.25 113 ARG B O 1
ATOM 2813 N N . GLU B 1 114 ? 4.926 -23.578 2.217 1 92.62 114 GLU B N 1
ATOM 2814 C CA . GLU B 1 114 ? 5.18 -24.984 1.958 1 92.62 114 GLU B CA 1
ATOM 2815 C C . GLU B 1 114 ? 6.664 -25.25 1.742 1 92.62 114 GLU B C 1
ATOM 2817 O O . GLU B 1 114 ? 7.105 -26.406 1.753 1 92.62 114 GLU B O 1
ATOM 2822 N N . GLU B 1 115 ? 7.414 -24.172 1.542 1 93.5 115 GLU B N 1
ATOM 2823 C CA . GLU B 1 115 ? 8.859 -24.297 1.388 1 93.5 115 GLU B CA 1
ATOM 2824 C C . GLU B 1 115 ? 9.562 -24.344 2.744 1 93.5 115 GLU B C 1
ATOM 2826 O O . GLU B 1 115 ? 10.742 -24.672 2.83 1 93.5 115 GLU B O 1
ATOM 2831 N N . LEU B 1 116 ? 8.859 -23.969 3.777 1 92.38 116 LEU B N 1
ATOM 2832 C CA . LEU B 1 116 ? 9.414 -23.953 5.129 1 92.38 116 LEU B CA 1
ATOM 2833 C C . LEU B 1 116 ? 9.422 -25.375 5.715 1 92.38 116 LEU B C 1
ATOM 2835 O O . LEU B 1 116 ? 8.695 -26.25 5.242 1 92.38 116 LEU B O 1
ATOM 2839 N N . PRO B 1 117 ? 10.344 -25.516 6.746 1 92.69 117 PRO B N 1
ATOM 2840 C CA . PRO B 1 117 ? 10.312 -26.844 7.387 1 92.69 117 PRO B CA 1
ATOM 2841 C C . PRO B 1 117 ? 8.906 -27.25 7.828 1 92.69 117 PRO B C 1
ATOM 2843 O O . PRO B 1 117 ? 8.188 -26.453 8.438 1 92.69 117 PRO B O 1
ATOM 2846 N N . GLY B 1 118 ? 8.547 -28.453 7.426 1 92.69 118 GLY B N 1
ATOM 2847 C CA . GLY B 1 118 ? 7.215 -28.953 7.723 1 92.69 118 GLY B CA 1
ATOM 2848 C C . GLY B 1 118 ? 6.234 -28.75 6.582 1 92.69 118 GLY B C 1
ATOM 2849 O O . GLY B 1 118 ? 5.082 -29.172 6.668 1 92.69 118 GLY B O 1
ATOM 2850 N N . GLY B 1 119 ? 6.73 -28.141 5.512 1 92.56 119 GLY B N 1
ATOM 2851 C CA . GLY B 1 119 ? 5.883 -27.938 4.344 1 92.56 119 GLY B CA 1
ATOM 2852 C C . GLY B 1 119 ? 5.945 -29.078 3.355 1 92.56 119 GLY B C 1
ATOM 2853 O O . GLY B 1 119 ? 6.77 -29.984 3.498 1 92.56 119 GLY B O 1
ATOM 2854 N N . MET B 1 120 ? 5.117 -29.016 2.4 1 93.38 120 MET B N 1
ATOM 2855 C CA . MET B 1 120 ? 4.938 -30.141 1.479 1 93.38 120 MET B CA 1
ATOM 2856 C C . MET B 1 120 ? 5.938 -30.062 0.329 1 93.38 120 MET B C 1
ATOM 2858 O O . MET B 1 120 ? 6.141 -31.047 -0.387 1 93.38 120 MET B O 1
ATOM 2862 N N . PHE B 1 121 ? 6.57 -28.922 0.119 1 95.88 121 PHE B N 1
ATOM 2863 C CA . PHE B 1 121 ? 7.465 -28.734 -1.018 1 95.88 121 PHE B CA 1
ATOM 2864 C C . PHE B 1 121 ? 8.844 -29.297 -0.723 1 95.88 121 PHE B C 1
ATOM 2866 O O . PHE B 1 121 ? 9.406 -29.078 0.354 1 95.88 121 PHE B O 1
ATOM 2873 N N . THR B 1 122 ? 9.391 -30.031 -1.617 1 95.19 122 THR B N 1
ATOM 2874 C CA . THR B 1 122 ? 10.789 -30.453 -1.648 1 95.19 122 THR B CA 1
ATOM 2875 C C . THR B 1 122 ? 11.414 -30.141 -3.002 1 95.19 122 THR B C 1
ATOM 2877 O O . THR B 1 122 ? 10.727 -30.125 -4.023 1 95.19 122 THR B O 1
ATOM 2880 N N . PRO B 1 123 ? 12.703 -29.906 -3.008 1 94.19 123 PRO B N 1
ATOM 2881 C CA . PRO B 1 123 ? 13.352 -29.594 -4.281 1 94.19 123 PRO B CA 1
ATOM 2882 C C . PRO B 1 123 ? 13.133 -30.672 -5.34 1 94.19 123 PRO B C 1
ATOM 2884 O O . PRO B 1 123 ? 13.047 -30.359 -6.531 1 94.19 123 PRO B O 1
ATOM 2887 N N . GLY B 1 124 ? 13 -31.875 -4.957 1 95.88 124 GLY B N 1
ATOM 2888 C CA . GLY B 1 124 ? 12.758 -32.969 -5.879 1 95.88 124 GLY B CA 1
ATOM 2889 C C . GLY B 1 124 ? 11.422 -32.875 -6.59 1 95.88 124 GLY B C 1
ATOM 2890 O O . GLY B 1 124 ? 11.242 -33.438 -7.672 1 95.88 124 GLY B O 1
ATOM 2891 N N . ASP B 1 125 ? 10.484 -32.125 -6.012 1 97.25 125 ASP B N 1
ATOM 2892 C CA . ASP B 1 125 ? 9.164 -31.953 -6.605 1 97.25 125 ASP B CA 1
ATOM 2893 C C . ASP B 1 125 ? 9.258 -31.234 -7.953 1 97.25 125 ASP B C 1
ATOM 2895 O O . ASP B 1 125 ? 8.406 -31.438 -8.828 1 97.25 125 ASP B O 1
ATOM 2899 N N . LEU B 1 126 ? 10.305 -30.5 -8.188 1 96.81 126 LEU B N 1
ATOM 2900 C CA . LEU B 1 126 ? 10.461 -29.734 -9.422 1 96.81 126 LEU B CA 1
ATOM 2901 C C . LEU B 1 126 ? 10.742 -30.672 -10.602 1 96.81 126 LEU B C 1
ATOM 2903 O O . LEU B 1 126 ? 10.438 -30.328 -11.75 1 96.81 126 LEU B O 1
ATOM 2907 N N . LEU B 1 127 ? 11.328 -31.797 -10.297 1 96.06 127 LEU B N 1
ATOM 2908 C CA . LEU B 1 127 ? 11.562 -32.781 -11.336 1 96.06 127 LEU B CA 1
ATOM 2909 C C . LEU B 1 127 ? 10.289 -33.562 -11.648 1 96.06 127 LEU B C 1
ATOM 2911 O O . LEU B 1 127 ? 10.023 -33.906 -12.805 1 96.06 127 LEU B O 1
ATOM 2915 N N . THR B 1 128 ? 9.539 -33.812 -10.625 1 97.12 128 THR B N 1
ATOM 2916 C CA . THR B 1 128 ? 8.297 -34.562 -10.766 1 97.12 128 THR B CA 1
ATOM 2917 C C . THR B 1 128 ? 7.227 -33.719 -11.445 1 97.12 128 THR B C 1
ATOM 2919 O O . THR B 1 128 ? 6.445 -34.25 -12.25 1 97.12 128 THR B O 1
ATOM 2922 N N . TYR B 1 129 ? 7.188 -32.5 -11.102 1 97.94 129 TYR B N 1
ATOM 2923 C CA . TYR B 1 129 ? 6.207 -31.562 -11.625 1 97.94 129 TYR B CA 1
ATOM 2924 C C . TYR B 1 129 ? 6.895 -30.359 -12.258 1 97.94 129 TYR B C 1
ATOM 2926 O O . TYR B 1 129 ? 7.07 -29.312 -11.617 1 97.94 129 TYR B O 1
ATOM 2934 N N . PRO B 1 130 ? 7.168 -30.406 -13.516 1 97.62 130 PRO B N 1
ATOM 2935 C CA . PRO B 1 130 ? 7.887 -29.312 -14.164 1 97.62 130 PRO B CA 1
ATOM 2936 C C . PRO B 1 130 ? 7.109 -28 -14.133 1 97.62 130 PRO B C 1
ATOM 2938 O O . PRO B 1 130 ? 7.703 -26.922 -14.25 1 97.62 130 PRO B O 1
ATOM 2941 N N . GLU B 1 131 ? 5.781 -28.109 -13.977 1 97.94 131 GLU B N 1
ATOM 2942 C CA . GLU B 1 131 ? 4.941 -26.906 -13.953 1 97.94 131 GLU B CA 1
ATOM 2943 C C . GLU B 1 131 ? 5.004 -26.219 -12.594 1 97.94 131 GLU B C 1
ATOM 2945 O O . GLU B 1 131 ? 4.598 -25.062 -12.461 1 97.94 131 GLU B O 1
ATOM 2950 N N . LEU B 1 132 ? 5.52 -26.859 -11.586 1 98.31 132 LEU B N 1
ATOM 2951 C CA . LEU B 1 132 ? 5.488 -26.344 -10.219 1 98.31 132 LEU B CA 1
ATOM 2952 C C . LEU B 1 132 ? 6.352 -25.094 -10.102 1 98.31 132 LEU B C 1
ATOM 2954 O O . LEU B 1 132 ? 5.918 -24.078 -9.531 1 98.31 132 LEU B O 1
ATOM 2958 N N . GLY B 1 133 ? 7.559 -25.125 -10.695 1 98.12 133 GLY B N 1
ATOM 2959 C CA . GLY B 1 133 ? 8.477 -24 -10.625 1 98.12 133 GLY B CA 1
ATOM 2960 C C . GLY B 1 133 ? 7.891 -22.703 -11.164 1 98.12 133 GLY B C 1
ATOM 2961 O O . GLY B 1 133 ? 7.82 -21.703 -10.461 1 98.12 133 GLY B O 1
ATOM 2962 N N . PRO B 1 134 ? 7.434 -22.75 -12.383 1 98.38 134 PRO B N 1
ATOM 2963 C CA . PRO B 1 134 ? 6.848 -21.547 -12.984 1 98.38 134 PRO B CA 1
ATOM 2964 C C . PRO B 1 134 ? 5.672 -21 -12.188 1 98.38 134 PRO B C 1
ATOM 2966 O O . PRO B 1 134 ? 5.562 -19.781 -12 1 98.38 134 PRO B O 1
ATOM 2969 N N . VAL B 1 135 ? 4.809 -21.859 -11.664 1 98.31 135 VAL B N 1
ATOM 2970 C CA . VAL B 1 135 ? 3.635 -21.406 -10.922 1 98.31 135 VAL B CA 1
ATOM 2971 C C . VAL B 1 135 ? 4.066 -20.797 -9.594 1 98.31 135 VAL B C 1
ATOM 2973 O O . VAL B 1 135 ? 3.596 -19.719 -9.219 1 98.31 135 VAL B O 1
ATOM 2976 N N . LYS B 1 136 ? 4.969 -21.453 -8.938 1 97.94 136 LYS B N 1
ATOM 2977 C CA . LYS B 1 136 ? 5.465 -20.969 -7.66 1 97.94 136 LYS B CA 1
ATOM 2978 C C . LYS B 1 136 ? 6.156 -19.609 -7.824 1 97.94 136 LYS B C 1
ATOM 2980 O O . LYS B 1 136 ? 5.898 -18.688 -7.062 1 97.94 136 LYS B O 1
ATOM 2985 N N . ASP B 1 137 ? 7.039 -19.562 -8.828 1 98.12 137 ASP B N 1
ATOM 2986 C CA . ASP B 1 137 ? 7.746 -18.312 -9.078 1 98.12 137 ASP B CA 1
ATOM 2987 C C . ASP B 1 137 ? 6.766 -17.188 -9.422 1 98.12 137 ASP B C 1
ATOM 2989 O O . ASP B 1 137 ? 6.91 -16.078 -8.938 1 98.12 137 ASP B O 1
ATOM 2993 N N . ALA B 1 138 ? 5.812 -17.484 -10.219 1 97.38 138 ALA B N 1
ATOM 2994 C CA . ALA B 1 138 ? 4.828 -16.484 -10.625 1 97.38 138 ALA B CA 1
ATOM 2995 C C . ALA B 1 138 ? 4.074 -15.945 -9.414 1 97.38 138 ALA B C 1
ATOM 2997 O O . ALA B 1 138 ? 3.898 -14.727 -9.289 1 97.38 138 ALA B O 1
ATOM 2998 N N . ASP B 1 139 ? 3.637 -16.781 -8.547 1 96.5 139 ASP B N 1
ATOM 2999 C CA . ASP B 1 139 ? 2.918 -16.375 -7.348 1 96.5 139 ASP B CA 1
ATOM 3000 C C . ASP B 1 139 ? 3.797 -15.508 -6.449 1 96.5 139 ASP B C 1
ATOM 3002 O O . ASP B 1 139 ? 3.35 -14.477 -5.945 1 96.5 139 ASP B O 1
ATOM 3006 N N . GLN B 1 140 ? 4.992 -15.953 -6.301 1 96.94 140 GLN B N 1
ATOM 3007 C CA . GLN B 1 140 ? 5.902 -15.219 -5.426 1 96.94 140 GLN B CA 1
ATOM 3008 C C . GLN B 1 140 ? 6.34 -13.898 -6.066 1 96.94 140 GLN B C 1
ATOM 3010 O O . GLN B 1 140 ? 6.555 -12.906 -5.371 1 96.94 140 GLN B O 1
ATOM 3015 N N . LEU B 1 141 ? 6.477 -13.883 -7.418 1 97.38 141 LEU B N 1
ATOM 3016 C CA . LEU B 1 141 ? 6.781 -12.641 -8.125 1 97.38 141 LEU B CA 1
ATOM 3017 C C . LEU B 1 141 ? 5.672 -11.617 -7.934 1 97.38 141 LEU B C 1
ATOM 3019 O O . LEU B 1 141 ? 5.938 -10.414 -7.832 1 97.38 141 LEU B O 1
ATOM 3023 N N . ASP B 1 142 ? 4.434 -12.094 -7.82 1 95.88 142 ASP B N 1
ATOM 3024 C CA . ASP B 1 142 ? 3.305 -11.18 -7.637 1 95.88 142 ASP B CA 1
ATOM 3025 C C . ASP B 1 142 ? 3.283 -10.609 -6.223 1 95.88 142 ASP B C 1
ATOM 3027 O O . ASP B 1 142 ? 2.537 -9.672 -5.934 1 95.88 142 ASP B O 1
ATOM 3031 N N . ALA B 1 143 ? 4.102 -11.133 -5.355 1 95.81 143 ALA B N 1
ATOM 3032 C CA . ALA B 1 143 ? 4.188 -10.656 -3.977 1 95.81 143 ALA B CA 1
ATOM 3033 C C . ALA B 1 143 ? 5.305 -9.625 -3.822 1 95.81 143 ALA B C 1
ATOM 3035 O O . ALA B 1 143 ? 5.453 -9.016 -2.758 1 95.81 143 ALA B O 1
ATOM 3036 N N . ILE B 1 144 ? 6.102 -9.422 -4.871 1 97 144 ILE B N 1
ATOM 3037 C CA . ILE B 1 144 ? 7.215 -8.484 -4.73 1 97 144 ILE B CA 1
ATOM 3038 C C . ILE B 1 144 ? 7.156 -7.445 -5.848 1 97 144 ILE B C 1
ATOM 3040 O O . ILE B 1 144 ? 6.312 -7.535 -6.746 1 97 144 ILE B O 1
ATOM 3044 N N . GLY B 1 145 ? 7.996 -6.379 -5.773 1 97.19 145 GLY B N 1
ATOM 3045 C CA . GLY B 1 145 ? 7.93 -5.25 -6.691 1 97.19 145 GLY B CA 1
ATOM 3046 C C . GLY B 1 145 ? 6.891 -4.219 -6.297 1 97.19 145 GLY B C 1
ATOM 3047 O O . GLY B 1 145 ? 6.52 -4.121 -5.125 1 97.19 145 GLY B O 1
ATOM 3048 N N . ALA B 1 146 ? 6.48 -3.393 -7.258 1 96.81 146 ALA B N 1
ATOM 3049 C CA . ALA B 1 146 ? 5.473 -2.365 -7.004 1 96.81 146 ALA B CA 1
ATOM 3050 C C . ALA B 1 146 ? 4.125 -2.994 -6.656 1 96.81 146 ALA B C 1
ATOM 3052 O O . ALA B 1 146 ? 3.434 -2.531 -5.746 1 96.81 146 ALA B O 1
ATOM 3053 N N . ILE B 1 147 ? 3.834 -4.047 -7.332 1 94.38 147 ILE B N 1
ATOM 3054 C CA . ILE B 1 147 ? 2.582 -4.742 -7.059 1 94.38 147 ILE B CA 1
ATOM 3055 C C . ILE B 1 147 ? 2.621 -5.336 -5.652 1 94.38 147 ILE B C 1
ATOM 3057 O O . ILE B 1 147 ? 1.628 -5.281 -4.922 1 94.38 147 ILE B O 1
ATOM 3061 N N . GLY B 1 148 ? 3.725 -5.914 -5.34 1 96.06 148 GLY B N 1
ATOM 3062 C CA . GLY B 1 148 ? 3.879 -6.457 -3.998 1 96.06 148 GLY B CA 1
ATOM 3063 C C . GLY B 1 148 ? 3.715 -5.414 -2.91 1 96.06 148 GLY B C 1
ATOM 3064 O O . GLY B 1 148 ? 3.078 -5.672 -1.887 1 96.06 148 GLY B O 1
ATOM 3065 N N . ILE B 1 149 ? 4.293 -4.266 -3.127 1 96.62 149 ILE B N 1
ATOM 3066 C CA . ILE B 1 149 ? 4.148 -3.15 -2.199 1 96.62 149 ILE B CA 1
ATOM 3067 C C . ILE B 1 149 ? 2.672 -2.799 -2.039 1 96.62 149 ILE B C 1
ATOM 3069 O O . ILE B 1 149 ? 2.166 -2.719 -0.917 1 96.62 149 ILE B O 1
ATOM 3073 N N . ALA B 1 150 ? 2.023 -2.631 -3.102 1 95.62 150 ALA B N 1
ATOM 3074 C CA . ALA B 1 150 ? 0.608 -2.273 -3.105 1 95.62 150 ALA B CA 1
ATOM 3075 C C . ALA B 1 150 ? -0.226 -3.326 -2.381 1 95.62 150 ALA B C 1
ATOM 3077 O O . ALA B 1 150 ? -1.038 -2.994 -1.515 1 95.62 150 ALA B O 1
ATOM 3078 N N . ARG B 1 151 ? 0.037 -4.551 -2.674 1 93.5 151 ARG B N 1
ATOM 3079 C CA . ARG B 1 151 ? -0.721 -5.652 -2.09 1 93.5 151 ARG B CA 1
ATOM 3080 C C . ARG B 1 151 ? -0.487 -5.742 -0.585 1 93.5 151 ARG B C 1
ATOM 3082 O O . ARG B 1 151 ? -1.419 -5.996 0.179 1 93.5 151 ARG B O 1
ATOM 3089 N N . THR B 1 152 ? 0.698 -5.59 -0.22 1 93.69 152 THR B N 1
ATOM 3090 C CA . THR B 1 152 ? 1.057 -5.707 1.189 1 93.69 152 THR B CA 1
ATOM 3091 C C . THR B 1 152 ? 0.345 -4.645 2.02 1 93.69 152 THR B C 1
ATOM 3093 O O . THR B 1 152 ? -0.263 -4.953 3.047 1 93.69 152 THR B O 1
ATOM 3096 N N . PHE B 1 153 ? 0.366 -3.463 1.578 1 93.56 153 PHE B N 1
ATOM 3097 C CA . PHE B 1 153 ? -0.268 -2.396 2.346 1 93.56 153 PHE B CA 1
ATOM 3098 C C . PHE B 1 153 ? -1.786 -2.486 2.242 1 93.56 153 PHE B C 1
ATOM 3100 O O . PHE B 1 153 ? -2.498 -2.168 3.197 1 93.56 153 PHE B O 1
ATOM 3107 N N . ALA B 1 154 ? -2.297 -2.846 1.089 1 90.88 154 ALA B N 1
ATOM 3108 C CA . ALA B 1 154 ? -3.734 -3.068 0.971 1 90.88 154 ALA B CA 1
ATOM 3109 C C . ALA B 1 154 ? -4.207 -4.133 1.957 1 90.88 154 ALA B C 1
ATOM 3111 O O . ALA B 1 154 ? -5.227 -3.955 2.629 1 90.88 154 ALA B O 1
ATOM 3112 N N . PHE B 1 155 ? -3.48 -5.176 2.043 1 87.69 155 PHE B N 1
ATOM 3113 C CA . PHE B 1 155 ? -3.814 -6.258 2.963 1 87.69 155 PHE B CA 1
ATOM 3114 C C . PHE B 1 155 ? -3.744 -5.781 4.406 1 87.69 155 PHE B C 1
ATOM 3116 O O . PHE B 1 155 ? -4.645 -6.059 5.203 1 87.69 155 PHE B O 1
ATOM 3123 N N . GLY B 1 156 ? -2.695 -5.094 4.703 1 87.38 156 GLY B N 1
ATOM 3124 C CA . GLY B 1 156 ? -2.578 -4.523 6.035 1 87.38 156 GLY B CA 1
ATOM 3125 C C . GLY B 1 156 ? -3.729 -3.602 6.391 1 87.38 156 GLY B C 1
ATOM 3126 O O . GLY B 1 156 ? -4.258 -3.664 7.504 1 87.38 156 GLY B O 1
ATOM 3127 N N . GLY B 1 157 ? -4.059 -2.723 5.457 1 86 157 GLY B N 1
ATOM 3128 C CA . GLY B 1 157 ? -5.195 -1.835 5.656 1 86 157 GLY B CA 1
ATOM 3129 C C . GLY B 1 157 ? -6.496 -2.576 5.895 1 86 157 GLY B C 1
ATOM 3130 O O . GLY B 1 157 ? -7.281 -2.195 6.762 1 86 157 GLY B O 1
ATOM 3131 N N . ALA B 1 158 ? -6.707 -3.6 5.152 1 83.5 158 ALA B N 1
ATOM 3132 C CA . ALA B 1 158 ? -7.918 -4.41 5.293 1 83.5 158 ALA B CA 1
ATOM 3133 C C . ALA B 1 158 ? -8 -5.031 6.688 1 83.5 158 ALA B C 1
ATOM 3135 O O . ALA B 1 158 ? -9.094 -5.203 7.23 1 83.5 158 ALA B O 1
ATOM 3136 N N . LEU B 1 159 ? -6.848 -5.281 7.285 1 82 159 LEU B N 1
ATOM 3137 C CA . LEU B 1 159 ? -6.789 -5.922 8.594 1 82 159 LEU B CA 1
ATOM 3138 C C . LEU B 1 159 ? -6.668 -4.879 9.703 1 82 159 LEU B C 1
ATOM 3140 O O . LEU B 1 159 ? -6.59 -5.23 10.883 1 82 159 LEU B O 1
ATOM 3144 N N . GLY B 1 160 ? -6.559 -3.594 9.305 1 81.06 160 GLY B N 1
ATOM 3145 C CA . GLY B 1 160 ? -6.414 -2.531 10.281 1 81.06 160 GLY B CA 1
ATOM 3146 C C . GLY B 1 160 ? -5.035 -2.48 10.914 1 81.06 160 GLY B C 1
ATOM 3147 O O . GLY B 1 160 ? -4.875 -1.994 12.031 1 81.06 160 GLY B O 1
ATOM 3148 N N . ARG B 1 161 ? -4.062 -2.963 10.219 1 82.69 161 ARG B N 1
ATOM 3149 C CA . ARG B 1 161 ? -2.691 -2.959 10.719 1 82.69 161 ARG B CA 1
ATOM 3150 C C . ARG B 1 161 ? -2.045 -1.591 10.539 1 82.69 161 ARG B C 1
ATOM 3152 O O . ARG B 1 161 ? -2.268 -0.92 9.531 1 82.69 161 ARG B O 1
ATOM 3159 N N . GLU B 1 162 ? -1.201 -1.318 11.531 1 84 162 GLU B N 1
ATOM 3160 C CA . GLU B 1 162 ? -0.371 -0.131 11.359 1 84 162 GLU B CA 1
ATOM 3161 C C . GLU B 1 162 ? 0.649 -0.33 10.242 1 84 162 GLU B C 1
ATOM 3163 O O . GLU B 1 162 ? 1.135 -1.442 10.031 1 84 162 GLU B O 1
ATOM 3168 N N . MET B 1 163 ? 0.969 0.729 9.57 1 88.75 163 MET B N 1
ATOM 3169 C CA . MET B 1 163 ? 1.971 0.639 8.516 1 88.75 163 MET B CA 1
ATOM 3170 C C . MET B 1 163 ? 3.342 0.304 9.094 1 88.75 163 MET B C 1
ATOM 3172 O O . MET B 1 163 ? 4.098 -0.468 8.5 1 88.75 163 MET B O 1
ATOM 3176 N N . TYR B 1 164 ? 3.609 0.968 10.172 1 85.62 164 TYR B N 1
ATOM 3177 C CA . TYR B 1 164 ? 4.844 0.736 10.914 1 85.62 164 TYR B CA 1
ATOM 3178 C C . TYR B 1 164 ? 4.648 1.033 12.398 1 85.62 164 TYR B C 1
ATOM 3180 O O . TYR B 1 164 ? 3.715 1.739 12.781 1 85.62 164 TYR B O 1
ATOM 3188 N N . SER B 1 165 ? 5.48 0.397 13.211 1 74.31 165 SER B N 1
ATOM 3189 C CA . SER B 1 165 ? 5.371 0.647 14.641 1 74.31 165 SER B CA 1
ATOM 3190 C C . SER B 1 165 ? 6.168 1.88 15.055 1 74.31 165 SER B C 1
ATOM 3192 O O . SER B 1 165 ? 7.211 2.174 14.461 1 74.31 165 SER B O 1
ATOM 3194 N N . SER B 1 166 ? 5.586 2.66 15.953 1 67.69 166 SER B N 1
ATOM 3195 C CA . SER B 1 166 ? 6.285 3.826 16.484 1 67.69 166 SER B CA 1
ATOM 3196 C C . SER B 1 166 ? 7.664 3.451 17.016 1 67.69 166 SER B C 1
ATOM 3198 O O . SER B 1 166 ? 8.594 4.262 16.969 1 67.69 166 SER B O 1
ATOM 3200 N N . GLU B 1 167 ? 7.711 2.279 17.469 1 65.06 167 GLU B N 1
ATOM 3201 C CA . GLU B 1 167 ? 8.992 1.809 17.984 1 65.06 167 GLU B CA 1
ATOM 3202 C C . GLU B 1 167 ? 10.031 1.716 16.875 1 65.06 167 GLU B C 1
ATOM 3204 O O . GLU B 1 167 ? 11.195 2.059 17.078 1 65.06 167 GLU B O 1
ATOM 3209 N N . MET B 1 168 ? 9.578 1.363 15.773 1 62.41 168 MET B N 1
ATOM 3210 C CA . MET B 1 168 ? 10.477 1.263 14.625 1 62.41 168 MET B CA 1
ATOM 3211 C C . MET B 1 168 ? 10.961 2.643 14.195 1 62.41 168 MET B C 1
ATOM 3213 O O . MET B 1 168 ? 12.133 2.812 13.852 1 62.41 168 MET B O 1
ATOM 3217 N N . ALA B 1 169 ? 10.047 3.566 14.211 1 60.47 169 ALA B N 1
ATOM 3218 C CA . ALA B 1 169 ? 10.367 4.938 13.828 1 60.47 169 ALA B CA 1
ATOM 3219 C C . ALA B 1 169 ? 11.383 5.551 14.789 1 60.47 169 ALA B C 1
ATOM 3221 O O . ALA B 1 169 ? 12.273 6.293 14.375 1 60.47 169 ALA B O 1
ATOM 3222 N N . ALA B 1 170 ? 11.133 5.266 16.062 1 58.47 170 ALA B N 1
ATOM 3223 C CA . ALA B 1 170 ? 12.008 5.82 17.094 1 58.47 170 ALA B CA 1
ATOM 3224 C C . ALA B 1 170 ? 13.43 5.266 16.953 1 58.47 170 ALA B C 1
ATOM 3226 O O . ALA B 1 170 ? 14.398 5.938 17.297 1 58.47 170 ALA B O 1
ATOM 3227 N N . SER B 1 171 ? 13.469 4.02 16.609 1 55.41 171 SER B N 1
ATOM 3228 C CA . SER B 1 171 ? 14.789 3.414 16.5 1 55.41 171 SER B CA 1
ATOM 3229 C C . SER B 1 171 ? 15.523 3.902 15.258 1 55.41 171 SER B C 1
ATOM 3231 O O . SER B 1 171 ? 16.531 3.324 14.859 1 55.41 171 SER B O 1
ATOM 3233 N N . HIS B 1 172 ? 15.273 5.172 14.875 1 52.53 172 HIS B N 1
ATOM 3234 C CA . HIS B 1 172 ? 15.891 5.98 13.828 1 52.53 172 HIS B CA 1
ATOM 3235 C C . HIS B 1 172 ? 16 5.195 12.523 1 52.53 172 HIS B C 1
ATOM 3237 O O . HIS B 1 172 ? 16.984 5.348 11.789 1 52.53 172 HIS B O 1
ATOM 3243 N N . GLY B 1 173 ? 15.141 4.414 12.172 1 52.25 173 GLY B N 1
ATOM 3244 C CA . GLY B 1 173 ? 15.195 3.756 10.883 1 52.25 173 GLY B CA 1
ATOM 3245 C C . GLY B 1 173 ? 16.234 2.652 10.82 1 52.25 173 GLY B C 1
ATOM 3246 O O . GLY B 1 173 ? 16.344 1.949 9.812 1 52.25 173 GLY B O 1
ATOM 3247 N N . ALA B 1 174 ? 17.297 2.748 11.766 1 47.78 174 ALA B N 1
ATOM 3248 C CA . ALA B 1 174 ? 18.406 1.795 11.75 1 47.78 174 ALA B CA 1
ATOM 3249 C C . ALA B 1 174 ? 17.891 0.362 11.625 1 47.78 174 ALA B C 1
ATOM 3251 O O . ALA B 1 174 ? 18.516 -0.472 10.969 1 47.78 174 ALA B O 1
ATOM 3252 N N . GLY B 1 175 ? 16.906 0.032 12.25 1 47.97 175 GLY B N 1
ATOM 3253 C CA . GLY B 1 175 ? 16.453 -1.348 12.297 1 47.97 175 GLY B CA 1
ATOM 3254 C C . GLY B 1 175 ? 15.695 -1.771 11.055 1 47.97 175 GLY B C 1
ATOM 3255 O O . GLY B 1 175 ? 15.461 -2.963 10.844 1 47.97 175 GLY B O 1
ATOM 3256 N N . LEU B 1 176 ? 15.094 -0.883 10.32 1 52.41 176 LEU B N 1
ATOM 3257 C CA . LEU B 1 176 ? 14.242 -1.211 9.188 1 52.41 176 LEU B CA 1
ATOM 3258 C C . LEU B 1 176 ? 15.078 -1.52 7.949 1 52.41 176 LEU B C 1
ATOM 3260 O O . LEU B 1 176 ? 14.664 -2.301 7.09 1 52.41 176 LEU B O 1
ATOM 3264 N N . GLU B 1 177 ? 16.188 -0.717 7.617 1 50.84 177 GLU B N 1
ATOM 3265 C CA . GLU B 1 177 ? 17.016 -0.941 6.438 1 50.84 177 GLU B CA 1
ATOM 3266 C C . GLU B 1 177 ? 17.641 -2.334 6.453 1 50.84 177 GLU B C 1
ATOM 3268 O O . GLU B 1 177 ? 17.828 -2.949 5.402 1 50.84 177 GLU B O 1
ATOM 3273 N N . ASN B 1 178 ? 18.312 -2.676 7.477 1 49.41 178 ASN B N 1
ATOM 3274 C CA . ASN B 1 178 ? 19.219 -3.818 7.508 1 49.41 178 ASN B CA 1
ATOM 3275 C C . ASN B 1 178 ? 18.531 -5.07 8.039 1 49.41 178 ASN B C 1
ATOM 3277 O O . ASN B 1 178 ? 19.188 -6.07 8.336 1 49.41 178 ASN B O 1
ATOM 3281 N N . ARG B 1 179 ? 17.219 -4.969 8.211 1 55.38 179 ARG B N 1
ATOM 3282 C CA . ARG B 1 179 ? 16.969 -6.109 9.094 1 55.38 179 ARG B CA 1
ATOM 3283 C C . ARG B 1 179 ? 16.219 -7.215 8.352 1 55.38 179 ARG B C 1
ATOM 3285 O O . ARG B 1 179 ? 15.023 -7.109 8.117 1 55.38 179 ARG B O 1
ATOM 3292 N N . ARG B 1 180 ? 16.875 -7.77 7.359 1 61.19 180 ARG B N 1
ATOM 3293 C CA . ARG B 1 180 ? 16.344 -9.086 7.027 1 61.19 180 ARG B CA 1
ATOM 3294 C C . ARG B 1 180 ? 16.266 -9.977 8.266 1 61.19 180 ARG B C 1
ATOM 3296 O O . ARG B 1 180 ? 17.297 -10.336 8.836 1 61.19 180 ARG B O 1
ATOM 3303 N N . ARG B 1 181 ? 15.141 -10.055 8.773 1 73.19 181 ARG B N 1
ATOM 3304 C CA . ARG B 1 181 ? 14.953 -11.016 9.859 1 73.19 181 ARG B CA 1
ATOM 3305 C C . ARG B 1 181 ? 14.953 -12.445 9.336 1 73.19 181 ARG B C 1
ATOM 3307 O O . ARG B 1 181 ? 14.594 -12.688 8.18 1 73.19 181 ARG B O 1
ATOM 3314 N N . PRO B 1 182 ? 15.445 -13.289 10.148 1 78.75 182 PRO B N 1
ATOM 3315 C CA . PRO B 1 182 ? 15.398 -14.68 9.688 1 78.75 182 PRO B CA 1
ATOM 3316 C C . PRO B 1 182 ? 13.984 -15.148 9.383 1 78.75 182 PRO B C 1
ATOM 3318 O O . PRO B 1 182 ? 13.023 -14.688 10.008 1 78.75 182 PRO B O 1
ATOM 3321 N N . LEU B 1 183 ? 13.938 -15.977 8.422 1 82.31 183 LEU B N 1
ATOM 3322 C CA . LEU B 1 183 ? 12.664 -16.609 8.109 1 82.31 183 LEU B CA 1
ATOM 3323 C C . LEU B 1 183 ? 12.172 -17.438 9.297 1 82.31 183 LEU B C 1
ATOM 3325 O O . LEU B 1 183 ? 12.969 -17.906 10.102 1 82.31 183 LEU B O 1
ATOM 3329 N N . PRO B 1 184 ? 10.891 -17.578 9.336 1 79.75 184 PRO B N 1
ATOM 3330 C CA . PRO B 1 184 ? 10.391 -18.484 10.375 1 79.75 184 PRO B CA 1
ATOM 3331 C C . PRO B 1 184 ? 11 -19.891 10.273 1 79.75 184 PRO B C 1
ATOM 3333 O O . PRO B 1 184 ? 11.258 -20.375 9.172 1 79.75 184 PRO B O 1
ATOM 3336 N N . ALA B 1 185 ? 11.109 -20.453 11.391 1 83.75 185 ALA B N 1
ATOM 3337 C CA . ALA B 1 185 ? 11.82 -21.734 11.484 1 83.75 185 ALA B CA 1
ATOM 3338 C C . ALA B 1 185 ? 10.977 -22.859 10.898 1 83.75 185 ALA B C 1
ATOM 3340 O O . ALA B 1 185 ? 11.508 -23.922 10.562 1 83.75 185 ALA B O 1
ATOM 3341 N N . SER B 1 186 ? 9.648 -22.578 10.945 1 89.25 186 SER B N 1
ATOM 3342 C CA . SER B 1 186 ? 8.781 -23.625 10.438 1 89.25 186 SER B CA 1
ATOM 3343 C C . SER B 1 186 ? 7.484 -23.062 9.883 1 89.25 186 SER B C 1
ATOM 3345 O O . SER B 1 186 ? 7.145 -21.906 10.148 1 89.25 186 SER B O 1
ATOM 3347 N N . LYS B 1 187 ? 6.852 -23.984 9.141 1 88.31 187 LYS B N 1
ATOM 3348 C CA . LYS B 1 187 ? 5.52 -23.641 8.648 1 88.31 187 LYS B CA 1
ATOM 3349 C C . LYS B 1 187 ? 4.57 -23.312 9.797 1 88.31 187 LYS B C 1
ATOM 3351 O O . LYS B 1 187 ? 3.799 -22.359 9.719 1 88.31 187 LYS B O 1
ATOM 3356 N N . ILE B 1 188 ? 4.68 -24.062 10.836 1 83.62 188 ILE B N 1
ATOM 3357 C CA . ILE B 1 188 ? 3.809 -23.875 11.992 1 83.62 188 ILE B CA 1
ATOM 3358 C C . ILE B 1 188 ? 4.066 -22.516 12.609 1 83.62 188 ILE B C 1
ATOM 3360 O O . ILE B 1 188 ? 3.125 -21.781 12.945 1 83.62 188 ILE B O 1
ATOM 3364 N N . GLU B 1 189 ? 5.277 -22.172 12.727 1 81.44 189 GLU B N 1
ATOM 3365 C CA . GLU B 1 189 ? 5.637 -20.859 13.266 1 81.44 189 GLU B CA 1
ATOM 3366 C C . GLU B 1 189 ? 5.141 -19.734 12.359 1 81.44 189 GLU B C 1
ATOM 3368 O O . GLU B 1 189 ? 4.648 -18.719 12.844 1 81.44 189 GLU B O 1
ATOM 3373 N N . TYR B 1 190 ? 5.293 -19.984 11.117 1 82.75 190 TYR B N 1
ATOM 3374 C CA . TYR B 1 190 ? 4.836 -19 10.141 1 82.75 190 TYR B CA 1
ATOM 3375 C C . TYR B 1 190 ? 3.332 -18.766 10.258 1 82.75 190 TYR B C 1
ATOM 3377 O O . TYR B 1 190 ? 2.867 -17.625 10.289 1 82.75 190 TYR B O 1
ATOM 3385 N N . LEU B 1 191 ? 2.619 -19.844 10.336 1 77.75 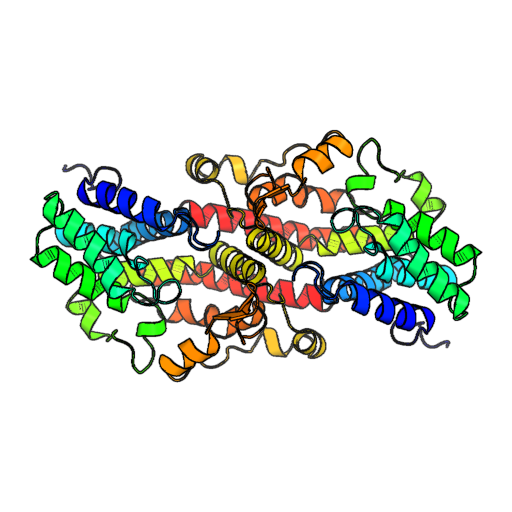191 LEU B N 1
ATOM 3386 C CA . LEU B 1 191 ? 1.166 -19.766 10.438 1 77.75 191 LEU B CA 1
ATOM 3387 C C . LEU B 1 191 ? 0.745 -19.109 11.75 1 77.75 191 LEU B C 1
ATOM 3389 O O . LEU B 1 191 ? -0.226 -18.344 11.781 1 77.75 191 LEU B O 1
ATOM 3393 N N . ALA B 1 192 ? 1.505 -19.328 12.734 1 73.69 192 ALA B N 1
ATOM 3394 C CA . ALA B 1 192 ? 1.21 -18.734 14.039 1 73.69 192 ALA B CA 1
ATOM 3395 C C . ALA B 1 192 ? 1.426 -17.219 14.008 1 73.69 192 ALA B C 1
ATOM 3397 O O . ALA B 1 192 ? 0.664 -16.469 14.625 1 73.69 192 ALA B O 1
ATOM 3398 N N . SER B 1 193 ? 2.373 -16.828 13.273 1 71.5 193 SER B N 1
ATOM 3399 C CA . SER B 1 193 ? 2.715 -15.414 13.227 1 71.5 193 SER B CA 1
ATOM 3400 C C . SER B 1 193 ? 1.812 -14.664 12.25 1 71.5 193 SER B C 1
ATOM 3402 O O . SER B 1 193 ? 1.662 -13.445 12.352 1 71.5 193 SER B O 1
ATOM 3404 N N . SER B 1 194 ? 1.234 -15.445 11.367 1 66.69 194 SER B N 1
ATOM 3405 C CA . SER B 1 194 ? 0.417 -14.828 10.328 1 66.69 194 SER B CA 1
ATOM 3406 C C . SER B 1 194 ? -1.069 -14.992 10.625 1 66.69 194 SER B C 1
ATOM 3408 O O . SER B 1 194 ? -1.916 -14.586 9.828 1 66.69 194 SER B O 1
ATOM 3410 N N . ALA B 1 195 ? -1.302 -15.688 11.805 1 59.75 195 ALA B N 1
ATOM 3411 C CA . ALA B 1 195 ? -2.688 -16 12.148 1 59.75 195 ALA B CA 1
ATOM 3412 C C . ALA B 1 195 ? -3.51 -14.727 12.32 1 59.75 195 ALA B C 1
ATOM 3414 O O . ALA B 1 195 ? -3.041 -13.75 12.914 1 59.75 195 ALA B O 1
ATOM 3415 N N . VAL B 1 196 ? -4.602 -14.656 11.539 1 59.09 196 VAL B N 1
ATOM 3416 C CA . VAL B 1 196 ? -5.586 -13.586 11.602 1 59.09 196 VAL B CA 1
ATOM 3417 C C . VAL B 1 196 ? -6.668 -13.938 12.617 1 59.09 196 VAL B C 1
ATOM 3419 O O . VAL B 1 196 ? -7.09 -15.094 12.711 1 59.09 196 VAL B O 1
ATOM 3422 N N . SER B 1 197 ? -6.691 -13.227 13.734 1 55.5 197 SER B N 1
ATOM 3423 C CA . SER B 1 197 ? -7.777 -13.461 14.688 1 55.5 197 SER B CA 1
ATOM 3424 C C . SER B 1 197 ? -8.953 -12.531 14.414 1 55.5 197 SER B C 1
ATOM 3426 O O . SER B 1 197 ? -8.773 -11.383 14 1 55.5 197 SER B O 1
ATOM 3428 N N . VAL B 1 198 ? -10.156 -13.141 14.188 1 49.44 198 VAL B N 1
ATOM 3429 C CA . VAL B 1 198 ? -11.375 -12.344 14.055 1 49.44 198 VAL B CA 1
ATOM 3430 C C . VAL B 1 198 ? -12.016 -12.148 15.43 1 49.44 198 VAL B C 1
ATOM 3432 O O . VAL B 1 198 ? -12.367 -13.125 16.094 1 49.44 198 VAL B O 1
ATOM 3435 N N . GLU B 1 199 ? -11.711 -11.117 16.062 1 48.53 199 GLU B N 1
ATOM 3436 C CA . GLU B 1 199 ? -12.43 -10.773 17.281 1 48.53 199 GLU B CA 1
ATOM 3437 C C . GLU B 1 199 ? -13.391 -9.617 17.062 1 48.53 199 GLU B C 1
ATOM 3439 O O . GLU B 1 199 ? -13 -8.57 16.547 1 48.53 199 GLU B O 1
ATOM 3444 N N . ASN B 1 200 ? -14.68 -9.789 17.5 1 47.34 200 ASN B N 1
ATOM 3445 C CA . ASN B 1 200 ? -15.758 -8.812 17.438 1 47.34 200 ASN B CA 1
ATOM 3446 C C . ASN B 1 200 ? -15.914 -8.234 16.031 1 47.34 200 ASN B C 1
ATOM 3448 O O . ASN B 1 200 ? -16.094 -7.027 15.859 1 47.34 200 ASN B O 1
ATOM 3452 N N . GLY B 1 201 ? -15.641 -9.211 15.047 1 47.25 201 GLY B N 1
ATOM 3453 C CA . GLY B 1 201 ? -15.898 -8.844 13.664 1 47.25 201 GLY B CA 1
ATOM 3454 C C . GLY B 1 201 ? -14.719 -8.141 13.016 1 47.25 201 GLY B C 1
ATOM 3455 O O . GLY B 1 201 ? -14.805 -7.723 11.859 1 47.25 201 GLY B O 1
ATOM 3456 N N . GLN B 1 202 ? -13.852 -7.855 13.891 1 47.88 202 GLN B N 1
ATOM 3457 C CA . GLN B 1 202 ? -12.648 -7.215 13.375 1 47.88 202 GLN B CA 1
ATOM 3458 C C . GLN B 1 202 ? -11.508 -8.227 13.219 1 47.88 202 GLN B C 1
ATOM 3460 O O . GLN B 1 202 ? -11.25 -9.016 14.125 1 47.88 202 GLN B O 1
ATOM 3465 N N . THR B 1 203 ? -11.094 -8.523 12.031 1 49.97 203 THR B N 1
ATOM 3466 C CA . THR B 1 203 ? -9.961 -9.391 11.766 1 49.97 203 THR B CA 1
ATOM 3467 C C . THR B 1 203 ? -8.656 -8.734 12.203 1 49.97 203 THR B C 1
ATOM 3469 O O . THR B 1 203 ? -8.375 -7.586 11.844 1 49.97 203 THR B O 1
ATOM 3472 N N . THR B 1 204 ? -8.102 -9.148 13.383 1 54.31 204 THR B N 1
ATOM 3473 C CA . THR B 1 204 ? -6.824 -8.625 13.852 1 54.31 204 THR B CA 1
ATOM 3474 C C . THR B 1 204 ? -5.734 -9.688 13.734 1 54.31 204 THR B C 1
ATOM 3476 O O . THR B 1 204 ? -6.023 -10.891 13.742 1 54.31 204 THR B O 1
ATOM 3479 N N . THR B 1 205 ? -4.707 -9.508 13.086 1 53.44 205 THR B N 1
ATOM 3480 C CA . THR B 1 205 ? -3.566 -10.414 13.156 1 53.44 205 THR B CA 1
ATOM 3481 C C . THR B 1 205 ? -2.631 -10.031 14.289 1 53.44 205 THR B C 1
ATOM 3483 O O . THR B 1 205 ? -2.539 -8.852 14.656 1 53.44 205 THR B O 1
ATOM 3486 N N . LYS B 1 206 ? -2.42 -10.836 15.234 1 51.53 206 LYS B N 1
ATOM 3487 C CA . LYS B 1 206 ? -1.425 -10.617 16.281 1 51.53 206 LYS B CA 1
ATOM 3488 C C . LYS B 1 206 ? -0.136 -10.039 15.703 1 51.53 206 LYS B C 1
ATOM 3490 O O . LYS B 1 206 ? 0.789 -9.711 16.438 1 51.53 206 LYS B O 1
ATOM 3495 N N . GLY B 1 207 ? -0.127 -9.867 14.469 1 54.44 207 GLY B N 1
ATOM 3496 C CA . GLY B 1 207 ? 1.185 -9.68 13.867 1 54.44 207 GLY B CA 1
ATOM 3497 C C . GLY B 1 207 ? 1.635 -8.234 13.859 1 54.44 207 GLY B C 1
ATOM 3498 O O . GLY B 1 207 ? 0.96 -7.363 14.414 1 54.44 207 GLY B O 1
ATOM 3499 N N . HIS B 1 208 ? 2.869 -8.016 13.25 1 66.81 208 HIS B N 1
ATOM 3500 C CA . HIS B 1 208 ? 3.779 -6.883 13.102 1 66.81 208 HIS B CA 1
ATOM 3501 C C . HIS B 1 208 ? 3.219 -5.844 12.141 1 66.81 208 HIS B C 1
ATOM 3503 O O . HIS B 1 208 ? 2.293 -6.133 11.375 1 66.81 208 HIS B O 1
ATOM 3509 N N . ASP B 1 209 ? 3.492 -4.762 12.344 1 79.94 209 ASP B N 1
ATOM 3510 C CA . ASP B 1 209 ? 3.197 -3.676 11.414 1 79.94 209 ASP B CA 1
ATOM 3511 C C . ASP B 1 209 ? 3.479 -4.094 9.977 1 79.94 209 ASP B C 1
ATOM 3513 O O . ASP B 1 209 ? 4.137 -5.109 9.734 1 79.94 209 ASP B O 1
ATOM 3517 N N . THR B 1 210 ? 2.842 -3.641 9.031 1 88.06 210 THR B N 1
ATOM 3518 C CA . THR B 1 210 ? 2.869 -3.988 7.613 1 88.06 210 THR B CA 1
ATOM 3519 C C . THR B 1 210 ? 4.297 -3.959 7.078 1 88.06 210 THR B C 1
ATOM 3521 O O . THR B 1 210 ? 4.703 -4.852 6.328 1 88.06 210 THR B O 1
ATOM 3524 N N . LEU B 1 211 ? 5.098 -3.008 7.457 1 87.88 211 LEU B N 1
ATOM 3525 C CA . LEU B 1 211 ? 6.461 -2.873 6.957 1 87.88 211 LEU B CA 1
ATOM 3526 C C . LEU B 1 211 ? 7.328 -4.043 7.414 1 87.88 211 LEU B C 1
ATOM 3528 O O . LEU B 1 211 ? 8.227 -4.477 6.691 1 87.88 211 LEU B O 1
ATOM 3532 N N . THR B 1 212 ? 7.047 -4.559 8.578 1 84.38 212 THR B N 1
ATOM 3533 C CA . THR B 1 212 ? 7.801 -5.695 9.102 1 84.38 212 THR B CA 1
ATOM 3534 C C . THR B 1 212 ? 7.66 -6.906 8.18 1 84.38 212 THR B C 1
ATOM 3536 O O . THR B 1 212 ? 8.586 -7.711 8.062 1 84.38 212 THR B O 1
ATOM 3539 N N . HIS B 1 213 ? 6.543 -7.027 7.527 1 87.75 213 HIS B N 1
ATOM 3540 C CA . HIS B 1 213 ? 6.305 -8.133 6.605 1 87.75 213 HIS B CA 1
ATOM 3541 C C . HIS B 1 213 ? 7.316 -8.117 5.461 1 87.75 213 HIS B C 1
ATOM 3543 O O . HIS B 1 213 ? 7.684 -9.18 4.941 1 87.75 213 HIS B O 1
ATOM 3549 N N . PHE B 1 214 ? 7.766 -6.973 5.059 1 90 214 PHE B N 1
ATOM 3550 C CA . PHE B 1 214 ? 8.805 -6.879 4.043 1 90 214 PHE B CA 1
ATOM 3551 C C . PHE B 1 214 ? 10.055 -7.637 4.477 1 90 214 PHE B C 1
ATOM 3553 O O . PHE B 1 214 ? 10.586 -8.461 3.723 1 90 214 PHE B O 1
ATOM 3560 N N . HIS B 1 215 ? 10.367 -7.391 5.66 1 84.62 215 HIS B N 1
ATOM 3561 C CA . HIS B 1 215 ? 11.609 -7.945 6.188 1 84.62 215 HIS B CA 1
ATOM 3562 C C . HIS B 1 215 ? 11.445 -9.422 6.539 1 84.62 215 HIS B C 1
ATOM 3564 O O . HIS B 1 215 ? 12.391 -10.203 6.387 1 84.62 215 HIS B O 1
ATOM 3570 N N . ASP B 1 216 ? 10.289 -9.758 6.953 1 83.56 216 ASP B N 1
ATOM 3571 C CA . ASP B 1 216 ? 10.039 -11.125 7.41 1 83.56 216 ASP B CA 1
ATOM 3572 C C . ASP B 1 216 ? 9.914 -12.086 6.227 1 83.56 216 ASP B C 1
ATOM 3574 O O . ASP B 1 216 ? 10.227 -13.273 6.352 1 83.56 216 ASP B O 1
ATOM 3578 N N . LYS B 1 217 ? 9.5 -11.602 5.129 1 88.94 217 LYS B N 1
ATOM 3579 C CA . LYS B 1 217 ? 9.188 -12.547 4.066 1 88.94 217 LYS B CA 1
ATOM 3580 C C . LYS B 1 217 ? 9.539 -11.977 2.697 1 88.94 217 LYS B C 1
ATOM 3582 O O . LYS B 1 217 ? 10.305 -12.578 1.944 1 88.94 217 LYS B O 1
ATOM 3587 N N . LEU B 1 218 ? 9.07 -10.812 2.328 1 93.69 218 LEU B N 1
ATOM 3588 C CA . LEU B 1 218 ? 9.047 -10.344 0.946 1 93.69 218 LEU B CA 1
ATOM 3589 C C . LEU B 1 218 ? 10.461 -10.164 0.406 1 93.69 218 LEU B C 1
ATOM 3591 O O . LEU B 1 218 ? 10.742 -10.523 -0.74 1 93.69 218 LEU B O 1
ATOM 3595 N N . LEU B 1 219 ? 11.344 -9.703 1.232 1 92.56 219 LEU B N 1
ATOM 3596 C CA . LEU B 1 219 ? 12.703 -9.43 0.785 1 92.56 219 LEU B CA 1
ATOM 3597 C C . LEU B 1 219 ? 13.508 -10.719 0.658 1 92.56 219 LEU B C 1
ATOM 3599 O O . LEU B 1 219 ? 14.617 -10.719 0.116 1 92.56 219 LEU B O 1
ATOM 3603 N N . HIS B 1 220 ? 12.914 -11.828 1.051 1 92.69 220 HIS B N 1
ATOM 3604 C CA . HIS B 1 220 ? 13.57 -13.133 0.926 1 92.69 220 HIS B CA 1
ATOM 3605 C C . HIS B 1 220 ? 13.133 -13.844 -0.352 1 92.69 220 HIS B C 1
ATOM 3607 O O . HIS B 1 220 ? 13.766 -14.82 -0.766 1 92.69 220 HIS B O 1
ATOM 3613 N N . LEU B 1 221 ? 12.148 -13.422 -1.002 1 95.56 221 LEU B N 1
ATOM 3614 C CA . LEU B 1 221 ? 11.484 -14.195 -2.047 1 95.56 221 LEU B CA 1
ATOM 3615 C C . LEU B 1 221 ? 12.344 -14.266 -3.303 1 95.56 221 LEU B C 1
ATOM 3617 O O . LEU B 1 221 ? 12.406 -15.297 -3.967 1 95.56 221 LEU B O 1
ATOM 3621 N N . ALA B 1 222 ? 13.055 -13.164 -3.621 1 95.88 222 ALA B N 1
ATOM 3622 C CA . ALA B 1 222 ? 13.844 -13.133 -4.852 1 95.88 222 ALA B CA 1
ATOM 3623 C C . ALA B 1 222 ? 14.898 -14.227 -4.852 1 95.88 222 ALA B C 1
ATOM 3625 O O . ALA B 1 222 ? 15.148 -14.859 -5.883 1 95.88 222 ALA B O 1
ATOM 3626 N N . ALA B 1 223 ? 15.477 -14.5 -3.717 1 94.44 223 ALA B N 1
ATOM 3627 C CA . ALA B 1 223 ? 16.562 -15.477 -3.598 1 94.44 223 ALA B CA 1
ATOM 3628 C C . ALA B 1 223 ? 16.016 -16.906 -3.66 1 94.44 223 ALA B C 1
ATOM 3630 O O . ALA B 1 223 ? 16.797 -17.859 -3.74 1 94.44 223 ALA B O 1
ATOM 3631 N N . ARG B 1 224 ? 14.688 -17.078 -3.703 1 94.88 224 ARG B N 1
ATOM 3632 C CA . ARG B 1 224 ? 14.094 -18.406 -3.59 1 94.88 224 ARG B CA 1
ATOM 3633 C C . ARG B 1 224 ? 13.414 -18.812 -4.891 1 94.88 224 ARG B C 1
ATOM 3635 O O . ARG B 1 224 ? 12.711 -19.828 -4.938 1 94.88 224 ARG B O 1
ATOM 3642 N N . MET B 1 225 ? 13.594 -18.047 -5.945 1 97.69 225 MET B N 1
ATOM 3643 C CA . MET B 1 225 ? 13.016 -18.391 -7.238 1 97.69 225 MET B CA 1
ATOM 3644 C C . MET B 1 225 ? 13.555 -19.734 -7.73 1 97.69 225 MET B C 1
ATOM 3646 O O . MET B 1 225 ? 14.727 -20.047 -7.539 1 97.69 225 MET B O 1
ATOM 3650 N N . LYS B 1 226 ? 12.734 -20.453 -8.375 1 97.81 226 LYS B N 1
ATOM 3651 C CA . LYS B 1 226 ? 13.078 -21.812 -8.805 1 97.81 226 LYS B CA 1
ATOM 3652 C C . LYS B 1 226 ? 13.586 -21.812 -10.242 1 97.81 226 LYS 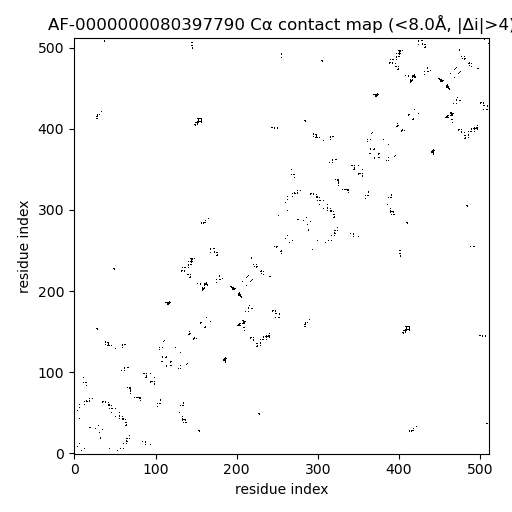B C 1
ATOM 3654 O O . LYS B 1 226 ? 14.297 -22.734 -10.648 1 97.81 226 LYS B O 1
ATOM 3659 N N . THR B 1 227 ? 13.219 -20.875 -11.047 1 97.75 227 THR B N 1
ATOM 3660 C CA . THR B 1 227 ? 13.523 -20.875 -12.469 1 97.75 227 THR B CA 1
ATOM 3661 C C . THR B 1 227 ? 14.445 -19.719 -12.82 1 97.75 227 THR B C 1
ATOM 3663 O O . THR B 1 227 ? 14.492 -18.703 -12.102 1 97.75 227 THR B O 1
ATOM 3666 N N . SER B 1 228 ? 15.18 -19.844 -13.922 1 97.38 228 SER B N 1
ATOM 3667 C CA . SER B 1 228 ? 16.078 -18.781 -14.367 1 97.38 228 SER B CA 1
ATOM 3668 C C . SER B 1 228 ? 15.305 -17.516 -14.719 1 97.38 228 SER B C 1
ATOM 3670 O O . SER B 1 228 ? 15.711 -16.422 -14.352 1 97.38 228 SER B O 1
ATOM 3672 N N . GLU B 1 229 ? 14.195 -17.688 -15.414 1 96.94 229 GLU B N 1
ATOM 3673 C CA . GLU B 1 229 ? 13.367 -16.531 -15.766 1 96.94 229 GLU B CA 1
ATOM 3674 C C . GLU B 1 229 ? 12.781 -15.867 -14.516 1 96.94 229 GLU B C 1
ATOM 3676 O O . GLU B 1 229 ? 12.75 -14.641 -14.422 1 96.94 229 GLU B O 1
ATOM 3681 N N . GLY B 1 230 ? 12.281 -16.656 -13.602 1 97.44 230 GLY B N 1
ATOM 3682 C CA . GLY B 1 230 ? 11.789 -16.125 -12.344 1 97.44 230 GLY B CA 1
ATOM 3683 C C . GLY B 1 230 ? 12.828 -15.305 -11.594 1 97.44 230 GLY B C 1
ATOM 3684 O O . GLY B 1 230 ? 12.523 -14.234 -11.07 1 97.44 230 GLY B O 1
ATOM 3685 N N . ARG B 1 231 ? 14.055 -15.805 -11.625 1 97.81 231 ARG B N 1
ATOM 3686 C CA . ARG B 1 231 ? 15.148 -15.109 -10.961 1 97.81 231 ARG B CA 1
ATOM 3687 C C . ARG B 1 231 ? 15.438 -13.773 -11.633 1 97.81 231 ARG B C 1
ATOM 3689 O O . ARG B 1 231 ? 15.664 -12.766 -10.961 1 97.81 231 ARG B O 1
ATOM 3696 N N . ALA B 1 232 ? 15.414 -13.734 -12.883 1 96.75 232 ALA B N 1
ATOM 3697 C CA . ALA B 1 232 ? 15.672 -12.508 -13.625 1 96.75 232 ALA B CA 1
ATOM 3698 C C . ALA B 1 232 ? 14.609 -11.453 -13.328 1 96.75 232 ALA B C 1
ATOM 3700 O O . ALA B 1 232 ? 14.938 -10.289 -13.07 1 96.75 232 ALA B O 1
ATOM 3701 N N . LEU B 1 233 ? 13.406 -11.852 -13.312 1 96.38 233 LEU B N 1
ATOM 3702 C CA . LEU B 1 233 ? 12.297 -10.938 -13.039 1 96.38 233 LEU B CA 1
ATOM 3703 C C . LEU B 1 233 ? 12.328 -10.469 -11.586 1 96.38 233 LEU B C 1
ATOM 3705 O O . LEU B 1 233 ? 12.07 -9.297 -11.305 1 96.38 233 LEU B O 1
ATOM 3709 N N . ALA B 1 234 ? 12.688 -11.367 -10.695 1 97.62 234 ALA B N 1
ATOM 3710 C CA . ALA B 1 234 ? 12.672 -11.078 -9.266 1 97.62 234 ALA B CA 1
ATOM 3711 C C . ALA B 1 234 ? 13.758 -10.062 -8.906 1 97.62 234 ALA B C 1
ATOM 3713 O O . ALA B 1 234 ? 13.602 -9.289 -7.953 1 97.62 234 ALA B O 1
ATOM 3714 N N . LYS B 1 235 ? 14.812 -10.078 -9.695 1 96.75 235 LYS B N 1
ATOM 3715 C CA . LYS B 1 235 ? 15.93 -9.172 -9.406 1 96.75 235 LYS B CA 1
ATOM 3716 C C . LYS B 1 235 ? 15.484 -7.715 -9.453 1 96.75 235 LYS B C 1
ATOM 3718 O O . LYS B 1 235 ? 15.727 -6.953 -8.516 1 96.75 235 LYS B O 1
ATOM 3723 N N . ALA B 1 236 ? 14.852 -7.352 -10.469 1 94.56 236 ALA B N 1
ATOM 3724 C CA . ALA B 1 236 ? 14.383 -5.977 -10.641 1 94.56 236 ALA B CA 1
ATOM 3725 C C . ALA B 1 236 ? 13.32 -5.625 -9.602 1 94.56 236 ALA B C 1
ATOM 3727 O O . ALA B 1 236 ? 13.328 -4.527 -9.039 1 94.56 236 ALA B O 1
ATOM 3728 N N . ARG B 1 237 ? 12.438 -6.52 -9.367 1 96.88 237 ARG B N 1
ATOM 3729 C CA . ARG B 1 237 ? 11.359 -6.285 -8.422 1 96.88 237 ARG B CA 1
ATOM 3730 C C . ARG B 1 237 ? 11.898 -6.133 -7 1 96.88 237 ARG B C 1
ATOM 3732 O O . ARG B 1 237 ? 11.43 -5.289 -6.238 1 96.88 237 ARG B O 1
ATOM 3739 N N . HIS B 1 238 ? 12.883 -6.938 -6.707 1 95.94 238 HIS B N 1
ATOM 3740 C CA . HIS B 1 238 ? 13.539 -6.867 -5.406 1 95.94 238 HIS B CA 1
ATOM 3741 C C . HIS B 1 238 ? 14.219 -5.52 -5.203 1 95.94 238 HIS B C 1
ATOM 3743 O O . HIS B 1 238 ? 14.062 -4.887 -4.156 1 95.94 238 HIS B O 1
ATOM 3749 N N . ALA B 1 239 ? 14.922 -5.078 -6.195 1 95.38 239 ALA B N 1
ATOM 3750 C CA . ALA B 1 239 ? 15.617 -3.799 -6.113 1 95.38 239 ALA B CA 1
ATOM 3751 C C . ALA B 1 239 ? 14.633 -2.654 -5.887 1 95.38 239 ALA B C 1
ATOM 3753 O O . ALA B 1 239 ? 14.914 -1.733 -5.113 1 95.38 239 ALA B O 1
ATOM 3754 N N . PHE B 1 240 ? 13.555 -2.686 -6.508 1 95.94 240 PHE B N 1
ATOM 3755 C CA . PHE B 1 240 ? 12.547 -1.649 -6.34 1 95.94 240 PHE B CA 1
ATOM 3756 C C . PHE B 1 240 ? 12 -1.648 -4.918 1 95.94 240 PHE B C 1
ATOM 3758 O O . PHE B 1 240 ? 11.805 -0.587 -4.32 1 95.94 240 PHE B O 1
ATOM 3765 N N . MET B 1 241 ? 11.781 -2.783 -4.383 1 95.69 241 MET B N 1
ATOM 3766 C CA . MET B 1 241 ? 11.289 -2.898 -3.016 1 95.69 241 MET B CA 1
ATOM 3767 C C . MET B 1 241 ? 12.297 -2.348 -2.018 1 95.69 241 MET B C 1
ATOM 3769 O O . MET B 1 241 ? 11.93 -1.675 -1.056 1 95.69 241 MET B O 1
ATOM 3773 N N . GLU B 1 242 ? 13.516 -2.664 -2.311 1 93.94 242 GLU B N 1
ATOM 3774 C CA . GLU B 1 242 ? 14.555 -2.123 -1.446 1 93.94 242 GLU B CA 1
ATOM 3775 C C . GLU B 1 242 ? 14.57 -0.597 -1.488 1 93.94 242 GLU B C 1
ATOM 3777 O O . GLU B 1 242 ? 14.703 0.057 -0.451 1 93.94 242 GLU B O 1
ATOM 3782 N N . SER B 1 243 ? 14.43 -0.068 -2.662 1 94.75 243 SER B N 1
ATOM 3783 C CA . SER B 1 243 ? 14.391 1.384 -2.805 1 94.75 243 SER B CA 1
ATOM 3784 C C . SER B 1 243 ? 13.18 1.979 -2.104 1 94.75 243 SER B C 1
ATOM 3786 O O . SER B 1 243 ? 13.258 3.068 -1.529 1 94.75 243 SER B O 1
ATOM 3788 N N . PHE B 1 244 ? 12.109 1.311 -2.146 1 96.12 244 PHE B N 1
ATOM 3789 C CA . PHE B 1 244 ? 10.898 1.761 -1.475 1 96.12 244 PHE B CA 1
ATOM 3790 C C . PHE B 1 244 ? 11.094 1.805 0.035 1 96.12 244 PHE B C 1
ATOM 3792 O O . PHE B 1 244 ? 10.789 2.811 0.679 1 96.12 244 PHE B O 1
ATOM 3799 N N . VAL B 1 245 ? 11.586 0.712 0.557 1 92.25 245 VAL B N 1
ATOM 3800 C CA . VAL B 1 245 ? 11.789 0.638 2 1 92.25 245 VAL B CA 1
ATOM 3801 C C . VAL B 1 245 ? 12.742 1.746 2.445 1 92.25 245 VAL B C 1
ATOM 3803 O O . VAL B 1 245 ? 12.508 2.41 3.455 1 92.25 245 VAL B O 1
ATOM 3806 N N . ALA B 1 246 ? 13.789 1.983 1.657 1 91.19 246 ALA B N 1
ATOM 3807 C CA . ALA B 1 246 ? 14.75 3.041 1.974 1 91.19 246 ALA B CA 1
ATOM 3808 C C . ALA B 1 246 ? 14.078 4.41 1.97 1 91.19 246 ALA B C 1
ATOM 3810 O O . ALA B 1 246 ? 14.25 5.199 2.902 1 91.19 246 ALA B O 1
ATOM 3811 N N . GLU B 1 247 ? 13.297 4.676 0.918 1 93.44 247 GLU B N 1
ATOM 3812 C CA . GLU B 1 247 ? 12.578 5.941 0.814 1 93.44 247 GLU B CA 1
ATOM 3813 C C . GLU B 1 247 ? 11.578 6.102 1.952 1 93.44 247 GLU B C 1
ATOM 3815 O O . GLU B 1 247 ? 11.461 7.176 2.545 1 93.44 247 GLU B O 1
ATOM 3820 N N . PHE B 1 248 ? 10.914 5.07 2.256 1 93.25 248 PHE B N 1
ATOM 3821 C CA . PHE B 1 248 ? 9.906 5.051 3.314 1 93.25 248 PHE B CA 1
ATOM 3822 C C . PHE B 1 248 ? 10.531 5.422 4.656 1 93.25 248 PHE B C 1
ATOM 3824 O O . PHE B 1 248 ? 10.008 6.285 5.367 1 93.25 248 PHE B O 1
ATOM 3831 N N . VAL B 1 249 ? 11.609 4.836 4.926 1 87.88 249 VAL B N 1
ATOM 3832 C CA . VAL B 1 249 ? 12.289 5.07 6.191 1 87.88 249 VAL B CA 1
ATOM 3833 C C . VAL B 1 249 ? 12.789 6.516 6.254 1 87.88 249 VAL B C 1
ATOM 3835 O O . VAL B 1 249 ? 12.672 7.172 7.293 1 87.88 249 VAL B O 1
ATOM 3838 N N . GLU B 1 250 ? 13.281 7.012 5.191 1 89 250 GLU B N 1
ATOM 3839 C CA . GLU B 1 250 ? 13.742 8.398 5.152 1 89 250 GLU B CA 1
ATOM 3840 C C . GLU B 1 250 ? 12.578 9.367 5.371 1 89 250 GLU B C 1
ATOM 3842 O O . GLU B 1 250 ? 12.734 10.383 6.055 1 89 250 GLU B O 1
ATOM 3847 N N . GLU B 1 251 ? 11.461 9.031 4.879 1 90.69 251 GLU B N 1
ATOM 3848 C CA . GLU B 1 251 ? 10.305 9.922 4.996 1 90.69 251 GLU B CA 1
ATOM 3849 C C . GLU B 1 251 ? 9.742 9.906 6.41 1 90.69 251 GLU B C 1
ATOM 3851 O O . GLU B 1 251 ? 9.359 10.945 6.945 1 90.69 251 GLU B O 1
ATOM 3856 N N . ILE B 1 252 ? 9.773 8.742 7.059 1 86.25 252 ILE B N 1
ATOM 3857 C CA . ILE B 1 252 ? 9.156 8.68 8.375 1 86.25 252 ILE B CA 1
ATOM 3858 C C . ILE B 1 252 ? 10.094 9.266 9.422 1 86.25 252 ILE B C 1
ATOM 3860 O O . ILE B 1 252 ? 9.672 9.594 10.539 1 86.25 252 ILE B O 1
ATOM 3864 N N . THR B 1 253 ? 11.359 9.383 9.016 1 79.38 253 THR B N 1
ATOM 3865 C CA . THR B 1 253 ? 12.32 9.969 9.938 1 79.38 253 THR B CA 1
ATOM 3866 C C . THR B 1 253 ? 12.539 11.445 9.633 1 79.38 253 THR B C 1
ATOM 3868 O O . THR B 1 253 ? 13.359 12.109 10.273 1 79.38 253 THR B O 1
ATOM 3871 N N . GLY B 1 254 ? 11.836 12.023 8.695 1 75.88 254 GLY B N 1
ATOM 3872 C CA . GLY B 1 254 ? 11.852 13.445 8.398 1 75.88 254 GLY B CA 1
ATOM 3873 C C . GLY B 1 254 ? 13.055 13.867 7.57 1 75.88 254 GLY B C 1
ATOM 3874 O O . GLY B 1 254 ? 13.328 15.062 7.426 1 75.88 254 GLY B O 1
ATOM 3875 N N . LYS B 1 255 ? 13.789 12.891 7.082 1 77.19 255 LYS B N 1
ATOM 3876 C CA . LYS B 1 255 ? 14.984 13.203 6.301 1 77.19 255 LYS B CA 1
ATOM 3877 C C . LYS B 1 255 ? 14.625 13.5 4.848 1 77.19 255 LYS B C 1
ATOM 3879 O O . LYS B 1 255 ? 15.422 14.094 4.113 1 77.19 255 LYS B O 1
ATOM 3884 N N . ARG B 1 256 ? 13.555 13.039 4.469 1 81.12 256 ARG B N 1
ATOM 3885 C CA . ARG B 1 256 ? 13.031 13.266 3.127 1 81.12 256 ARG B CA 1
ATOM 3886 C C . ARG B 1 256 ? 11.539 13.57 3.174 1 81.12 256 ARG B C 1
ATOM 3888 O O . ARG B 1 256 ? 10.844 13.164 4.109 1 81.12 256 ARG B O 1
#

Foldseek 3Di:
DPDPDDCVPQVLLVLLLVLLQVVCVPPAPLPHSVLLVQLLVQLLVQCVVVPDDPVLSVLLNSLSSCLCQQPCLVPVGRLVRLVVSLVVSVVVVSDPPVSSVVSSLLSQCQDPQLVAVVHDDDPCVCVVRVSNQSSSLSSLLCCFAPNVVVSLVSVCVLLVFAQADPVCLVVLVVCLLPDLDDEDRHSVRVCLQQPFDQDPNRTHRPHHHSSVCCSHPSLCSLVVRDGPVSNVSSVVRNVNVSVVSVVVSCVSNVND/DPDPDDCVPQVLLVLLLVVLQVVCVPPAPLPHSVLLVQLLVQLLVQCVVVPDDPVLSVLLNNLSSCLCQQPCLVPVGRLVRLVVSLVVSVVVVSDPPVSSVVSSLLSQCQDPQLVAVVHDDDPCVCVVRVSNQSSSLSSLLCCFAPNVVVSLVSVCVLLVFAQADPVCLVVLVVCLLPQLDDEDNHSVRVCLQQPFDQDPNRTHRPHHHSSVCCSHPSLCSLVVRDGPVSNVSSVVRNVNVSVVSVVVSCVSNVND

Solvent-accessible surface area (backbone atoms only — not comparable to full-atom values): 26522 Å² total; per-residue (Å²): 132,81,74,77,88,49,72,87,74,33,62,48,45,49,53,51,47,55,54,44,54,64,63,39,61,86,49,58,38,62,58,31,70,63,49,38,51,48,24,31,53,40,19,51,53,33,31,55,74,72,62,54,50,72,69,44,43,53,50,25,45,44,30,29,58,46,43,65,52,31,37,61,92,78,30,94,53,14,69,58,50,36,49,52,52,44,49,50,38,36,75,71,65,54,42,50,74,68,51,44,54,49,38,53,59,44,30,66,32,41,51,74,55,16,67,29,53,89,31,74,41,50,82,68,48,45,73,78,33,70,34,42,34,27,32,28,25,19,52,54,47,58,50,36,21,48,50,11,53,45,37,49,27,14,46,24,16,52,40,52,35,38,55,59,49,69,66,51,54,67,55,65,36,61,62,69,76,70,38,71,46,76,61,62,82,22,29,68,54,42,50,62,53,62,36,68,42,70,55,97,86,39,49,36,48,87,47,70,28,41,55,52,47,40,31,46,45,48,75,54,47,44,83,64,41,70,38,74,59,38,33,59,48,22,51,58,24,46,53,49,41,52,52,41,54,53,47,30,41,33,40,70,66,67,76,79,131,80,75,76,89,47,70,87,74,33,61,48,44,49,53,50,48,55,54,45,54,64,63,38,62,85,50,59,39,61,60,30,69,63,48,38,51,46,24,31,54,40,18,52,53,33,30,55,75,72,62,53,51,70,69,44,44,53,51,25,45,44,32,30,58,47,44,63,52,31,38,61,92,80,30,94,54,14,68,58,50,37,49,52,52,45,50,51,38,35,74,73,66,56,42,50,72,69,51,44,52,48,39,52,58,43,31,66,34,42,51,72,56,15,67,28,54,88,32,75,41,51,83,68,49,46,74,77,34,68,35,41,34,28,32,28,27,19,52,54,48,58,49,35,20,48,52,12,52,43,37,48,26,14,46,24,16,53,39,53,34,38,55,59,48,69,65,52,51,68,53,66,35,61,63,68,77,70,37,72,47,76,61,62,80,22,28,66,54,42,49,63,53,63,36,66,41,70,55,97,85,38,49,36,47,88,46,70,29,40,54,51,47,40,32,46,44,48,74,53,48,47,83,63,40,71,37,73,59,37,34,60,49,24,50,59,24,47,52,49,40,53,52,41,54,52,47,29,42,33,41,71,65,67,76,79

pLDDT: mean 84.36, std 15.97, range [27.14, 98.38]

Nearest PDB structures (foldseek):
  2pjq-assembly2_A-2  TM=8.811E-01  e=1.655E-08  Lactiplantibacillus plantarum WCFS1
  3b57-assembly1_A-2  TM=9.116E-01  e=2.261E-07  Listeria innocua Clip11262
  3djb-assembly1_B  TM=8.055E-01  e=1.258E-07  [Bacillus thuringiensis] serovar konkukian
  3gw7-assembly1_B  TM=8.141E-01  e=1.372E-06  Escherichia coli K-12
  2pjq-assembly2_A-2  TM=8.508E-01  e=1.527E-08  Lactiplantibacillus plantarum WCFS1

Radius of gyration: 25.02 Å; Cα contacts (8 Å, |Δi|>4): 778; chains: 2; bounding box: 46×74×69 Å

Secondary structure (DSSP, 8-state):
------TTT-HHHHHHHHHHHHHHTTS-GGGSHHHHHHHHHHHHHHHHHHT--HHHHHHHHHHHHHTTTT-TTT-TTHHHHHHHHHHHHHHTTSS-HHHHHHHHHHHTTTSGGGGSTTSS--TTHHHH-TTHHHHHHHHHHTTSHHHHHHHHHHHHHHTT--SS-HHHHHTTTHHHHS--PPPPSSHHHHHHHH-EEEETTEEEES---HHHHIIIIIHHHGGG--SHHHHHHHHHHHHHHHHHHHHHHHHHTT--/------TTT-HHHHHHHHHHHHHHTTS-GGGSHHHHHHHHHHHHHHHHHHT--HHHHHHHHHHHHHTTTT-TTT-TTHHHHHHHHHHHHHHTTSS-HHHHHHHHHHHHHHSGGGGSTTSS--TTHHHH-TTHHHHHHHHHHTTSHHHHHHHHHHHHHHTT--SS-HHHHHTTTHHHHS--PPPPSSHHHHHHHH-EEEETTEEEES---HHHHIIIIIHHHGGG--SHHHHHHHHHHHHHHHHHHHHHHHHHTT--

Sequence (512 aa):
MQNPASFHTHSPVKAALVHVKQHCKGVDASHDICHIERVLALTDRIARAQGLNSCELEMAWLCAVLHDVGDPKYTSNGVKVLNGVLDQLQADGHITPGQAQRIQAVVLRVSFREELPGGMFTPGDLLTYPELGPVKDADQLDAIGAIGIARTFAFGGALGREMYSSEMAASHGAGLENRRRPLPASKIEYLASSAVSVENGQTTTKGHDTLTHFHDKLLHLAARMKTSEGRALAKARHAFMESFVAEFVEEITGKRMQNPASFHTHSPVKAALVHVKQHCKGVDASHDICHIERVLALTDRIARAQGLNSCELEMAWLCAVLHDVGDPKYTSNGVKVLNGVLDQLQADGHITPGQAQRIQAVVLRVSFREELPGGMFTPGDLLTYPELGPVKDADQLDAIGAIGIARTFAFGGALGREMYSSEMAASHGAGLENRRRPLPASKIEYLASSAVSVENGQTTTKGHDTLTHFHDKLLHLAARMKTSEGRALAKARHAFMESFVAEFVEEITGKR